Protein AF-A0A972VEH8-F1 (afdb_monomer)

Radius of gyration: 26.39 Å; Cα contacts (8 Å, |Δi|>4): 1774; chains: 1; bounding box: 75×58×69 Å

Mean predicted aligned error: 6.13 Å

Secondary structure (DSSP, 8-state):
---HHHHHHS--HHHHHHHHHHHHHT--EE--S-SS--GGG-GGGGHHHHHHHHHHHHTTTPEEEE---HHHHT-TTHHHHHHHH-TT--EEEE--SBTTB-S--SHHHHHHHHHHHGGGT-EEEEE---BB-TTT---S-TTTHHHHHHGGGTT-S-TTEEEE-BSSSSSS-TT-PPPHHHHH-SSSEEEEEEE---SSS---HHHHHHHHT-B--BTBTT-BHHHH-SEEEEE----SSTTSSSSGGGHHHHHHHHHHHH-TT--HHHHHHHHHHHHH-S-HHHHHHHHHHHHHHHHHHHHTTTTS-BTTB-B-TTSTTSB-TTSSEEE-SSEEEESSHHHHHHHHHTS-HHHHHHHHSTTTTGGGHHHH--EETTPBPTTSSBHHHHHHHHHHHHHHHHHHHHHHHHHTTTTS-HHHHHHHHHHHHHHHHHHHHHHHHHHHHHHHHH---HHHHHHTTSHHHHHTTTEEEGGGGT---BSSS--HHHHHHHHHHHHHTT-EEEEE-SEEEEES-EE--TTEEEEEPTTEEEEEPTT-S-SSS-EEEEEES-EEEEEE-SSEEE-TTS--SS---TT---EEEEEES-EEEEEEEEEEE--BTEEEEEES-EEEEEEEEEEE-SSEEEEEES-EEEEEES-EEE-EEEETTEEEEE--SEEE---TTTSSS----EEEEEES-EEE-SS-SEEE-SS-SSPPEEEEEES-EEE--SS-SEEE---

Solvent-accessible surface area (backbone atoms only — not comparable to full-atom values): 35516 Å² total; per-residue (Å²): 110,88,47,72,63,50,56,71,72,67,68,49,60,68,48,52,53,52,51,50,56,41,36,75,26,52,42,48,66,48,61,89,53,58,60,79,59,52,84,90,70,49,56,85,86,37,53,69,48,51,35,53,52,40,50,60,31,48,79,59,67,24,31,40,34,39,30,59,47,62,67,53,50,58,36,90,54,46,52,56,58,49,42,72,64,34,72,71,45,42,33,39,39,36,54,24,15,22,78,73,33,60,51,57,74,49,43,85,50,46,36,54,35,28,59,56,30,49,89,68,73,17,35,30,38,34,43,37,63,36,29,75,19,65,92,70,31,68,65,68,34,42,58,54,35,39,35,73,63,46,44,86,44,52,53,63,52,47,95,44,35,31,43,26,32,43,64,10,36,74,80,52,30,68,36,45,55,71,31,40,40,73,22,49,50,81,67,45,51,32,30,32,33,38,72,42,56,64,93,61,72,40,39,54,58,67,56,50,54,52,51,35,66,37,57,34,27,57,81,42,45,66,33,23,40,66,80,64,49,78,46,78,43,69,45,78,68,68,50,89,47,101,56,37,38,87,31,68,71,31,50,52,25,63,40,42,52,18,41,36,72,68,38,69,78,64,50,70,66,55,48,48,50,54,48,41,38,75,72,75,38,81,53,68,65,61,50,55,45,51,50,49,37,43,57,47,23,36,45,28,33,43,37,59,31,50,68,26,12,54,37,31,33,52,51,26,81,90,35,98,40,44,19,51,91,41,43,68,52,36,53,47,64,65,26,38,12,30,75,38,74,67,53,28,49,55,61,44,67,46,37,30,71,66,50,27,54,37,50,70,30,68,75,73,19,43,72,36,27,35,51,52,36,65,43,43,45,76,43,69,46,91,71,58,36,26,48,49,35,46,58,53,50,33,25,56,50,18,37,54,47,35,46,49,39,37,54,55,56,59,70,43,68,86,76,48,61,66,66,62,46,55,54,51,50,50,53,37,50,52,47,33,54,51,40,48,52,49,36,53,55,50,51,50,46,48,25,73,66,29,70,51,54,61,69,64,41,54,64,45,67,38,69,66,46,26,45,79,67,36,22,30,51,19,57,77,48,68,30,75,36,74,55,74,58,74,25,23,69,13,45,37,51,24,43,50,54,32,35,75,72,74,19,36,33,31,24,38,63,56,33,33,28,21,16,29,42,36,64,60,55,43,37,31,29,42,24,28,31,65,64,11,32,47,26,38,36,69,67,48,12,42,72,95,58,12,9,40,30,30,38,66,71,32,42,45,34,34,41,39,36,62,11,34,39,34,16,75,50,29,41,62,61,95,75,74,57,90,29,36,19,33,23,30,32,36,40,34,44,28,32,46,32,40,39,33,34,30,36,33,38,29,13,18,36,24,27,35,38,38,35,45,26,32,49,31,40,39,34,42,32,41,34,46,21,52,22,29,28,35,38,47,19,26,26,32,50,33,40,40,30,52,24,39,27,36,2,48,22,61,54,98,78,40,84,71,42,43,17,30,12,32,32,39,43,17,46,45,86,82,37,104,58,64,41,47,27,30,46,34,39,39,30,46,20,20,27,24,4,42,30,24,23,34,31,41,31,66,68,48,74,27,54,82,41,66,73,45,80,39,71,61,37,77,42,66,60,63,71,33,62,70,38,79,39,87,114

Nearest PDB structures (foldseek):
  1mqr-assembly1_A  TM=9.146E-01  e=1.574E-28  Geobacillus stearothermophilus
  1k9d-assembly1_A  TM=9.136E-01  e=4.721E-28  Geobacillus stearothermophilus
  1k9e-assembly1_A  TM=9.109E-01  e=3.544E-28  Geobacillus stearothermophilus
  1mqp-assembly1_A  TM=9.015E-01  e=7.183E-27  Geobacillus stearothermophilus
  4mxn-assembly4_D  TM=7.256E-01  e=4.504E-09  Parabacteroides merdae ATCC 43184

Structure (mmCIF, N/CA/C/O backbone):
data_AF-A0A972VEH8-F1
#
_entry.id   AF-A0A972VEH8-F1
#
loop_
_atom_site.group_PDB
_atom_site.id
_atom_site.type_symbol
_atom_site.label_atom_id
_atom_site.label_alt_id
_atom_site.label_comp_id
_atom_site.label_asym_id
_atom_site.label_entity_id
_atom_site.label_seq_id
_atom_site.pdbx_PDB_ins_code
_atom_site.Cartn_x
_atom_site.Cartn_y
_atom_site.Cartn_z
_atom_site.occupancy
_atom_site.B_iso_or_equiv
_atom_site.auth_seq_id
_atom_site.auth_comp_id
_atom_site.auth_asym_id
_atom_site.auth_atom_id
_atom_site.pdbx_PDB_model_num
ATOM 1 N N . ILE A 1 1 ? 20.735 -16.979 -14.902 1.00 83.75 1 ILE A N 1
ATOM 2 C CA . ILE A 1 1 ? 19.636 -16.840 -15.884 1.00 83.75 1 ILE A CA 1
ATOM 3 C C . ILE A 1 1 ? 20.148 -16.103 -17.109 1.00 83.75 1 ILE A C 1
ATOM 5 O O . ILE A 1 1 ? 20.043 -16.672 -18.175 1.00 83.75 1 ILE A O 1
ATOM 9 N N . TYR A 1 2 ? 20.696 -14.886 -16.993 1.00 84.75 2 TYR A N 1
ATOM 10 C CA . TYR A 1 2 ? 21.217 -14.140 -18.153 1.00 84.75 2 TYR A CA 1
ATOM 11 C C . TYR A 1 2 ? 22.749 -14.106 -18.209 1.00 84.75 2 TYR A C 1
ATOM 13 O O . TYR A 1 2 ? 23.339 -13.031 -18.286 1.00 84.75 2 TYR A O 1
ATOM 21 N N . SER A 1 3 ? 23.422 -15.253 -18.097 1.00 84.75 3 SER A N 1
ATOM 22 C CA . SER A 1 3 ? 24.883 -15.244 -18.232 1.00 84.75 3 SER A CA 1
ATOM 23 C C . SER A 1 3 ? 25.309 -15.171 -19.702 1.00 84.75 3 SER A C 1
ATOM 25 O O . SER A 1 3 ? 24.671 -15.751 -20.583 1.00 84.75 3 SER A O 1
ATOM 27 N N . TRP A 1 4 ? 26.428 -14.492 -19.965 1.00 87.94 4 TRP A N 1
ATOM 28 C CA . TRP A 1 4 ? 27.034 -14.457 -21.300 1.00 87.94 4 TRP A CA 1
ATOM 29 C C . TRP A 1 4 ? 27.394 -15.857 -21.807 1.00 87.94 4 TRP A C 1
ATOM 31 O O . TRP A 1 4 ? 27.270 -16.141 -22.993 1.00 87.94 4 TRP A O 1
ATOM 41 N N . GLU A 1 5 ? 27.809 -16.748 -20.905 1.00 86.44 5 GLU A N 1
ATOM 42 C CA . GLU A 1 5 ? 28.116 -18.141 -21.227 1.00 86.44 5 GLU A CA 1
ATOM 43 C C . GLU A 1 5 ? 26.873 -18.900 -21.711 1.00 86.44 5 GLU A C 1
ATOM 45 O O . GLU A 1 5 ? 26.914 -19.475 -22.795 1.00 86.44 5 GLU A O 1
ATOM 50 N N . GLU A 1 6 ? 25.750 -18.835 -20.985 1.00 83.81 6 GLU A N 1
ATOM 51 C CA . GLU A 1 6 ? 24.482 -19.466 -21.398 1.00 83.81 6 GLU A CA 1
ATOM 52 C C . GLU A 1 6 ? 23.999 -18.956 -22.769 1.00 83.81 6 GLU A C 1
ATOM 54 O O . GLU A 1 6 ? 23.473 -19.724 -23.574 1.00 83.81 6 GLU A O 1
ATOM 59 N N . LEU A 1 7 ? 24.202 -17.671 -23.076 1.00 90.00 7 LEU A N 1
ATOM 60 C CA . LEU A 1 7 ? 23.827 -17.114 -24.380 1.00 90.00 7 LEU A CA 1
ATOM 61 C C . LEU A 1 7 ? 24.704 -17.660 -25.519 1.00 90.00 7 LEU A C 1
ATOM 63 O O . LEU A 1 7 ? 24.182 -17.920 -26.606 1.00 90.00 7 LEU A O 1
ATOM 67 N N . ARG A 1 8 ? 25.995 -17.917 -25.266 1.00 91.25 8 ARG A N 1
ATOM 68 C CA . ARG A 1 8 ? 26.935 -18.493 -26.248 1.00 91.25 8 ARG A CA 1
ATOM 69 C C . ARG A 1 8 ? 26.734 -19.984 -26.500 1.00 91.25 8 ARG A C 1
ATOM 71 O O . ARG A 1 8 ? 26.991 -20.438 -27.612 1.00 91.25 8 ARG A O 1
ATOM 78 N N . THR A 1 9 ? 26.326 -20.758 -25.492 1.00 84.81 9 THR A N 1
ATOM 79 C CA . THR A 1 9 ? 26.203 -22.226 -25.617 1.00 84.81 9 THR A CA 1
ATOM 80 C C . THR A 1 9 ? 25.030 -22.656 -26.498 1.00 84.81 9 THR A C 1
ATOM 82 O O . THR A 1 9 ? 25.030 -23.777 -27.004 1.00 84.81 9 THR A O 1
ATOM 85 N N . GLY A 1 10 ? 24.040 -21.779 -26.695 1.00 79.19 10 GLY A N 1
ATOM 86 C CA . GLY A 1 10 ? 22.854 -22.039 -27.514 1.00 79.19 10 GLY A CA 1
ATOM 87 C C . GLY A 1 10 ? 21.716 -22.765 -26.785 1.00 79.19 10 GLY A C 1
ATOM 88 O O . GLY A 1 10 ? 20.626 -22.884 -27.345 1.00 79.19 10 GLY A O 1
ATOM 89 N N . ASP A 1 11 ? 21.916 -23.214 -25.539 1.00 87.31 11 ASP A N 1
ATOM 90 C CA . ASP A 1 11 ? 20.830 -23.745 -24.705 1.00 87.31 11 ASP A CA 1
ATOM 91 C C . ASP A 1 11 ? 20.114 -22.606 -23.972 1.00 87.31 11 ASP A C 1
ATOM 93 O O . ASP A 1 11 ? 20.405 -22.257 -22.828 1.00 87.31 11 ASP A O 1
ATOM 97 N N . HIS A 1 12 ? 19.147 -22.002 -24.661 1.00 91.81 12 HIS A N 1
ATOM 98 C CA . HIS A 1 12 ? 18.381 -20.873 -24.129 1.00 91.81 12 HIS A CA 1
ATOM 99 C C . HIS A 1 12 ? 17.066 -21.291 -23.471 1.00 91.81 12 HIS A C 1
ATOM 101 O O . HIS A 1 12 ? 16.208 -20.434 -23.239 1.00 91.81 12 HIS A O 1
ATOM 107 N N . LYS A 1 13 ? 16.853 -22.585 -23.183 1.00 91.50 13 LYS A N 1
ATOM 108 C CA . LYS A 1 13 ? 15.559 -23.067 -22.676 1.00 91.50 13 LYS A CA 1
ATOM 109 C C . LYS A 1 13 ? 15.159 -22.358 -21.384 1.00 91.50 13 LYS A C 1
ATOM 111 O O . LYS A 1 13 ? 14.026 -21.897 -21.274 1.00 91.50 13 LYS A O 1
ATOM 116 N N . LEU A 1 14 ? 16.087 -22.228 -20.434 1.00 90.00 14 LEU A N 1
ATOM 117 C CA . LEU A 1 14 ? 15.816 -21.570 -19.155 1.00 90.00 14 LEU A CA 1
ATOM 118 C C . LEU A 1 14 ? 15.438 -20.093 -19.349 1.00 90.00 14 LEU A C 1
ATOM 120 O O . LEU A 1 14 ? 14.455 -19.630 -18.779 1.00 90.00 14 LEU A O 1
ATOM 124 N N . ILE A 1 15 ? 16.162 -19.367 -20.204 1.00 92.44 15 ILE A N 1
ATOM 125 C CA . ILE A 1 15 ? 15.860 -17.963 -20.526 1.00 92.44 15 ILE A CA 1
ATOM 126 C C . ILE A 1 15 ? 14.476 -17.855 -21.173 1.00 92.44 15 ILE A C 1
ATOM 128 O O . ILE A 1 15 ? 13.661 -17.034 -20.761 1.00 92.44 15 ILE A O 1
ATOM 132 N N . ARG A 1 16 ? 14.171 -18.717 -22.149 1.00 94.88 16 ARG A N 1
ATOM 133 C CA . ARG A 1 16 ? 12.870 -18.742 -22.831 1.00 94.88 16 ARG A CA 1
ATOM 134 C C . ARG A 1 16 ? 11.723 -19.073 -21.882 1.00 94.88 16 ARG A C 1
ATOM 136 O O . ARG A 1 16 ? 10.659 -18.477 -22.005 1.00 94.88 16 ARG A O 1
ATOM 143 N N . ASP A 1 17 ? 11.921 -19.997 -20.948 1.00 93.69 17 ASP A N 1
ATOM 144 C CA . ASP A 1 17 ? 10.920 -20.351 -19.937 1.00 93.69 17 ASP A CA 1
ATOM 145 C C . ASP A 1 17 ? 10.662 -19.189 -18.971 1.00 93.69 17 ASP A C 1
ATOM 147 O O . ASP A 1 17 ? 9.507 -18.895 -18.662 1.00 93.69 17 ASP A O 1
ATOM 151 N N . TRP A 1 18 ? 11.720 -18.488 -18.561 1.00 92.62 18 TRP A N 1
ATOM 152 C CA . TRP A 1 18 ? 11.623 -17.293 -17.727 1.00 92.62 18 TRP A CA 1
ATOM 153 C C . TRP A 1 18 ? 10.865 -16.155 -18.419 1.00 92.62 18 TRP A C 1
ATOM 155 O O . TRP A 1 18 ? 9.910 -15.603 -17.873 1.00 92.62 18 TRP A O 1
ATOM 165 N N . VAL A 1 19 ? 11.257 -15.835 -19.653 1.00 95.38 19 VAL A N 1
ATOM 166 C CA . VAL A 1 19 ? 10.620 -14.790 -20.464 1.00 95.38 19 VAL A CA 1
ATOM 167 C C . VAL A 1 19 ? 9.159 -15.142 -20.735 1.00 95.38 19 VAL A C 1
ATOM 169 O O . VAL A 1 19 ? 8.292 -14.283 -20.603 1.00 95.38 19 VAL A O 1
ATOM 172 N N . ARG A 1 20 ? 8.855 -16.415 -21.017 1.00 96.44 20 ARG A N 1
ATOM 173 C CA . ARG A 1 20 ? 7.475 -16.883 -21.193 1.00 96.44 20 ARG A CA 1
ATOM 174 C C . ARG A 1 20 ? 6.633 -16.687 -19.933 1.00 96.44 20 ARG A C 1
ATOM 176 O O . ARG A 1 20 ? 5.483 -16.270 -20.046 1.00 96.44 20 ARG A O 1
ATOM 183 N N . LEU A 1 21 ? 7.190 -16.961 -18.751 1.00 94.31 21 LEU A N 1
ATOM 184 C CA . LEU A 1 21 ? 6.509 -16.732 -17.474 1.00 94.31 21 LEU A CA 1
ATOM 185 C C . LEU A 1 21 ? 6.175 -15.247 -17.291 1.00 94.31 21 LEU A C 1
ATOM 187 O O . LEU A 1 21 ? 5.025 -14.913 -17.004 1.00 94.31 21 LEU A O 1
ATOM 191 N N . LEU A 1 22 ? 7.140 -14.354 -17.516 1.00 95.38 22 LEU A N 1
ATOM 192 C CA . LEU A 1 22 ? 6.917 -12.911 -17.406 1.00 95.38 22 LEU A CA 1
ATOM 193 C C . LEU A 1 22 ? 5.899 -12.409 -18.444 1.00 95.38 22 LEU A C 1
ATOM 195 O O . LEU A 1 22 ? 4.905 -11.778 -18.081 1.00 95.38 22 LEU A O 1
ATOM 199 N N . ALA A 1 23 ? 6.069 -12.752 -19.719 1.00 97.50 23 ALA A N 1
ATOM 200 C CA . ALA A 1 23 ? 5.135 -12.351 -20.769 1.00 97.50 23 ALA A CA 1
ATOM 201 C C . ALA A 1 23 ? 3.701 -12.832 -20.478 1.00 97.50 23 ALA A C 1
ATOM 203 O O . ALA A 1 23 ? 2.748 -12.077 -20.664 1.00 97.50 23 ALA A O 1
ATOM 204 N N . SER A 1 24 ? 3.534 -14.042 -19.924 1.00 96.75 24 SER A N 1
ATOM 205 C CA . SER A 1 24 ? 2.211 -14.575 -19.560 1.00 96.75 24 SER A CA 1
ATOM 206 C C . SER A 1 24 ? 1.484 -13.753 -18.489 1.00 96.75 24 SER A C 1
ATOM 208 O O . SER A 1 24 ? 0.255 -13.704 -18.479 1.00 96.75 24 SER A O 1
ATOM 210 N N . ALA A 1 25 ? 2.227 -13.077 -17.608 1.00 95.38 25 ALA A N 1
ATOM 211 C CA . ALA A 1 25 ? 1.658 -12.207 -16.583 1.00 95.38 25 ALA A CA 1
ATOM 212 C C . ALA A 1 25 ? 1.421 -10.768 -17.076 1.00 95.38 25 ALA A C 1
ATOM 214 O O . ALA A 1 25 ? 0.739 -10.010 -16.387 1.00 95.38 25 ALA A O 1
ATOM 215 N N . GLY A 1 26 ? 1.909 -10.403 -18.268 1.00 94.69 26 GLY A N 1
ATOM 216 C CA . GLY A 1 26 ? 1.738 -9.071 -18.864 1.00 94.69 26 GLY A CA 1
ATOM 217 C C . GLY A 1 26 ? 2.977 -8.174 -18.806 1.00 94.69 26 GLY A C 1
ATOM 218 O O . GLY A 1 26 ? 2.879 -6.989 -19.117 1.00 94.69 26 GLY A O 1
ATOM 219 N N . TRP A 1 27 ? 4.141 -8.707 -18.424 1.00 97.00 27 TRP A N 1
ATOM 220 C CA . TRP A 1 27 ? 5.399 -7.968 -18.519 1.00 97.00 27 TRP A CA 1
ATOM 221 C C . TRP A 1 27 ? 5.791 -7.771 -19.987 1.00 97.00 27 TRP A C 1
ATOM 223 O O . TRP A 1 27 ? 5.724 -8.710 -20.777 1.00 97.00 27 TRP A O 1
ATOM 233 N N . ASN A 1 28 ? 6.261 -6.575 -20.341 1.00 97.12 28 ASN A N 1
ATOM 234 C CA . ASN A 1 28 ? 6.607 -6.214 -21.720 1.00 97.12 28 ASN A CA 1
ATOM 235 C C . ASN A 1 28 ? 8.043 -5.692 -21.888 1.00 97.12 28 ASN A C 1
ATOM 237 O O . ASN A 1 28 ? 8.427 -5.311 -22.988 1.00 97.12 28 ASN A O 1
ATOM 241 N N . ALA A 1 29 ? 8.847 -5.653 -20.826 1.00 97.25 29 ALA A N 1
ATOM 242 C CA . ALA A 1 29 ? 10.217 -5.163 -20.886 1.00 97.25 29 ALA A CA 1
ATOM 243 C C . ALA A 1 29 ? 11.102 -5.830 -19.830 1.00 97.25 29 ALA A C 1
ATOM 245 O O . ALA A 1 29 ? 10.627 -6.185 -18.749 1.00 97.25 29 ALA A O 1
ATOM 246 N N . ILE A 1 30 ? 12.394 -5.978 -20.134 1.00 96.06 30 ILE A N 1
ATOM 247 C CA . ILE A 1 30 ? 13.411 -6.473 -19.196 1.00 96.06 30 ILE A CA 1
ATOM 248 C C . ILE A 1 30 ? 14.662 -5.609 -19.302 1.00 96.06 30 ILE A C 1
ATOM 250 O O . ILE A 1 30 ? 15.136 -5.324 -20.399 1.00 96.06 30 ILE A O 1
ATOM 254 N N . CYS A 1 31 ? 15.239 -5.265 -18.151 1.00 95.19 31 CYS A N 1
ATOM 255 C CA . CYS A 1 31 ? 16.625 -4.829 -18.065 1.00 95.19 31 CYS A CA 1
ATOM 256 C C . CYS A 1 31 ? 17.429 -5.867 -17.264 1.00 95.19 31 CYS A C 1
ATOM 258 O O . CYS A 1 31 ? 17.225 -5.970 -16.055 1.00 95.19 31 CYS A O 1
ATOM 260 N N . PRO A 1 32 ? 18.280 -6.682 -17.914 1.00 91.88 32 PRO A N 1
ATOM 261 C CA . PRO A 1 32 ? 18.962 -7.799 -17.259 1.00 91.88 32 PRO A CA 1
ATOM 262 C C . PRO A 1 32 ? 20.238 -7.379 -16.512 1.00 91.88 32 PRO A C 1
ATOM 264 O O . PRO A 1 32 ? 20.752 -8.149 -15.707 1.00 91.88 32 PRO A O 1
ATOM 267 N N . SER A 1 33 ? 20.766 -6.188 -16.799 1.00 89.19 33 SER A N 1
ATOM 268 C CA . SER A 1 33 ? 22.024 -5.675 -16.253 1.00 89.19 33 SER A CA 1
ATOM 269 C C . SER A 1 33 ? 21.865 -5.035 -14.876 1.00 89.19 33 SER A C 1
ATOM 271 O O . SER A 1 33 ? 20.865 -4.367 -14.608 1.00 89.19 33 SER A O 1
ATOM 273 N N . GLU A 1 34 ? 22.905 -5.146 -14.051 1.00 88.31 34 GLU A N 1
ATOM 274 C CA . GLU A 1 34 ? 22.997 -4.465 -12.760 1.00 88.31 34 GLU A CA 1
ATOM 275 C C . GLU A 1 34 ? 23.033 -2.932 -12.931 1.00 88.31 34 GLU A C 1
ATOM 277 O O . GLU A 1 34 ? 23.744 -2.380 -13.771 1.00 88.31 34 GLU A O 1
ATOM 282 N N . VAL A 1 35 ? 22.256 -2.224 -12.105 1.00 89.81 35 VAL A N 1
ATOM 283 C CA . VAL A 1 35 ? 22.169 -0.750 -12.104 1.00 89.81 35 VAL A CA 1
ATOM 284 C C . VAL A 1 35 ? 23.418 -0.092 -11.524 1.00 89.81 35 VAL A C 1
ATOM 286 O O . VAL A 1 35 ? 23.721 1.061 -11.835 1.00 89.81 35 VAL A O 1
ATOM 289 N N . ASN A 1 36 ? 24.131 -0.796 -10.646 1.00 88.75 36 ASN A N 1
ATOM 290 C CA . ASN A 1 36 ? 25.479 -0.435 -10.233 1.00 88.75 36 ASN A CA 1
ATOM 291 C C . ASN A 1 36 ? 26.474 -0.871 -11.302 1.00 88.75 36 ASN A C 1
ATOM 293 O O . ASN A 1 36 ? 27.100 -1.918 -11.174 1.00 88.75 36 ASN A O 1
ATOM 297 N N . TRP A 1 37 ? 26.610 -0.056 -12.345 1.00 85.31 37 TRP A N 1
ATOM 298 C CA . TRP A 1 37 ? 27.468 -0.398 -13.469 1.00 85.31 37 TRP A CA 1
ATOM 299 C C . TRP A 1 37 ? 28.902 -0.733 -13.025 1.00 85.31 37 TRP A C 1
ATOM 301 O O . TRP A 1 37 ? 29.526 0.016 -12.264 1.00 85.31 37 TRP A O 1
ATOM 311 N N . ASP A 1 38 ? 29.422 -1.838 -13.556 1.00 81.81 38 ASP A N 1
ATOM 312 C CA . ASP A 1 38 ? 30.804 -2.293 -13.434 1.00 81.81 38 ASP A CA 1
ATOM 313 C C . ASP A 1 38 ? 31.397 -2.449 -14.843 1.00 81.81 38 ASP A C 1
ATOM 315 O O . ASP A 1 38 ? 30.704 -2.821 -15.789 1.00 81.81 38 ASP A O 1
ATOM 319 N N . TYR A 1 39 ? 32.691 -2.167 -15.003 1.00 78.31 39 TYR A N 1
ATOM 320 C CA . TYR A 1 39 ? 33.355 -2.250 -16.309 1.00 78.31 39 TYR A CA 1
ATOM 321 C C . TYR A 1 39 ? 33.363 -3.666 -16.896 1.00 78.31 39 TYR A C 1
ATOM 323 O O . TYR A 1 39 ? 33.498 -3.813 -18.108 1.00 78.31 39 TYR A O 1
ATOM 331 N N . ARG A 1 40 ? 33.204 -4.696 -16.056 1.00 73.69 40 ARG A N 1
ATOM 332 C CA . ARG A 1 40 ? 33.077 -6.099 -16.476 1.00 73.69 40 ARG A CA 1
ATOM 333 C C . ARG A 1 40 ? 31.735 -6.408 -17.143 1.00 73.69 40 ARG A C 1
ATOM 335 O O . ARG A 1 40 ? 31.650 -7.395 -17.861 1.00 73.69 40 ARG A O 1
ATOM 342 N N . ASP A 1 41 ? 30.732 -5.549 -16.960 1.00 71.94 41 ASP A N 1
ATOM 343 C CA . ASP A 1 41 ? 29.392 -5.687 -17.544 1.00 71.94 41 ASP A CA 1
ATOM 344 C C . ASP A 1 41 ? 29.215 -4.808 -18.796 1.00 71.94 41 ASP A C 1
ATOM 346 O O . ASP A 1 41 ? 28.111 -4.364 -19.135 1.00 71.94 41 ASP A O 1
ATOM 350 N N . ASN A 1 42 ? 30.313 -4.512 -19.499 1.00 86.38 42 ASN A N 1
ATOM 351 C CA . ASN A 1 42 ? 30.280 -3.722 -20.722 1.00 86.38 42 ASN A CA 1
ATOM 352 C C . ASN A 1 42 ? 29.636 -4.505 -21.879 1.00 86.38 42 ASN A C 1
ATOM 354 O O . ASN A 1 42 ? 30.289 -5.258 -22.594 1.00 86.38 42 ASN A O 1
ATOM 358 N N . PHE A 1 43 ? 28.343 -4.275 -22.104 1.00 86.38 43 PHE A N 1
ATOM 359 C CA . PHE A 1 43 ? 27.569 -4.951 -23.152 1.00 86.38 43 PHE A CA 1
ATOM 360 C C . PHE A 1 43 ? 28.094 -4.721 -24.579 1.00 86.38 43 PHE A C 1
ATOM 362 O O . PHE A 1 43 ? 27.770 -5.501 -25.471 1.00 86.38 43 PHE A O 1
ATOM 369 N N . LEU A 1 44 ? 28.899 -3.675 -24.818 1.00 89.31 44 LEU A N 1
ATOM 370 C CA . LEU A 1 44 ? 29.515 -3.440 -26.128 1.00 89.31 44 LEU A CA 1
ATOM 371 C C . LEU A 1 44 ? 30.489 -4.556 -26.526 1.00 89.31 44 LEU A C 1
ATOM 373 O O . LEU A 1 44 ? 30.673 -4.797 -27.716 1.00 89.31 44 LEU A O 1
ATOM 377 N N . ASP A 1 45 ? 31.057 -5.265 -25.548 1.00 91.00 45 ASP A N 1
ATOM 378 C CA . ASP A 1 45 ? 31.936 -6.414 -25.780 1.00 91.00 45 ASP A CA 1
ATOM 379 C C . ASP A 1 45 ? 31.140 -7.718 -26.018 1.00 91.00 45 ASP A C 1
ATOM 381 O O . ASP A 1 45 ? 31.721 -8.771 -26.285 1.00 91.00 45 ASP A O 1
ATOM 385 N N . HIS A 1 46 ? 29.804 -7.649 -25.929 1.00 92.62 46 HIS A N 1
ATOM 386 C CA . HIS A 1 46 ? 28.875 -8.785 -25.955 1.00 92.62 46 HIS A CA 1
ATOM 387 C C . HIS A 1 46 ? 27.656 -8.536 -26.865 1.00 92.62 46 HIS A C 1
ATOM 389 O O . HIS A 1 46 ? 26.541 -8.976 -26.579 1.00 92.62 46 HIS A O 1
ATOM 395 N N . LEU A 1 47 ? 27.832 -7.777 -27.955 1.00 94.06 47 LEU A N 1
ATOM 396 C CA . LEU A 1 47 ? 26.720 -7.385 -28.832 1.00 94.06 47 LEU A CA 1
ATOM 397 C C . LEU A 1 47 ? 26.015 -8.571 -29.509 1.00 94.06 47 LEU A C 1
ATOM 399 O O . LEU A 1 47 ? 24.822 -8.471 -29.791 1.00 94.06 47 LEU A O 1
ATOM 403 N N . ASP A 1 48 ? 26.715 -9.681 -29.750 1.00 95.00 48 ASP A N 1
ATOM 404 C CA . ASP A 1 48 ? 26.112 -10.888 -30.326 1.00 95.00 48 ASP A CA 1
ATOM 405 C C . ASP A 1 48 ? 25.171 -11.564 -29.317 1.00 95.00 48 ASP A C 1
ATOM 407 O O . ASP A 1 48 ? 24.039 -11.918 -29.643 1.00 95.00 48 ASP A O 1
ATOM 411 N N . GLU A 1 49 ? 25.587 -11.674 -28.055 1.00 95.19 49 GLU A N 1
ATOM 412 C CA . GLU A 1 49 ? 24.764 -12.207 -26.969 1.00 95.19 49 GLU A CA 1
ATOM 413 C C . GLU A 1 49 ? 23.575 -11.290 -26.654 1.00 95.19 49 GLU A C 1
ATOM 415 O O . GLU A 1 49 ? 22.469 -11.770 -26.389 1.00 95.19 49 GLU A O 1
ATOM 420 N N . VAL A 1 50 ? 23.778 -9.972 -26.725 1.00 95.56 50 VAL A N 1
ATOM 421 C CA . VAL A 1 50 ? 22.710 -8.970 -26.594 1.00 95.56 50 VAL A CA 1
ATOM 422 C C . VAL A 1 50 ? 21.673 -9.119 -27.713 1.00 95.56 50 VAL A C 1
ATOM 424 O O . VAL A 1 50 ? 20.474 -9.083 -27.428 1.00 95.56 50 VAL A O 1
ATOM 427 N N . GLU A 1 51 ? 22.098 -9.332 -28.964 1.00 96.81 51 GLU A N 1
ATOM 428 C CA . GLU A 1 51 ? 21.192 -9.589 -30.094 1.00 96.81 51 GLU A CA 1
ATOM 429 C C . GLU A 1 51 ? 20.388 -10.880 -29.891 1.00 96.81 51 GLU A C 1
ATOM 431 O O . GLU A 1 51 ? 19.171 -10.881 -30.098 1.00 96.81 51 GLU A O 1
ATOM 436 N N . ILE A 1 52 ? 21.034 -11.956 -29.425 1.00 96.88 52 ILE A N 1
ATOM 437 C CA . ILE A 1 52 ? 20.367 -13.226 -29.097 1.00 96.88 52 ILE A CA 1
ATOM 438 C C . ILE A 1 52 ? 19.293 -13.009 -28.028 1.00 96.88 52 ILE A C 1
ATOM 440 O O . ILE A 1 52 ? 18.149 -13.436 -28.207 1.00 96.88 52 ILE A O 1
ATOM 444 N N . LEU A 1 53 ? 19.635 -12.330 -26.928 1.00 96.81 53 LEU A N 1
ATOM 445 C CA . LEU A 1 53 ? 18.686 -12.064 -25.849 1.00 96.81 53 LEU A CA 1
ATOM 446 C C . LEU A 1 53 ? 17.513 -11.209 -26.339 1.00 96.81 53 LEU A C 1
ATOM 448 O O . LEU A 1 53 ? 16.363 -11.543 -26.061 1.00 96.81 53 LEU A O 1
ATOM 452 N N . ALA A 1 54 ? 17.780 -10.153 -27.109 1.00 97.75 54 ALA A N 1
ATOM 453 C CA . ALA A 1 54 ? 16.728 -9.336 -27.707 1.00 97.75 54 ALA A CA 1
ATOM 454 C C . ALA A 1 54 ? 15.830 -10.152 -28.651 1.00 97.75 54 ALA A C 1
ATOM 456 O O . ALA A 1 54 ? 14.614 -9.985 -28.630 1.00 97.75 54 ALA A O 1
ATOM 457 N N . GLY A 1 55 ? 16.404 -11.075 -29.430 1.00 97.75 55 GLY A N 1
ATOM 458 C CA . GLY A 1 55 ? 15.659 -12.035 -30.246 1.00 97.75 55 GLY A CA 1
ATOM 459 C C . GLY A 1 55 ? 14.701 -12.891 -29.424 1.00 97.75 55 GLY A C 1
ATOM 460 O O . GLY A 1 55 ? 13.519 -12.971 -29.751 1.00 97.75 55 GLY A O 1
ATOM 461 N N . ILE A 1 56 ? 15.183 -13.458 -28.314 1.00 97.31 56 ILE A N 1
ATOM 462 C CA . ILE A 1 56 ? 14.344 -14.237 -27.395 1.00 97.31 56 ILE A CA 1
ATOM 463 C C . ILE A 1 56 ? 13.210 -13.380 -26.827 1.00 97.31 56 ILE A C 1
ATOM 465 O O . ILE A 1 56 ? 12.077 -13.845 -26.783 1.00 97.31 56 ILE A O 1
ATOM 469 N N . LEU A 1 57 ? 13.490 -12.151 -26.389 1.00 98.06 57 LEU A N 1
ATOM 470 C CA . LEU A 1 57 ? 12.468 -11.256 -25.835 1.00 98.06 57 LEU A CA 1
ATOM 471 C C . LEU A 1 57 ? 11.408 -10.884 -26.880 1.00 98.06 57 LEU A C 1
ATOM 473 O O . LEU A 1 57 ? 10.211 -10.923 -26.586 1.00 98.06 57 LEU A O 1
ATOM 477 N N . ARG A 1 58 ? 11.835 -10.617 -28.118 1.00 98.00 58 ARG A N 1
ATOM 478 C CA . ARG A 1 58 ? 10.957 -10.275 -29.242 1.00 98.00 58 ARG A CA 1
ATOM 479 C C . ARG A 1 58 ? 9.979 -11.392 -29.591 1.00 98.00 58 ARG A C 1
ATOM 481 O O . ARG A 1 58 ? 8.822 -11.093 -29.875 1.00 98.00 58 ARG A O 1
ATOM 488 N N . ASP A 1 59 ? 10.399 -12.656 -29.489 1.00 97.62 59 ASP A N 1
ATOM 489 C CA . ASP A 1 59 ? 9.516 -13.819 -29.690 1.00 97.62 59 ASP A CA 1
ATOM 490 C C . ASP A 1 59 ? 8.297 -13.809 -28.741 1.00 97.62 59 ASP A C 1
ATOM 492 O O . ASP A 1 59 ? 7.276 -14.430 -29.037 1.00 97.62 59 ASP A O 1
ATOM 496 N N . TYR A 1 60 ? 8.388 -13.092 -27.614 1.00 97.94 60 TYR A N 1
ATOM 497 C CA . TYR A 1 60 ? 7.324 -12.941 -26.616 1.00 97.94 60 TYR A CA 1
ATOM 498 C C . TYR A 1 60 ? 6.778 -11.506 -26.510 1.00 97.94 60 TYR A C 1
ATOM 500 O O . TYR A 1 60 ? 6.040 -11.203 -25.574 1.00 97.94 60 TYR A O 1
ATOM 508 N N . GLY A 1 61 ? 7.122 -10.616 -27.449 1.00 97.00 61 GLY A N 1
ATOM 509 C CA . GLY A 1 61 ? 6.666 -9.221 -27.445 1.00 97.00 61 GLY A CA 1
ATOM 510 C C . GLY A 1 61 ? 7.263 -8.364 -26.324 1.00 97.00 61 GLY A C 1
ATOM 511 O O . GLY A 1 61 ? 6.649 -7.375 -25.927 1.00 97.00 61 GLY A O 1
ATOM 512 N N . MET A 1 62 ? 8.430 -8.745 -25.796 1.00 97.88 62 MET A N 1
ATOM 513 C CA . MET A 1 62 ? 9.133 -7.998 -24.755 1.00 97.88 62 MET A CA 1
ATOM 514 C C . MET A 1 62 ? 10.294 -7.179 -25.330 1.00 97.88 62 MET A C 1
ATOM 516 O O . MET A 1 62 ? 11.031 -7.641 -26.199 1.00 97.88 62 MET A O 1
ATOM 520 N N . THR A 1 63 ? 10.498 -5.981 -24.789 1.00 97.75 63 THR A N 1
ATOM 521 C CA . THR A 1 63 ? 11.566 -5.056 -25.183 1.00 97.75 63 THR A CA 1
ATOM 522 C C . THR A 1 63 ? 12.787 -5.175 -24.267 1.00 97.75 63 THR A C 1
ATOM 524 O O . THR A 1 63 ? 12.663 -5.255 -23.041 1.00 97.75 63 THR A O 1
ATOM 527 N N . LEU A 1 64 ? 13.990 -5.136 -24.848 1.00 98.00 64 LEU A N 1
ATOM 528 C CA . LEU A 1 64 ? 15.244 -5.108 -24.091 1.00 98.00 64 LEU A CA 1
ATOM 529 C C . LEU A 1 64 ? 15.621 -3.676 -23.684 1.00 98.00 64 LEU A C 1
ATOM 531 O O . LEU A 1 64 ? 15.689 -2.790 -24.531 1.00 98.00 64 LEU A O 1
ATOM 535 N N . TYR A 1 65 ? 15.947 -3.480 -22.409 1.00 97.31 65 TYR A N 1
ATOM 536 C CA . TYR A 1 65 ? 16.600 -2.287 -21.862 1.00 97.31 65 TYR A CA 1
ATOM 537 C C . TYR A 1 65 ? 17.974 -2.653 -21.296 1.00 97.31 65 TYR A C 1
ATOM 539 O O . TYR A 1 65 ? 18.220 -3.808 -20.950 1.00 97.31 65 TYR A O 1
ATOM 547 N N . TRP A 1 66 ? 18.863 -1.672 -21.134 1.00 95.31 66 TRP A N 1
ATOM 548 C CA . TRP A 1 66 ? 20.180 -1.895 -20.520 1.00 95.31 66 TRP A CA 1
ATOM 549 C C . TRP A 1 66 ? 20.593 -0.762 -19.579 1.00 95.31 66 TRP A C 1
ATOM 551 O O . TRP A 1 66 ? 20.217 0.389 -19.793 1.00 95.31 66 TRP A O 1
ATOM 561 N N . SER A 1 67 ? 21.404 -1.063 -18.567 1.00 94.56 67 SER A N 1
ATOM 562 C CA . SER A 1 67 ? 21.990 -0.088 -17.640 1.00 94.56 67 SER A CA 1
ATOM 563 C C . SER A 1 67 ? 23.468 0.161 -17.943 1.00 94.56 67 SER A C 1
ATOM 565 O O . SER A 1 67 ? 24.327 -0.574 -17.461 1.00 94.56 67 SER A O 1
ATOM 567 N N . PRO A 1 68 ? 23.805 1.183 -18.750 1.00 93.38 68 PRO A N 1
ATOM 568 C CA . PRO A 1 68 ? 25.187 1.594 -18.975 1.00 93.38 68 PRO A CA 1
ATOM 569 C C . PRO A 1 68 ? 25.688 2.573 -17.900 1.00 93.38 68 PRO A C 1
ATOM 571 O O . PRO A 1 68 ? 24.909 3.229 -17.205 1.00 93.38 68 PRO A O 1
ATOM 574 N N . SER A 1 69 ? 27.007 2.787 -17.844 1.00 92.69 69 SER A N 1
ATOM 575 C CA . SER A 1 69 ? 27.550 3.995 -17.211 1.00 92.69 69 SER A CA 1
ATOM 576 C C . SER A 1 69 ? 27.139 5.250 -17.986 1.00 92.69 69 SER A C 1
ATOM 578 O O . SER A 1 69 ? 26.928 5.213 -19.201 1.00 92.69 69 SER A O 1
ATOM 580 N N . TYR A 1 70 ? 27.102 6.405 -17.313 1.00 92.81 70 TYR A N 1
ATOM 581 C CA . TYR A 1 70 ? 26.787 7.675 -17.979 1.00 92.81 70 TYR A CA 1
ATOM 582 C C . TYR A 1 70 ? 27.792 8.033 -19.095 1.00 92.81 70 TYR A C 1
ATOM 584 O O . TYR A 1 70 ? 27.429 8.720 -20.046 1.00 92.81 70 TYR A O 1
ATOM 592 N N . LEU A 1 71 ? 29.046 7.566 -19.002 1.00 93.38 71 LEU A N 1
ATOM 593 C CA . LEU A 1 71 ? 30.068 7.776 -20.033 1.00 93.38 71 LEU A CA 1
ATOM 594 C C . LEU A 1 71 ? 29.741 6.995 -21.305 1.00 93.38 71 LEU A C 1
ATOM 596 O O . LEU A 1 71 ? 29.776 7.568 -22.391 1.00 93.38 71 LEU A O 1
ATOM 600 N N . LEU A 1 72 ? 29.379 5.716 -21.164 1.00 93.69 72 LEU A N 1
ATOM 601 C CA . LEU A 1 72 ? 28.946 4.897 -22.294 1.00 93.69 72 LEU A CA 1
ATOM 602 C C . LEU A 1 72 ? 27.655 5.447 -22.902 1.00 93.69 72 LEU A C 1
ATOM 604 O O . LEU A 1 72 ? 27.569 5.574 -24.120 1.00 93.69 72 LEU A O 1
ATOM 608 N N . ALA A 1 73 ? 26.694 5.854 -22.070 1.00 95.50 73 ALA A N 1
ATOM 609 C CA . ALA A 1 73 ? 25.419 6.414 -22.522 1.00 95.50 73 ALA A CA 1
ATOM 610 C C . ALA A 1 73 ? 25.574 7.706 -23.355 1.00 95.50 73 ALA A C 1
ATOM 612 O O . ALA A 1 73 ? 24.782 7.960 -24.264 1.00 95.50 73 ALA A O 1
ATOM 613 N N . LEU A 1 74 ? 26.603 8.510 -23.055 1.00 96.75 74 LEU A N 1
ATOM 614 C CA . LEU A 1 74 ? 26.977 9.722 -23.796 1.00 96.75 74 LEU A CA 1
ATOM 615 C C . LEU A 1 74 ? 27.920 9.455 -24.980 1.00 96.75 74 LEU A C 1
ATOM 617 O O . LEU A 1 74 ? 28.237 10.389 -25.720 1.00 96.75 74 LEU A O 1
ATOM 621 N N . GLY A 1 75 ? 28.404 8.222 -25.139 1.00 94.56 75 GLY A N 1
ATOM 622 C CA . GLY A 1 75 ? 29.317 7.853 -26.213 1.00 94.56 75 GLY A CA 1
ATOM 623 C C . GLY A 1 75 ? 28.668 8.072 -27.586 1.00 94.56 75 GLY A C 1
ATOM 624 O O . GLY A 1 75 ? 27.523 7.659 -27.782 1.00 94.56 75 GLY A O 1
ATOM 625 N N . PRO A 1 76 ? 29.372 8.701 -28.546 1.00 86.19 76 PRO A N 1
ATOM 626 C CA . PRO A 1 76 ? 28.783 9.110 -29.825 1.00 86.19 76 PRO A CA 1
ATOM 627 C C . PRO A 1 76 ? 28.282 7.930 -30.669 1.00 86.19 76 PRO A C 1
ATOM 629 O O . PRO A 1 76 ? 27.315 8.080 -31.411 1.00 86.19 76 PRO A O 1
ATOM 632 N N . ASP A 1 77 ? 28.901 6.756 -30.522 1.00 90.31 77 ASP A N 1
ATOM 633 C CA . ASP A 1 77 ? 28.572 5.557 -31.297 1.00 90.31 77 ASP A CA 1
ATOM 634 C C . ASP A 1 77 ? 27.893 4.454 -30.472 1.00 90.31 77 ASP A C 1
ATOM 636 O O . ASP A 1 77 ? 27.444 3.467 -31.049 1.00 90.31 77 ASP A O 1
ATOM 640 N N . THR A 1 78 ? 27.760 4.606 -29.148 1.00 94.94 78 THR A N 1
ATOM 641 C CA . THR A 1 78 ? 27.224 3.547 -28.271 1.00 94.94 78 THR A CA 1
ATOM 642 C C . THR A 1 78 ? 25.796 3.167 -28.654 1.00 94.94 78 THR A C 1
ATOM 644 O O . THR A 1 78 ? 25.518 2.005 -28.945 1.00 94.94 78 THR A O 1
ATOM 647 N N . ALA A 1 79 ? 24.890 4.153 -28.699 1.00 96.06 79 ALA A N 1
ATOM 648 C CA . ALA A 1 79 ? 23.497 3.914 -29.075 1.00 96.06 79 ALA A CA 1
ATOM 649 C C . ALA A 1 79 ?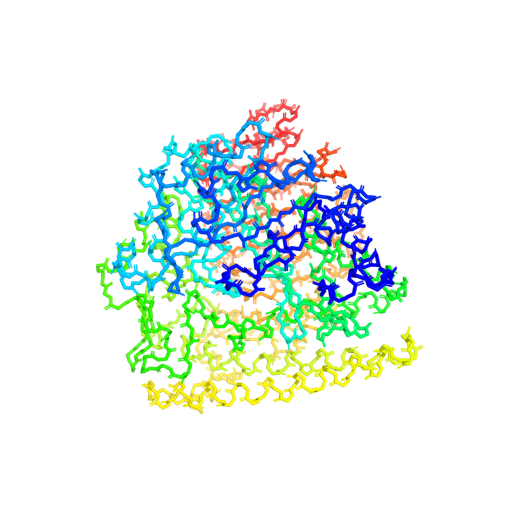 23.418 3.381 -30.512 1.00 96.06 79 ALA A C 1
ATOM 651 O O . ALA A 1 79 ? 22.758 2.383 -30.771 1.00 96.06 79 ALA A O 1
ATOM 652 N N . LYS A 1 80 ? 24.164 3.995 -31.436 1.00 96.00 80 LYS A N 1
ATOM 653 C CA . LYS A 1 80 ? 24.210 3.590 -32.844 1.00 96.00 80 LYS A CA 1
ATOM 654 C C . LYS A 1 80 ? 24.607 2.122 -33.020 1.00 96.00 80 LYS A C 1
ATOM 656 O O . LYS A 1 80 ? 23.951 1.415 -33.778 1.00 96.00 80 LYS A O 1
ATOM 661 N N . ALA A 1 81 ? 25.658 1.667 -32.337 1.00 95.31 81 ALA A N 1
ATOM 662 C CA . ALA A 1 81 ? 26.118 0.282 -32.402 1.00 95.31 81 ALA A CA 1
ATOM 663 C C . ALA A 1 81 ? 25.054 -0.691 -31.878 1.00 95.31 81 ALA A C 1
ATOM 665 O O . ALA A 1 81 ? 24.806 -1.723 -32.498 1.00 95.31 81 ALA A O 1
ATOM 666 N N . LEU A 1 82 ? 24.384 -0.331 -30.781 1.00 95.38 82 LEU A N 1
ATOM 667 C CA . LEU A 1 82 ? 23.337 -1.154 -30.190 1.00 95.38 82 LEU A CA 1
ATOM 668 C C . LEU A 1 82 ? 22.095 -1.239 -31.088 1.00 95.38 82 LEU A C 1
ATOM 670 O O . LEU A 1 82 ? 21.668 -2.342 -31.411 1.00 95.38 82 LEU A O 1
ATOM 674 N N . TYR A 1 83 ? 21.574 -0.107 -31.571 1.00 97.56 83 TYR A N 1
ATOM 675 C CA . TYR A 1 83 ? 20.412 -0.078 -32.471 1.00 97.56 83 TYR A CA 1
ATOM 676 C C . TYR A 1 83 ? 20.690 -0.699 -33.846 1.00 97.56 83 TYR A C 1
ATOM 678 O O . TYR A 1 83 ? 19.764 -1.170 -34.500 1.00 97.56 83 TYR A O 1
ATOM 686 N N . ALA A 1 84 ? 21.952 -0.751 -34.289 1.00 96.88 84 ALA A N 1
ATOM 687 C CA . ALA A 1 84 ? 22.321 -1.471 -35.508 1.00 96.88 84 ALA A CA 1
ATOM 688 C C . ALA A 1 84 ? 22.148 -2.996 -35.377 1.00 96.88 84 ALA A C 1
ATOM 690 O O . ALA A 1 84 ? 21.893 -3.661 -36.378 1.00 96.88 84 ALA A O 1
ATOM 691 N N . ARG A 1 85 ? 22.289 -3.549 -34.163 1.00 97.00 85 ARG A N 1
ATOM 692 C CA . ARG A 1 85 ? 22.100 -4.984 -33.873 1.00 97.00 85 ARG A CA 1
ATOM 693 C C . ARG A 1 85 ? 20.696 -5.279 -33.336 1.00 97.00 85 ARG A C 1
ATOM 695 O O . ARG A 1 85 ? 20.125 -6.316 -33.642 1.00 97.00 85 ARG A O 1
ATOM 702 N N . VAL A 1 86 ? 20.122 -4.354 -32.568 1.00 97.69 86 VAL A N 1
ATOM 703 C CA . VAL A 1 86 ? 18.809 -4.475 -31.922 1.00 97.69 86 VAL A CA 1
ATOM 704 C C . VAL A 1 86 ? 17.955 -3.242 -32.261 1.00 97.69 86 VAL A C 1
ATOM 706 O O . VAL A 1 86 ? 17.896 -2.298 -31.473 1.00 97.69 86 VAL A O 1
ATOM 709 N N . PRO A 1 87 ? 17.298 -3.208 -33.438 1.00 97.44 87 PRO A N 1
ATOM 710 C CA . PRO A 1 87 ? 16.550 -2.030 -33.897 1.00 97.44 87 PRO A CA 1
ATOM 711 C C . PRO A 1 87 ? 15.370 -1.624 -33.004 1.00 97.44 87 PRO A C 1
ATOM 713 O O . PRO A 1 87 ? 14.953 -0.471 -33.030 1.00 97.44 87 PRO A O 1
ATOM 716 N N . ASP A 1 88 ? 14.837 -2.561 -32.223 1.00 97.50 88 ASP A N 1
ATOM 717 C CA . ASP A 1 88 ? 13.731 -2.396 -31.276 1.00 97.50 88 ASP A CA 1
ATOM 718 C C . ASP A 1 88 ? 14.204 -2.288 -29.815 1.00 97.50 88 ASP A C 1
ATOM 720 O O . ASP A 1 88 ? 13.438 -2.553 -28.889 1.00 97.50 88 ASP A O 1
ATOM 724 N N . PHE A 1 89 ? 15.468 -1.917 -29.588 1.00 98.25 89 PHE A N 1
ATOM 725 C CA . PHE A 1 89 ? 15.994 -1.672 -28.248 1.00 98.25 89 PHE A CA 1
ATOM 726 C C . PHE A 1 89 ? 15.197 -0.561 -27.541 1.00 98.25 89 PHE A C 1
ATOM 728 O O . PHE A 1 89 ? 14.920 0.489 -28.112 1.00 98.25 89 PHE A O 1
ATOM 735 N N . GLY A 1 90 ? 14.826 -0.783 -26.281 1.00 97.69 90 GLY A N 1
ATOM 736 C CA . GLY A 1 90 ? 13.957 0.129 -25.534 1.00 97.69 90 GLY A CA 1
ATOM 737 C C . GLY A 1 90 ? 14.662 1.382 -25.027 1.00 97.69 90 GLY A C 1
ATOM 738 O O . GLY A 1 90 ? 14.033 2.432 -24.878 1.00 97.69 90 GLY A O 1
ATOM 739 N N . GLY A 1 91 ? 15.967 1.289 -24.762 1.00 97.62 91 GLY A N 1
ATOM 740 C CA . GLY A 1 91 ? 16.780 2.388 -24.253 1.00 97.62 91 GLY A CA 1
ATOM 741 C C . GLY A 1 91 ? 17.482 2.070 -22.933 1.00 97.62 91 GLY A C 1
ATOM 742 O O . GLY A 1 91 ? 17.733 0.914 -22.586 1.00 97.62 91 GLY A O 1
ATOM 743 N N . TYR A 1 92 ? 17.847 3.116 -22.197 1.00 97.69 92 TYR A N 1
ATOM 744 C CA . TYR A 1 92 ? 18.716 2.986 -21.029 1.00 97.69 92 TYR A CA 1
ATOM 745 C C . TYR A 1 92 ? 17.956 3.081 -19.707 1.00 97.69 92 TYR A C 1
ATOM 747 O O . TYR A 1 92 ? 17.078 3.928 -19.562 1.00 97.69 92 TYR A O 1
ATOM 755 N N . MET A 1 93 ? 18.356 2.274 -18.718 1.00 96.56 93 MET A N 1
ATOM 756 C CA . MET A 1 93 ? 18.022 2.468 -17.303 1.00 96.56 93 MET A CA 1
ATOM 757 C C . MET A 1 93 ? 19.239 3.039 -16.565 1.00 96.56 93 MET A C 1
ATOM 759 O O . MET A 1 93 ? 20.245 2.358 -16.377 1.00 96.56 93 MET A O 1
ATOM 763 N N . MET A 1 94 ? 19.136 4.281 -16.104 1.00 96.50 94 MET A N 1
ATOM 764 C CA . MET A 1 94 ? 20.237 5.041 -15.527 1.00 96.50 94 MET A CA 1
ATOM 765 C C . MET A 1 94 ? 20.124 5.141 -14.004 1.00 96.50 94 MET A C 1
ATOM 767 O O . MET A 1 94 ? 19.125 5.625 -13.467 1.00 96.50 94 MET A O 1
ATOM 771 N N . LYS A 1 95 ? 21.203 4.774 -13.306 1.00 95.25 95 LYS A N 1
ATOM 772 C CA . LYS A 1 95 ? 21.446 5.141 -11.906 1.00 95.25 95 LYS A CA 1
ATOM 773 C C . LYS A 1 95 ? 22.504 6.242 -11.866 1.00 95.25 95 LYS A C 1
ATOM 775 O O . LYS A 1 95 ? 23.664 5.997 -12.179 1.00 95.25 95 LYS A O 1
ATOM 780 N N . LEU A 1 96 ? 22.100 7.455 -11.495 1.00 94.62 96 LEU A N 1
ATOM 781 C CA . LEU A 1 96 ? 22.955 8.646 -11.503 1.00 94.62 96 LEU A CA 1
ATOM 782 C C . LEU A 1 96 ? 23.022 9.263 -10.103 1.00 94.62 96 LEU A C 1
ATOM 784 O O . LEU A 1 96 ? 22.047 9.218 -9.352 1.00 94.62 96 LEU A O 1
ATOM 788 N N . GLY A 1 97 ? 24.176 9.833 -9.751 1.00 91.25 97 GLY A N 1
ATOM 789 C CA . GLY A 1 97 ? 24.371 10.560 -8.494 1.00 91.25 97 GLY A CA 1
ATOM 790 C C . GLY A 1 97 ? 24.046 9.746 -7.237 1.00 91.25 97 GLY A C 1
ATOM 791 O O . GLY A 1 97 ? 23.512 10.295 -6.279 1.00 91.25 97 GLY A O 1
ATOM 792 N N . SER A 1 98 ? 24.316 8.437 -7.239 1.00 91.06 98 SER A N 1
ATOM 793 C CA . SER A 1 98 ? 23.820 7.517 -6.208 1.00 91.06 98 SER A CA 1
ATOM 794 C C . SER A 1 98 ? 24.838 6.441 -5.843 1.00 91.06 98 SER A C 1
ATOM 796 O O . SER A 1 98 ? 25.379 5.804 -6.735 1.00 91.06 98 SER A O 1
ATOM 798 N N . GLU A 1 99 ? 25.109 6.213 -4.554 1.00 86.19 99 GLU A N 1
ATOM 799 C CA . GLU A 1 99 ? 25.973 5.123 -4.049 1.00 86.19 99 GLU A CA 1
ATOM 800 C C . GLU A 1 99 ? 27.306 4.974 -4.802 1.00 86.19 99 GLU A C 1
ATOM 802 O O . GLU A 1 99 ? 27.655 3.898 -5.280 1.00 86.19 99 GLU A O 1
ATOM 807 N N . LYS A 1 100 ? 28.063 6.072 -4.918 1.00 82.25 100 LYS A N 1
ATOM 808 C CA . LYS A 1 100 ? 29.334 6.154 -5.670 1.00 82.25 100 LYS A CA 1
ATOM 809 C C . LYS A 1 100 ? 29.198 6.063 -7.199 1.00 82.25 100 LYS A C 1
ATOM 811 O O . LYS A 1 100 ? 30.192 6.288 -7.886 1.00 82.25 100 LYS A O 1
ATOM 816 N N . GLN A 1 101 ? 28.004 5.827 -7.744 1.00 86.75 101 GLN A N 1
ATOM 817 C CA . GLN A 1 101 ? 27.744 6.003 -9.173 1.00 86.75 101 GLN A CA 1
ATOM 818 C C . GLN A 1 101 ? 27.797 7.492 -9.524 1.00 86.75 101 GLN A C 1
ATOM 820 O O . GLN A 1 101 ? 27.209 8.347 -8.849 1.00 86.75 101 GLN A O 1
ATOM 825 N N . ASN A 1 102 ? 28.562 7.798 -10.569 1.00 86.81 102 ASN A N 1
ATOM 826 C CA . ASN A 1 102 ? 28.786 9.151 -11.062 1.00 86.81 102 ASN A CA 1
ATOM 827 C C . ASN A 1 102 ? 27.733 9.549 -12.105 1.00 86.81 102 ASN A C 1
ATOM 829 O O . ASN A 1 102 ? 27.011 8.711 -12.637 1.00 86.81 102 ASN A O 1
ATOM 833 N N . GLY A 1 103 ? 27.681 10.844 -12.408 1.00 91.19 103 GLY A N 1
ATOM 834 C CA . GLY A 1 103 ? 26.711 11.430 -13.326 1.00 91.19 103 GLY A CA 1
ATOM 835 C C . GLY A 1 103 ? 25.657 12.245 -12.584 1.00 91.19 103 GLY A C 1
ATOM 836 O O . GLY A 1 103 ? 25.229 11.885 -11.491 1.00 91.19 103 GLY A O 1
ATOM 837 N N . ASP A 1 104 ? 25.290 13.378 -13.172 1.00 94.31 104 ASP A N 1
ATOM 838 C CA . ASP A 1 104 ? 24.312 14.309 -12.621 1.00 94.31 104 ASP A CA 1
ATOM 839 C C . ASP A 1 104 ? 22.895 13.845 -13.002 1.00 94.31 104 ASP A C 1
ATOM 841 O O . ASP A 1 104 ? 22.625 13.707 -14.197 1.00 94.31 104 ASP A O 1
ATOM 845 N N . PRO A 1 105 ? 21.989 13.596 -12.040 1.00 94.94 105 PRO A N 1
ATOM 846 C CA . PRO A 1 105 ? 20.622 13.168 -12.341 1.00 94.94 105 PRO A CA 1
ATOM 847 C C . PRO A 1 105 ? 19.734 14.289 -12.914 1.00 94.94 105 PRO A C 1
ATOM 849 O O . PRO A 1 105 ? 18.593 14.031 -13.286 1.00 94.94 105 PRO A O 1
ATOM 852 N N . ARG A 1 106 ? 20.218 15.535 -12.982 1.00 95.62 106 ARG A N 1
ATOM 853 C CA . ARG A 1 106 ? 19.437 16.691 -13.448 1.00 95.62 106 ARG A CA 1
ATOM 854 C C . ARG A 1 106 ? 19.378 16.809 -14.977 1.00 95.62 106 ARG A C 1
ATOM 856 O O . ARG A 1 106 ? 20.229 16.245 -15.683 1.00 95.62 106 ARG A O 1
ATOM 863 N N . PRO A 1 107 ? 18.432 17.611 -15.508 1.00 97.81 107 PRO A N 1
ATOM 864 C CA . PRO A 1 107 ? 18.198 17.731 -16.945 1.00 97.81 107 PRO A CA 1
ATOM 865 C C . PRO A 1 107 ? 19.439 17.973 -17.821 1.00 97.81 107 PRO A C 1
ATOM 867 O O . PRO A 1 107 ? 19.525 17.333 -18.866 1.00 97.81 107 PRO A O 1
ATOM 870 N N . PRO A 1 108 ? 20.445 18.800 -17.456 1.00 97.00 108 PRO A N 1
ATOM 871 C CA . PRO A 1 108 ? 21.570 19.078 -18.355 1.00 97.00 108 PRO A CA 1
ATOM 872 C C . PRO A 1 108 ? 22.352 17.842 -18.822 1.00 97.00 108 PRO A C 1
ATOM 874 O O . PRO A 1 108 ? 22.835 17.815 -19.954 1.00 97.00 108 PRO A O 1
ATOM 877 N N . MET A 1 109 ? 22.492 16.820 -17.973 1.00 97.00 109 MET A N 1
ATOM 878 C CA . MET A 1 109 ? 23.149 15.565 -18.354 1.00 97.00 109 MET A CA 1
ATOM 879 C C . MET A 1 109 ? 22.141 14.544 -18.870 1.00 97.00 109 MET A C 1
ATOM 881 O O . MET A 1 109 ? 22.372 13.946 -19.921 1.00 97.00 109 MET A O 1
ATOM 885 N N . VAL A 1 110 ? 21.021 14.374 -18.166 1.00 98.12 110 VAL A N 1
ATOM 886 C CA . VAL A 1 110 ? 19.985 13.403 -18.536 1.00 98.12 110 VAL A CA 1
ATOM 887 C C . VAL A 1 110 ? 19.449 13.666 -19.941 1.00 98.12 110 VAL A C 1
ATOM 889 O O . VAL A 1 110 ? 19.350 12.736 -20.735 1.00 98.12 110 VAL A O 1
ATOM 892 N N . ASN A 1 111 ? 19.196 14.927 -20.295 1.00 98.62 111 ASN A N 1
ATOM 893 C CA . ASN A 1 111 ? 18.703 15.285 -21.622 1.00 98.62 111 ASN A CA 1
ATOM 894 C C . ASN A 1 111 ? 19.732 14.986 -22.712 1.00 98.62 111 ASN A C 1
ATOM 896 O O . ASN A 1 111 ? 19.348 14.557 -23.790 1.00 98.62 111 ASN A O 1
ATOM 900 N N . ARG A 1 112 ? 21.034 15.135 -22.434 1.00 98.31 112 ARG A N 1
ATOM 901 C CA . ARG A 1 112 ? 22.082 14.761 -23.396 1.00 98.31 112 ARG A CA 1
ATOM 902 C C . ARG A 1 112 ? 22.125 13.257 -23.636 1.00 98.31 112 ARG A C 1
ATOM 904 O O . ARG A 1 112 ? 22.342 12.851 -24.768 1.00 98.31 112 ARG A O 1
ATOM 911 N N . ILE A 1 113 ? 21.924 12.452 -22.592 1.00 98.44 113 ILE A N 1
ATOM 912 C CA . ILE A 1 113 ? 21.792 10.995 -22.727 1.00 98.44 113 ILE A CA 1
ATOM 913 C C . ILE A 1 113 ? 20.532 10.663 -23.533 1.00 98.44 113 ILE A C 1
ATOM 915 O O . ILE A 1 113 ? 20.587 9.882 -24.473 1.00 98.44 113 ILE A O 1
ATOM 919 N N . ALA A 1 114 ? 19.403 11.290 -23.211 1.00 98.38 114 ALA A N 1
ATOM 920 C CA . ALA A 1 114 ? 18.151 11.077 -23.927 1.00 98.38 114 ALA A CA 1
ATOM 921 C C . ALA A 1 114 ? 18.249 11.472 -25.415 1.00 98.38 114 ALA A C 1
ATOM 923 O O . ALA A 1 114 ? 17.703 10.781 -26.276 1.00 98.38 114 ALA A O 1
ATOM 924 N N . ASP A 1 115 ? 19.005 12.529 -25.728 1.00 98.31 115 ASP A N 1
ATOM 925 C CA . ASP A 1 115 ? 19.267 12.986 -27.094 1.00 98.31 115 ASP A CA 1
ATOM 926 C C . ASP A 1 115 ? 20.095 11.958 -27.905 1.00 98.31 115 ASP A C 1
ATOM 928 O O . ASP A 1 115 ? 19.947 11.916 -29.127 1.00 98.31 115 ASP A O 1
ATOM 932 N N . THR A 1 116 ? 20.903 11.080 -27.276 1.00 98.12 116 THR A N 1
ATOM 933 C CA . THR A 1 116 ? 21.609 9.990 -27.999 1.00 98.12 116 THR A CA 1
ATOM 934 C C . THR A 1 116 ? 20.675 8.854 -28.423 1.00 98.12 116 THR A C 1
ATOM 936 O O . THR A 1 116 ? 20.934 8.181 -29.421 1.00 98.12 116 THR A O 1
ATOM 939 N N . LEU A 1 117 ? 19.569 8.660 -27.696 1.00 98.31 117 LEU A N 1
ATOM 940 C CA . LEU A 1 117 ? 18.551 7.640 -27.967 1.00 98.31 117 LEU A CA 1
ATOM 941 C C . LEU A 1 117 ? 17.451 8.132 -28.917 1.00 98.31 117 LEU A C 1
ATOM 943 O O . LEU A 1 117 ? 16.864 7.335 -29.651 1.00 98.31 117 LEU A O 1
ATOM 947 N N . LYS A 1 118 ? 17.179 9.443 -28.919 1.00 96.94 118 LYS A N 1
ATOM 948 C CA . LYS A 1 118 ? 16.059 10.065 -29.640 1.00 96.94 118 LYS A CA 1
ATOM 949 C C . LYS A 1 118 ? 15.975 9.714 -31.136 1.00 96.94 118 LYS A C 1
ATOM 951 O O . LYS A 1 118 ? 14.861 9.444 -31.583 1.00 96.94 118 LYS A O 1
ATOM 956 N N . PRO A 1 119 ? 17.078 9.647 -31.916 1.00 97.31 119 PRO A N 1
ATOM 957 C CA . PRO A 1 119 ? 17.013 9.273 -33.335 1.00 97.31 119 PRO A CA 1
ATOM 958 C C . PRO A 1 119 ? 16.445 7.874 -33.600 1.00 97.31 119 PRO A C 1
ATOM 960 O O . PRO A 1 119 ? 16.007 7.603 -34.714 1.00 97.31 119 PRO A O 1
ATOM 963 N N . TYR A 1 120 ? 16.456 7.003 -32.590 1.00 97.38 120 TYR A N 1
ATOM 964 C CA . TYR A 1 120 ? 16.029 5.608 -32.684 1.00 97.38 120 TYR A CA 1
ATOM 965 C C . TYR A 1 120 ? 14.703 5.336 -31.955 1.00 97.38 120 TYR A C 1
ATOM 967 O O . TYR A 1 120 ? 14.229 4.208 -31.954 1.00 97.38 120 TYR A O 1
ATOM 975 N N . GLY A 1 121 ? 14.099 6.354 -31.326 1.00 96.88 121 GLY A N 1
ATOM 976 C CA . GLY A 1 121 ? 12.866 6.205 -30.542 1.00 96.88 121 GLY A CA 1
ATOM 977 C C . GLY A 1 121 ? 13.059 5.643 -29.127 1.00 96.88 121 GLY A C 1
ATOM 978 O O . GLY A 1 121 ? 12.077 5.295 -28.479 1.00 96.88 121 GLY A O 1
ATOM 979 N N . GLY A 1 122 ? 14.299 5.564 -28.634 1.00 97.81 122 GLY A N 1
ATOM 980 C CA . GLY A 1 122 ? 14.603 5.019 -27.310 1.00 97.81 122 GLY A CA 1
ATOM 981 C C . GLY A 1 122 ? 14.240 5.929 -26.138 1.00 97.81 122 GLY A C 1
ATOM 982 O O . GLY A 1 122 ? 14.299 7.160 -26.237 1.00 97.81 122 GLY A O 1
ATOM 983 N N . MET A 1 123 ? 13.967 5.304 -24.993 1.00 98.25 123 MET A N 1
ATOM 984 C CA . MET A 1 123 ? 13.633 5.963 -23.728 1.00 98.25 123 MET A CA 1
ATOM 985 C C . MET A 1 123 ? 14.819 5.975 -22.752 1.00 98.25 123 MET A C 1
ATOM 987 O O . MET A 1 123 ? 15.576 5.009 -22.648 1.00 98.25 123 MET A O 1
ATOM 991 N N . CYS A 1 124 ? 14.961 7.054 -21.987 1.00 98.12 124 CYS A N 1
ATOM 992 C CA . CYS A 1 124 ? 15.916 7.166 -20.885 1.00 98.12 124 CYS A CA 1
ATOM 993 C C . CYS A 1 124 ? 15.166 7.089 -19.548 1.00 98.12 124 CYS A C 1
ATOM 995 O O . CYS A 1 124 ? 14.509 8.045 -19.134 1.00 98.12 124 CYS A O 1
ATOM 997 N N . LEU A 1 125 ? 15.243 5.941 -18.881 1.00 98.06 125 LEU A N 1
ATOM 998 C CA . LEU A 1 125 ? 14.616 5.696 -17.586 1.00 98.06 125 LEU A CA 1
ATOM 999 C C . LEU A 1 125 ? 15.626 6.081 -16.509 1.00 98.06 125 LEU A C 1
ATOM 1001 O O . LEU A 1 125 ? 16.639 5.408 -16.339 1.00 98.06 125 LEU A O 1
ATOM 1005 N N . VAL A 1 126 ? 15.383 7.167 -15.785 1.00 97.19 126 VAL A N 1
ATOM 1006 C CA . VAL A 1 126 ? 16.298 7.660 -14.751 1.00 97.19 126 VAL A CA 1
ATOM 1007 C C . VAL A 1 126 ? 15.725 7.340 -13.388 1.00 97.19 126 VAL A C 1
ATOM 1009 O O . VAL A 1 126 ? 14.666 7.836 -13.008 1.00 97.19 126 VAL A O 1
ATOM 1012 N N . ARG A 1 127 ? 16.445 6.526 -12.621 1.00 95.31 127 ARG A N 1
ATOM 1013 C CA . ARG A 1 127 ? 16.036 6.183 -11.261 1.00 95.31 127 ARG A CA 1
ATOM 1014 C C . ARG A 1 127 ? 16.066 7.432 -10.383 1.00 95.31 127 ARG A C 1
ATOM 1016 O O . ARG A 1 127 ? 17.092 8.101 -10.299 1.00 95.31 127 ARG A O 1
ATOM 1023 N N . GLY A 1 128 ? 14.980 7.692 -9.659 1.00 91.50 128 GLY A N 1
ATOM 1024 C CA . GLY A 1 128 ? 14.888 8.778 -8.673 1.00 91.50 128 GLY A CA 1
ATOM 1025 C C . GLY A 1 128 ? 15.634 8.477 -7.367 1.00 91.50 128 GLY A C 1
ATOM 1026 O O . GLY A 1 128 ? 15.585 9.251 -6.415 1.00 91.50 128 GLY A O 1
ATOM 1027 N N . PHE A 1 129 ? 16.310 7.330 -7.298 1.00 90.69 129 PHE A N 1
ATOM 1028 C CA . PHE A 1 129 ? 17.056 6.881 -6.137 1.00 90.69 129 PHE A CA 1
ATOM 1029 C C . PHE A 1 129 ? 18.455 7.515 -6.080 1.00 90.69 129 PHE A C 1
ATOM 1031 O O . PHE A 1 129 ? 19.442 6.905 -6.499 1.00 90.69 129 PHE A O 1
ATOM 1038 N N . CYS A 1 130 ? 18.542 8.733 -5.543 1.00 89.25 130 CYS A N 1
ATOM 1039 C CA . CYS A 1 130 ? 19.765 9.540 -5.505 1.00 89.25 130 CYS A CA 1
ATOM 1040 C C . CYS A 1 130 ? 20.201 9.816 -4.057 1.00 89.25 130 CYS A C 1
ATOM 1042 O O . CYS A 1 130 ? 19.424 10.371 -3.288 1.00 89.25 130 CYS A O 1
ATOM 1044 N N . TYR A 1 131 ? 21.424 9.423 -3.679 1.00 86.81 131 TYR A N 1
ATOM 1045 C CA . TYR A 1 131 ? 22.045 9.730 -2.378 1.00 86.81 131 TYR A CA 1
ATOM 1046 C C . TYR A 1 131 ? 23.511 9.271 -2.314 1.00 86.81 131 TYR A C 1
ATOM 1048 O O . TYR A 1 131 ? 23.961 8.417 -3.077 1.00 86.81 131 TYR A O 1
ATOM 1056 N N . GLY A 1 132 ? 24.270 9.780 -1.340 1.00 80.19 132 GLY A N 1
ATOM 1057 C CA . GLY A 1 132 ? 25.622 9.285 -1.056 1.00 80.19 132 GLY A CA 1
ATOM 1058 C C . GLY A 1 132 ? 26.686 9.685 -2.086 1.00 80.19 132 GLY A C 1
ATOM 1059 O O . GLY A 1 132 ? 27.820 9.216 -1.990 1.00 80.19 132 GLY A O 1
ATOM 1060 N N . ASN A 1 133 ? 26.357 10.560 -3.042 1.00 83.00 133 ASN A N 1
ATOM 1061 C CA . ASN A 1 133 ? 27.324 11.218 -3.917 1.00 83.00 133 ASN A CA 1
ATOM 1062 C C . ASN A 1 133 ? 27.321 12.728 -3.633 1.00 83.00 133 ASN A C 1
ATOM 1064 O O . ASN A 1 133 ? 26.553 13.476 -4.230 1.00 83.00 133 ASN A O 1
ATOM 1068 N N . SER A 1 134 ? 28.189 13.194 -2.732 1.00 81.75 134 SER A N 1
ATOM 1069 C CA . SER A 1 134 ? 28.196 14.586 -2.243 1.00 81.75 134 SER A CA 1
ATOM 1070 C C . SER A 1 134 ? 28.387 15.651 -3.329 1.00 81.75 134 SER A C 1
ATOM 1072 O O . SER A 1 134 ? 28.038 16.808 -3.109 1.00 81.75 134 SER A O 1
ATOM 1074 N N . ARG A 1 135 ? 28.896 15.276 -4.511 1.00 85.38 135 ARG A N 1
ATOM 1075 C CA . ARG A 1 135 ? 29.007 16.180 -5.663 1.00 85.38 135 ARG A CA 1
ATOM 1076 C C . ARG A 1 135 ? 27.643 16.576 -6.230 1.00 85.38 135 ARG A C 1
ATOM 1078 O O . ARG A 1 135 ? 27.494 17.700 -6.701 1.00 85.38 135 ARG A O 1
ATOM 1085 N N . TYR A 1 136 ? 26.686 15.651 -6.227 1.00 83.50 136 TYR A N 1
ATOM 1086 C CA . TYR A 1 136 ? 25.373 15.828 -6.858 1.00 83.50 136 TYR A CA 1
ATOM 1087 C C . TYR A 1 136 ? 24.227 15.844 -5.840 1.00 83.50 136 TYR A C 1
ATOM 1089 O O . TYR A 1 136 ? 23.203 16.470 -6.083 1.00 83.50 136 TYR A O 1
ATOM 1097 N N . THR A 1 137 ? 24.411 15.190 -4.693 1.00 82.69 137 THR A N 1
ATOM 1098 C CA . THR A 1 137 ? 23.402 14.987 -3.649 1.00 82.69 137 THR A CA 1
ATOM 1099 C C . THR A 1 137 ? 23.996 15.325 -2.270 1.00 82.69 137 THR A C 1
ATOM 1101 O O . THR A 1 137 ? 24.364 14.416 -1.520 1.00 82.69 137 THR A O 1
ATOM 1104 N N . PRO A 1 138 ? 24.188 16.615 -1.934 1.00 83.56 138 PRO A N 1
ATOM 1105 C CA . PRO A 1 138 ? 24.834 17.014 -0.680 1.00 83.56 138 PRO A CA 1
ATOM 1106 C C . PRO A 1 138 ? 23.921 16.894 0.551 1.00 83.56 138 PRO A C 1
ATOM 1108 O O . PRO A 1 138 ? 24.421 16.900 1.672 1.00 83.56 138 PRO A O 1
ATOM 1111 N N . GLU A 1 139 ? 22.603 16.807 0.358 1.00 88.69 139 GLU A N 1
ATOM 1112 C CA . GLU A 1 139 ? 21.631 16.637 1.442 1.00 88.69 139 GLU A CA 1
ATOM 1113 C C . GLU A 1 139 ? 21.877 15.299 2.179 1.00 88.69 139 GLU A C 1
ATOM 1115 O O . GLU A 1 139 ? 21.910 14.248 1.531 1.00 88.69 139 GLU A O 1
ATOM 1120 N N . PRO A 1 140 ? 22.087 15.310 3.512 1.00 85.56 140 PRO A N 1
ATOM 1121 C CA . PRO A 1 140 ? 22.387 14.100 4.282 1.00 85.56 140 PRO A CA 1
ATOM 1122 C C . PRO A 1 140 ? 21.194 13.149 4.435 1.00 85.56 140 PRO A C 1
ATOM 1124 O O . PRO A 1 140 ? 21.396 11.942 4.601 1.00 85.56 140 PRO A O 1
ATOM 1127 N N . TYR A 1 141 ? 19.959 13.659 4.387 1.00 88.94 141 TYR A N 1
ATOM 1128 C CA . TYR A 1 141 ? 18.766 12.846 4.600 1.00 88.94 141 TYR A CA 1
ATOM 1129 C C . TYR A 1 141 ? 18.216 12.311 3.285 1.00 88.94 141 TYR A C 1
ATOM 1131 O O . TYR A 1 141 ? 17.481 12.997 2.577 1.00 88.94 141 TYR A O 1
ATOM 1139 N N . ARG A 1 142 ? 18.496 11.036 3.007 1.00 86.12 142 ARG A N 1
ATOM 1140 C CA . ARG A 1 142 ? 18.094 10.307 1.795 1.00 86.12 142 ARG A CA 1
ATOM 1141 C C . ARG A 1 142 ? 16.620 10.492 1.419 1.00 86.12 142 ARG A C 1
ATOM 1143 O O . ARG A 1 142 ? 16.320 10.596 0.239 1.00 86.12 142 ARG A O 1
ATOM 1150 N N . HIS A 1 143 ? 15.727 10.555 2.406 1.00 86.75 143 HIS A N 1
ATOM 1151 C CA . HIS A 1 143 ? 14.282 10.702 2.195 1.00 86.75 143 HIS A CA 1
ATOM 1152 C C . HIS A 1 143 ? 13.912 12.027 1.516 1.00 86.75 143 HIS A C 1
ATOM 1154 O O . HIS A 1 143 ? 12.906 12.107 0.818 1.00 86.75 143 HIS A O 1
ATOM 1160 N N . LEU A 1 144 ? 14.723 13.070 1.721 1.00 90.38 144 LEU A N 1
ATOM 1161 C CA . LEU A 1 144 ? 14.453 14.404 1.198 1.00 90.38 144 LEU A CA 1
ATOM 1162 C C . LEU A 1 144 ? 15.005 14.598 -0.219 1.00 90.38 144 LEU A C 1
ATOM 1164 O O . LEU A 1 144 ? 14.457 15.378 -0.995 1.00 90.38 144 LEU A O 1
ATOM 1168 N N . ILE A 1 145 ? 16.063 13.858 -0.562 1.00 91.44 145 ILE A N 1
ATOM 1169 C CA . ILE A 1 145 ? 16.885 14.094 -1.753 1.00 91.44 145 ILE A CA 1
ATOM 1170 C C . ILE A 1 145 ? 16.093 14.014 -3.065 1.00 91.44 145 ILE A C 1
ATOM 1172 O O . ILE A 1 145 ? 16.246 14.930 -3.873 1.00 91.44 145 ILE A O 1
ATOM 1176 N N . PRO A 1 146 ? 15.257 12.985 -3.329 1.00 92.25 146 PRO A N 1
ATOM 1177 C CA . PRO A 1 146 ? 14.571 12.890 -4.616 1.00 92.25 146 PRO A CA 1
ATOM 1178 C C . PRO A 1 146 ? 13.685 14.109 -4.886 1.00 92.25 146 PRO A C 1
ATOM 1180 O O . PRO A 1 146 ? 13.772 14.720 -5.947 1.00 92.25 146 PRO A O 1
ATOM 1183 N N . TYR A 1 147 ? 12.880 14.521 -3.907 1.00 93.88 147 TYR A N 1
ATOM 1184 C CA . TYR A 1 147 ? 12.054 15.717 -4.049 1.00 93.88 147 TYR A CA 1
ATOM 1185 C C . TYR A 1 147 ? 12.919 16.965 -4.282 1.00 93.88 147 TYR A C 1
ATOM 1187 O O . TYR A 1 147 ? 12.674 17.702 -5.234 1.00 93.88 147 TYR A O 1
ATOM 1195 N N . ASP A 1 148 ? 13.959 17.166 -3.467 1.00 92.19 148 ASP A N 1
ATOM 1196 C CA . ASP A 1 148 ? 14.811 18.361 -3.526 1.00 92.19 148 ASP A CA 1
ATOM 1197 C C . ASP A 1 148 ? 15.566 18.493 -4.864 1.00 92.19 148 ASP A C 1
ATOM 1199 O O . ASP A 1 148 ? 15.860 19.606 -5.298 1.00 92.19 148 ASP A O 1
ATOM 1203 N N . ILE A 1 149 ? 15.869 17.376 -5.536 1.00 92.44 149 ILE A N 1
ATOM 1204 C CA . ILE A 1 149 ? 16.525 17.374 -6.853 1.00 92.44 149 ILE A CA 1
ATOM 1205 C C . ILE A 1 149 ? 15.526 17.591 -7.985 1.00 92.44 149 ILE A C 1
ATOM 1207 O O . ILE A 1 149 ? 15.811 18.344 -8.915 1.00 92.44 149 ILE A O 1
ATOM 1211 N N . PHE A 1 150 ? 14.402 16.875 -7.960 1.00 95.00 150 PHE A N 1
ATOM 1212 C CA . PHE A 1 150 ? 13.567 16.725 -9.148 1.00 95.00 150 PHE A CA 1
ATOM 1213 C C . PHE A 1 150 ? 12.361 17.663 -9.168 1.00 95.00 150 PHE A C 1
ATOM 1215 O O . PHE A 1 150 ? 11.953 18.071 -10.252 1.00 95.00 150 PHE A O 1
ATOM 1222 N N . ALA A 1 151 ? 11.801 18.050 -8.015 1.00 94.38 151 ALA A N 1
ATOM 1223 C CA . ALA A 1 151 ? 10.564 18.837 -7.970 1.00 94.38 151 ALA A CA 1
ATOM 1224 C C . ALA A 1 151 ? 10.705 20.201 -8.668 1.00 94.38 151 ALA A C 1
ATOM 1226 O O . ALA A 1 151 ? 9.797 20.635 -9.374 1.00 94.38 151 ALA A O 1
ATOM 1227 N N . SER A 1 152 ? 11.858 20.866 -8.524 1.00 94.88 152 SER A N 1
ATOM 1228 C CA . SER A 1 152 ? 12.145 22.139 -9.200 1.00 94.88 152 SER A CA 1
ATOM 1229 C C . SER A 1 152 ? 12.443 21.998 -10.695 1.00 94.88 152 SER A C 1
ATOM 1231 O O . SER A 1 152 ? 12.478 23.002 -11.401 1.00 94.88 152 SER A O 1
ATOM 1233 N N . GLU A 1 153 ? 12.679 20.777 -11.171 1.00 96.69 153 GLU A N 1
ATOM 1234 C CA . GLU A 1 153 ? 13.045 20.470 -12.557 1.00 96.69 153 GLU A CA 1
ATOM 1235 C C . GLU A 1 153 ? 11.859 19.948 -13.381 1.00 96.69 153 GLU A C 1
ATOM 1237 O O . GLU A 1 153 ? 12.033 19.507 -14.521 1.00 96.69 153 GLU A O 1
ATOM 1242 N N . ASP A 1 154 ? 10.646 19.988 -12.825 1.00 96.38 154 ASP A N 1
ATOM 1243 C CA . ASP A 1 154 ? 9.460 19.482 -13.503 1.00 96.38 154 ASP A CA 1
ATOM 1244 C C . ASP A 1 154 ? 9.202 20.203 -14.837 1.00 96.38 154 ASP A C 1
ATOM 1246 O O . ASP A 1 154 ? 8.998 21.419 -14.896 1.00 96.38 154 ASP A O 1
ATOM 1250 N N . GLY A 1 155 ? 9.183 19.430 -15.925 1.00 96.50 155 GLY A N 1
ATOM 1251 C CA . GLY A 1 155 ? 9.013 19.929 -17.290 1.00 96.50 155 GLY A CA 1
ATOM 1252 C C . GLY A 1 155 ? 10.311 20.335 -17.997 1.00 96.50 155 GLY A C 1
ATOM 1253 O O . GLY A 1 155 ? 10.251 20.719 -19.163 1.00 96.50 155 GLY A O 1
ATOM 1254 N N . ASN A 1 156 ? 11.475 20.222 -17.344 1.00 98.19 156 ASN A N 1
ATOM 1255 C CA . ASN A 1 156 ? 12.779 20.495 -17.967 1.00 98.19 156 ASN A CA 1
ATOM 1256 C C . ASN A 1 156 ? 13.438 19.245 -18.580 1.00 98.19 156 ASN A C 1
ATOM 1258 O O . ASN A 1 156 ? 14.451 19.355 -19.279 1.00 98.19 156 ASN A O 1
ATOM 1262 N N . PHE A 1 157 ? 12.894 18.054 -18.330 1.00 98.31 157 PHE A N 1
ATOM 1263 C CA . PHE A 1 157 ? 13.348 16.805 -18.943 1.00 98.31 157 PHE A CA 1
ATOM 1264 C C . PHE A 1 157 ? 12.809 16.644 -20.375 1.00 98.31 157 PHE A C 1
ATOM 1266 O O . PHE A 1 157 ? 11.765 17.196 -20.722 1.00 98.31 157 PHE A O 1
ATOM 1273 N N . ARG A 1 158 ? 13.523 15.894 -21.229 1.00 98.31 158 ARG A N 1
ATOM 1274 C CA . ARG A 1 158 ? 13.023 15.543 -22.572 1.00 98.31 158 ARG A CA 1
ATOM 1275 C C . ARG A 1 158 ? 11.758 14.682 -22.497 1.00 98.31 158 ARG A C 1
ATOM 1277 O O . ARG A 1 158 ? 11.531 13.961 -21.534 1.00 98.31 158 ARG A O 1
ATOM 1284 N N . ASP A 1 159 ? 10.999 14.702 -23.586 1.00 97.50 159 ASP A N 1
ATOM 1285 C CA . ASP A 1 159 ? 9.804 13.883 -23.812 1.00 97.50 159 ASP A CA 1
ATOM 1286 C C . ASP A 1 159 ? 10.069 12.367 -23.799 1.00 97.50 159 ASP A C 1
ATOM 1288 O O . ASP A 1 159 ? 9.153 11.598 -23.534 1.00 97.50 159 ASP A O 1
ATOM 1292 N N . ASN A 1 160 ? 11.309 11.932 -24.038 1.00 98.19 160 ASN A N 1
ATOM 1293 C CA . ASN A 1 160 ? 11.734 10.533 -23.935 1.00 98.19 160 ASN A CA 1
ATOM 1294 C C . ASN A 1 160 ? 12.488 10.204 -22.630 1.00 98.19 160 ASN A C 1
ATOM 1296 O O . ASN A 1 160 ? 13.230 9.221 -22.577 1.00 98.19 160 ASN A O 1
ATOM 1300 N N . VAL A 1 161 ? 12.323 11.010 -21.576 1.00 98.56 161 VAL A N 1
ATOM 1301 C CA . VAL A 1 161 ? 12.857 10.733 -20.232 1.00 98.56 161 VAL A CA 1
ATOM 1302 C C . VAL A 1 161 ? 11.720 10.356 -19.296 1.00 98.56 161 VAL A C 1
ATOM 1304 O O . VAL A 1 161 ? 10.747 11.095 -19.191 1.00 98.56 161 VAL A O 1
ATOM 1307 N N . VAL A 1 162 ? 11.883 9.251 -18.568 1.00 97.94 162 VAL A N 1
ATOM 1308 C CA . VAL A 1 162 ? 10.977 8.847 -17.484 1.00 97.94 162 VAL A CA 1
ATOM 1309 C C . VAL A 1 162 ? 11.743 8.868 -16.170 1.00 97.94 162 VAL A C 1
ATOM 1311 O O . VAL A 1 162 ? 12.755 8.179 -16.037 1.00 97.94 162 VAL A O 1
ATOM 1314 N N . LEU A 1 163 ? 11.268 9.639 -15.193 1.00 97.31 163 LEU A N 1
ATOM 1315 C CA . LEU A 1 163 ? 11.792 9.585 -13.830 1.00 97.31 163 LEU A CA 1
ATOM 1316 C C . LEU A 1 163 ? 11.125 8.439 -13.073 1.00 97.31 163 LEU A C 1
ATOM 1318 O O . LEU A 1 163 ? 9.903 8.333 -13.052 1.00 97.31 163 LEU A O 1
ATOM 1322 N N . VAL A 1 164 ? 11.929 7.583 -12.448 1.00 96.00 164 VAL A N 1
ATOM 1323 C CA . VAL A 1 164 ? 11.467 6.365 -11.773 1.00 96.00 164 VAL A CA 1
ATOM 1324 C C . VAL A 1 164 ? 11.944 6.365 -10.315 1.00 96.00 164 VAL A C 1
ATOM 1326 O O . VAL A 1 164 ? 12.946 5.720 -9.986 1.00 96.00 164 VAL A O 1
ATOM 1329 N N . PRO A 1 165 ? 11.325 7.148 -9.412 1.00 93.38 165 PRO A N 1
ATOM 1330 C CA . PRO A 1 165 ? 11.561 7.010 -7.976 1.00 93.38 165 PRO A CA 1
ATOM 1331 C C . PRO A 1 165 ? 11.112 5.635 -7.461 1.00 93.38 165 PRO A C 1
ATOM 1333 O O . PRO A 1 165 ? 10.324 4.934 -8.092 1.00 93.38 165 PRO A O 1
ATOM 1336 N N . LYS A 1 166 ? 11.605 5.249 -6.283 1.00 92.31 166 LYS A N 1
ATOM 1337 C CA . LYS A 1 166 ? 11.109 4.061 -5.574 1.00 92.31 166 LYS A CA 1
ATOM 1338 C C . LYS A 1 166 ? 9.680 4.297 -5.101 1.00 92.31 166 LYS A C 1
ATOM 1340 O O . LYS A 1 166 ? 9.351 5.420 -4.757 1.00 92.31 166 LYS A O 1
ATOM 1345 N N . GLY A 1 167 ? 8.869 3.247 -4.979 1.00 90.19 167 GLY A N 1
ATOM 1346 C CA . GLY A 1 167 ? 7.503 3.341 -4.436 1.00 90.19 167 GLY A CA 1
ATOM 1347 C C . GLY A 1 167 ? 7.411 3.633 -2.929 1.00 90.19 167 GLY A C 1
ATOM 1348 O O . GLY A 1 167 ? 6.334 3.534 -2.350 1.00 90.19 167 GLY A O 1
ATOM 1349 N N . SER A 1 168 ? 8.525 3.960 -2.271 1.00 87.94 168 SER A N 1
ATOM 1350 C CA . SER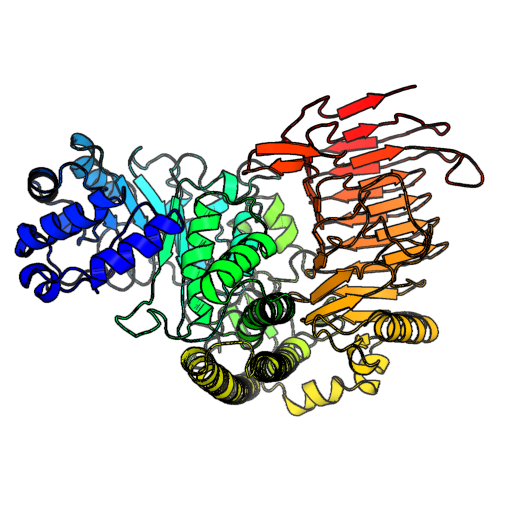 A 1 168 ? 8.577 4.461 -0.895 1.00 87.94 168 SER A CA 1
ATOM 1351 C C . SER A 1 168 ? 9.643 5.552 -0.776 1.00 87.94 168 SER A C 1
ATOM 1353 O O . SER A 1 168 ? 10.603 5.575 -1.549 1.00 87.94 168 SER A O 1
ATOM 1355 N N . ALA A 1 169 ? 9.491 6.447 0.204 1.00 79.81 169 ALA A N 1
ATOM 1356 C CA . ALA A 1 169 ? 10.440 7.540 0.438 1.00 79.81 169 ALA A CA 1
ATOM 1357 C C . ALA A 1 169 ? 11.869 7.068 0.809 1.00 79.81 169 ALA A C 1
ATOM 1359 O O . ALA A 1 169 ? 12.829 7.817 0.620 1.00 79.81 169 ALA A O 1
ATOM 1360 N N . GLY A 1 170 ? 12.022 5.841 1.323 1.00 81.25 170 GLY A N 1
ATOM 1361 C CA . GLY A 1 170 ? 13.306 5.211 1.638 1.00 81.25 170 GLY A CA 1
ATOM 1362 C C . GLY A 1 170 ? 13.809 4.272 0.531 1.00 81.25 170 GLY A C 1
ATOM 1363 O O . GLY A 1 170 ? 14.297 4.719 -0.514 1.00 81.25 170 GLY A O 1
ATOM 1364 N N . ASP A 1 171 ? 13.804 2.957 0.779 1.00 86.00 171 ASP A N 1
ATOM 1365 C CA . ASP A 1 171 ? 14.367 1.907 -0.096 1.00 86.00 171 ASP A CA 1
ATOM 1366 C C . ASP A 1 171 ? 13.433 0.733 -0.329 1.00 86.00 171 ASP A C 1
ATOM 1368 O O . ASP A 1 171 ? 13.787 -0.400 -0.043 1.00 86.00 171 ASP A O 1
ATOM 1372 N N . TRP A 1 172 ? 12.242 0.975 -0.861 1.00 86.00 172 TRP A N 1
ATOM 1373 C CA . TRP A 1 172 ? 11.197 -0.048 -0.965 1.00 86.00 172 TRP A CA 1
ATOM 1374 C C . TRP A 1 172 ? 10.697 -0.559 0.405 1.00 86.00 172 TRP A C 1
ATOM 1376 O O . TRP A 1 172 ? 10.191 -1.677 0.497 1.00 86.00 172 TRP A O 1
ATOM 1386 N N . ASP A 1 173 ? 10.768 0.274 1.447 1.00 83.19 173 ASP A N 1
ATOM 1387 C CA . ASP A 1 173 ? 10.291 0.006 2.813 1.00 83.19 173 ASP A C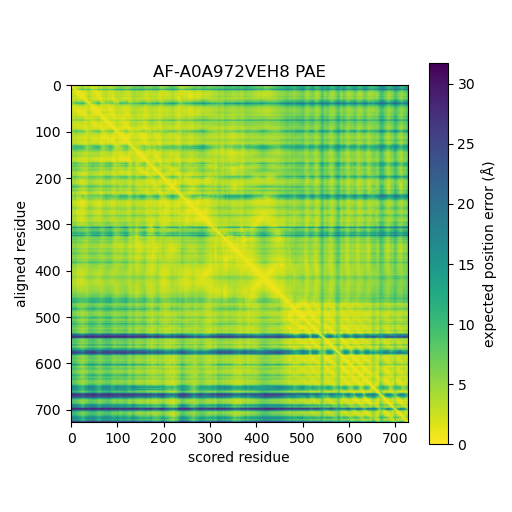A 1
ATOM 1388 C C . ASP A 1 173 ? 8.856 -0.499 2.808 1.00 83.19 173 ASP A C 1
ATOM 1390 O O . ASP A 1 173 ? 7.984 0.109 2.181 1.00 83.19 173 ASP A O 1
ATOM 1394 N N . LEU A 1 174 ? 8.590 -1.610 3.491 1.00 82.19 174 LEU A N 1
ATOM 1395 C CA . LEU A 1 174 ? 7.270 -2.240 3.457 1.00 82.19 174 LEU A CA 1
ATOM 1396 C C . LEU A 1 174 ? 6.167 -1.324 4.019 1.00 82.19 174 LEU A C 1
ATOM 1398 O O . LEU A 1 174 ? 5.063 -1.294 3.492 1.00 82.19 174 LEU A O 1
ATOM 1402 N N . SER A 1 175 ? 6.492 -0.530 5.039 1.00 83.44 175 SER A N 1
ATOM 1403 C CA . SER A 1 175 ? 5.554 0.364 5.719 1.00 83.44 175 SER A CA 1
ATOM 1404 C C . SER A 1 175 ? 6.104 1.783 5.770 1.00 83.44 175 SER A C 1
ATOM 1406 O O . SER A 1 175 ? 6.629 2.202 6.802 1.00 83.44 175 SER A O 1
ATOM 1408 N N . ALA A 1 176 ? 5.976 2.517 4.665 1.00 86.81 176 ALA A N 1
ATOM 1409 C CA . ALA A 1 176 ? 6.364 3.919 4.544 1.00 86.81 176 ALA A CA 1
ATOM 1410 C C . ALA A 1 176 ? 5.345 4.723 3.731 1.00 86.81 176 ALA A C 1
ATOM 1412 O O . ALA A 1 176 ? 4.670 4.146 2.876 1.00 86.81 176 ALA A O 1
ATOM 1413 N N . PRO A 1 177 ? 5.243 6.046 3.970 1.00 89.44 177 PRO A N 1
ATOM 1414 C CA . PRO A 1 177 ? 4.425 6.905 3.130 1.00 89.44 177 PRO A CA 1
ATOM 1415 C C . PRO A 1 177 ? 4.948 6.897 1.689 1.00 89.44 177 PRO A C 1
ATOM 1417 O O . PRO A 1 177 ? 6.125 6.608 1.426 1.00 89.44 177 PRO A O 1
ATOM 1420 N N . ILE A 1 178 ? 4.070 7.259 0.752 1.00 90.69 178 ILE A N 1
ATOM 1421 C CA . ILE A 1 178 ? 4.484 7.493 -0.632 1.00 90.69 178 ILE A CA 1
ATOM 1422 C C . ILE A 1 178 ? 5.582 8.566 -0.693 1.00 90.69 178 ILE A C 1
ATOM 1424 O O . ILE A 1 178 ? 5.579 9.487 0.124 1.00 90.69 178 ILE A O 1
ATOM 1428 N N . PRO A 1 179 ? 6.516 8.488 -1.650 1.00 90.94 179 PRO A N 1
ATOM 1429 C CA . PRO A 1 179 ? 7.490 9.548 -1.876 1.00 90.94 179 PRO A CA 1
ATOM 1430 C C . PRO A 1 179 ? 6.813 10.898 -2.153 1.00 90.94 179 PRO A C 1
ATOM 1432 O O . PRO A 1 179 ? 5.909 10.983 -2.981 1.00 90.94 179 PRO A O 1
ATOM 1435 N N . GLY A 1 180 ? 7.303 11.987 -1.551 1.00 90.94 180 GLY A N 1
ATOM 1436 C CA . GLY A 1 180 ? 6.775 13.333 -1.831 1.00 90.94 180 GLY A CA 1
ATOM 1437 C C . GLY A 1 180 ? 6.890 13.742 -3.309 1.00 90.94 180 GLY A C 1
ATOM 1438 O O . GLY A 1 180 ? 6.055 14.483 -3.823 1.00 90.94 180 GLY A O 1
ATOM 1439 N N . ILE A 1 181 ? 7.890 13.208 -4.023 1.00 91.69 181 ILE A N 1
ATOM 1440 C CA . ILE A 1 181 ? 8.098 13.445 -5.460 1.00 91.69 181 ILE A CA 1
ATOM 1441 C C . ILE A 1 181 ? 6.922 12.963 -6.330 1.00 91.69 181 ILE A C 1
ATOM 1443 O O . ILE A 1 181 ? 6.642 13.597 -7.348 1.00 91.69 181 ILE A O 1
ATOM 1447 N N . ASP A 1 182 ? 6.183 11.927 -5.913 1.00 89.81 182 ASP A N 1
ATOM 1448 C CA . ASP A 1 182 ? 5.032 11.393 -6.664 1.00 89.81 182 ASP A CA 1
ATOM 1449 C C . ASP A 1 182 ? 3.915 12.445 -6.800 1.00 89.81 182 ASP A C 1
ATOM 1451 O O . ASP A 1 182 ? 3.201 12.489 -7.804 1.00 89.81 182 ASP A O 1
ATOM 1455 N N . GLY A 1 183 ? 3.794 13.332 -5.804 1.00 90.25 183 GLY A N 1
ATOM 1456 C CA . GLY A 1 183 ? 2.862 14.460 -5.810 1.00 90.25 183 GLY A CA 1
ATOM 1457 C C . GLY A 1 183 ? 3.399 15.738 -6.461 1.00 90.25 183 GLY A C 1
ATOM 1458 O O . GLY A 1 183 ? 2.618 16.641 -6.765 1.00 90.25 183 GLY A O 1
ATOM 1459 N N . ALA A 1 184 ? 4.716 15.834 -6.661 1.00 91.94 184 ALA A N 1
ATOM 1460 C CA . ALA A 1 184 ? 5.392 17.062 -7.079 1.00 91.94 184 ALA A CA 1
ATOM 1461 C C . ALA A 1 184 ? 5.496 17.210 -8.602 1.00 91.94 184 ALA A C 1
ATOM 1463 O O . ALA A 1 184 ? 5.407 18.320 -9.123 1.00 91.94 184 ALA A O 1
ATOM 1464 N N . LEU A 1 185 ? 5.699 16.098 -9.314 1.00 91.19 185 LEU A N 1
ATOM 1465 C CA . LEU A 1 185 ? 5.963 16.107 -10.751 1.00 91.19 185 LEU A CA 1
ATOM 1466 C C . LEU A 1 185 ? 4.661 16.039 -11.552 1.00 91.19 185 LEU A C 1
ATOM 1468 O O . LEU A 1 185 ? 3.925 15.052 -11.505 1.00 91.19 185 LEU A O 1
ATOM 1472 N N . GLN A 1 186 ? 4.371 17.102 -12.304 1.00 90.38 186 GLN A N 1
ATOM 1473 C CA . GLN A 1 186 ? 3.156 17.238 -13.103 1.00 90.38 186 GLN A CA 1
ATOM 1474 C C . GLN A 1 186 ? 3.403 17.154 -14.611 1.00 90.38 186 GLN A C 1
ATOM 1476 O O . GLN A 1 186 ? 2.520 16.679 -15.329 1.00 90.38 186 GLN A O 1
ATOM 1481 N N . LYS A 1 187 ? 4.562 17.619 -15.084 1.00 93.69 187 LYS A N 1
ATOM 1482 C CA . LYS A 1 187 ? 4.886 17.820 -16.509 1.00 93.69 187 LYS A CA 1
ATOM 1483 C C . LYS A 1 187 ? 5.924 16.836 -17.046 1.00 93.69 187 LYS A C 1
ATOM 1485 O O . LYS A 1 187 ? 6.147 16.790 -18.251 1.00 93.69 187 LYS A O 1
ATOM 1490 N N . THR A 1 188 ? 6.558 16.073 -16.166 1.00 95.38 188 THR A N 1
ATOM 1491 C CA . THR A 1 188 ? 7.571 15.065 -16.503 1.00 95.38 188 THR A CA 1
ATOM 1492 C C . THR A 1 188 ? 6.946 13.671 -16.535 1.00 95.38 188 THR A C 1
ATOM 1494 O O . THR A 1 188 ? 6.070 13.374 -15.719 1.00 95.38 188 THR A O 1
ATOM 1497 N N . LEU A 1 189 ? 7.384 12.799 -17.455 1.00 95.94 189 LEU A N 1
ATOM 1498 C CA . LEU A 1 189 ? 6.947 11.402 -17.438 1.00 95.94 189 LEU A CA 1
ATOM 1499 C C . LEU A 1 189 ? 7.466 10.725 -16.168 1.00 95.94 189 LEU A C 1
ATOM 1501 O O . LEU A 1 189 ? 8.647 10.805 -15.829 1.00 95.94 189 LEU A O 1
ATOM 1505 N N . MET A 1 190 ? 6.559 10.038 -15.490 1.00 94.06 190 MET A N 1
ATOM 1506 C CA . MET A 1 190 ? 6.798 9.396 -14.203 1.00 94.06 190 MET A CA 1
ATOM 1507 C C . MET A 1 190 ? 6.570 7.904 -14.303 1.00 94.06 190 MET A C 1
ATOM 1509 O O . MET A 1 190 ? 5.560 7.486 -14.860 1.00 94.06 190 MET A O 1
ATOM 1513 N N . GLY A 1 191 ? 7.468 7.121 -13.729 1.00 95.00 191 GLY A N 1
ATOM 1514 C CA . GLY A 1 191 ? 7.237 5.730 -13.377 1.00 95.00 191 GLY A CA 1
ATOM 1515 C C . GLY A 1 191 ? 7.482 5.504 -11.892 1.00 95.00 191 GLY A C 1
ATOM 1516 O O . GLY A 1 191 ? 7.800 6.438 -11.161 1.00 95.00 191 GLY A O 1
ATOM 1517 N N . SER A 1 192 ? 7.379 4.258 -11.443 1.00 94.19 192 SER A N 1
ATOM 1518 C CA . SER A 1 192 ? 7.789 3.895 -10.086 1.00 94.19 192 SER A CA 1
ATOM 1519 C C . SER A 1 192 ? 8.495 2.553 -10.040 1.00 94.19 192 SER A C 1
ATOM 1521 O O . SER A 1 192 ? 8.173 1.633 -10.789 1.00 94.19 192 SER A O 1
ATOM 1523 N N . GLU A 1 193 ? 9.470 2.452 -9.148 1.00 94.69 193 GLU A N 1
ATOM 1524 C CA . GLU A 1 193 ? 10.262 1.260 -8.907 1.00 94.69 193 GLU A CA 1
ATOM 1525 C C . GLU A 1 193 ? 9.783 0.555 -7.635 1.00 94.69 193 GLU A C 1
ATOM 1527 O O . GLU A 1 193 ? 9.919 1.061 -6.515 1.00 94.69 193 GLU A O 1
ATOM 1532 N N . LEU A 1 194 ? 9.248 -0.647 -7.816 1.00 93.19 194 LEU A N 1
ATOM 1533 C CA . LEU A 1 194 ? 8.756 -1.527 -6.768 1.00 93.19 194 LEU A CA 1
ATOM 1534 C C . LEU A 1 194 ? 9.683 -2.740 -6.645 1.00 93.19 194 LEU A C 1
ATOM 1536 O O . LEU A 1 194 ? 10.177 -3.279 -7.634 1.00 93.19 194 LEU A O 1
ATOM 1540 N N . VAL A 1 195 ? 9.927 -3.191 -5.417 1.00 90.81 195 VAL A N 1
ATOM 1541 C CA . VAL A 1 195 ? 10.614 -4.468 -5.194 1.00 90.81 195 VAL A CA 1
ATOM 1542 C C . VAL A 1 195 ? 9.635 -5.605 -5.425 1.00 90.81 195 VAL A C 1
ATOM 1544 O O . VAL A 1 195 ? 8.536 -5.527 -4.893 1.00 90.81 195 VAL A O 1
ATOM 1547 N N . VAL A 1 196 ? 10.018 -6.626 -6.201 1.00 91.06 196 VAL A N 1
ATOM 1548 C CA . VAL A 1 196 ? 9.164 -7.796 -6.482 1.00 91.06 196 VAL A CA 1
ATOM 1549 C C . VAL A 1 196 ? 9.342 -8.871 -5.425 1.00 91.06 196 VAL A C 1
ATOM 1551 O O . VAL A 1 196 ? 8.386 -9.514 -5.014 1.00 91.06 196 VAL A O 1
ATOM 1554 N N . ASP A 1 197 ? 10.575 -9.095 -4.998 1.00 86.56 197 ASP A N 1
ATOM 1555 C CA . ASP A 1 197 ? 10.905 -10.253 -4.186 1.00 86.56 197 ASP A CA 1
ATOM 1556 C C . ASP A 1 197 ? 12.018 -9.920 -3.196 1.00 86.56 197 ASP A C 1
ATOM 1558 O O . ASP A 1 197 ? 12.906 -9.112 -3.476 1.00 86.56 197 ASP A O 1
ATOM 1562 N N . LYS A 1 198 ? 11.949 -10.560 -2.033 1.00 83.62 198 LYS A N 1
ATOM 1563 C CA . LYS A 1 198 ? 12.971 -10.584 -0.988 1.00 83.62 198 LYS A CA 1
ATOM 1564 C C . LYS A 1 198 ? 13.052 -12.013 -0.458 1.00 83.62 198 LYS A C 1
ATOM 1566 O O . LYS A 1 198 ? 12.107 -12.780 -0.569 1.00 83.62 198 LYS A O 1
ATOM 1571 N N . SER A 1 199 ? 14.170 -12.377 0.160 1.00 78.88 199 SER A N 1
ATOM 1572 C CA . SER A 1 199 ? 14.482 -13.760 0.559 1.00 78.88 199 SER A CA 1
ATOM 1573 C C . SER A 1 199 ? 13.664 -14.331 1.734 1.00 78.88 199 SER A C 1
ATOM 1575 O O . SER A 1 199 ? 14.175 -15.162 2.476 1.00 78.88 199 SER A O 1
ATOM 1577 N N . PHE A 1 200 ? 12.418 -13.901 1.923 1.00 87.56 200 PHE A N 1
ATOM 1578 C CA . PHE A 1 200 ? 11.479 -14.419 2.915 1.00 87.56 200 PHE A CA 1
ATOM 1579 C C . PHE A 1 200 ? 10.097 -14.635 2.267 1.00 87.56 200 PHE A C 1
ATOM 1581 O O . PHE A 1 200 ? 9.796 -13.988 1.261 1.00 87.56 200 PHE A O 1
ATOM 1588 N N . PRO A 1 201 ? 9.272 -15.571 2.775 1.00 89.75 201 PRO A N 1
ATOM 1589 C CA . PRO A 1 201 ? 7.989 -15.922 2.172 1.00 89.75 201 PRO A CA 1
ATOM 1590 C C . PRO A 1 201 ? 6.948 -14.822 2.426 1.00 89.75 201 PRO A C 1
ATOM 1592 O O . PRO A 1 201 ? 6.213 -14.894 3.404 1.00 89.75 201 PRO A O 1
ATOM 1595 N N . SER A 1 202 ? 6.888 -13.813 1.554 1.00 89.25 202 SER A N 1
ATOM 1596 C CA . SER A 1 202 ? 5.954 -12.684 1.658 1.00 89.25 202 SER A CA 1
ATOM 1597 C C . SER A 1 202 ? 5.284 -12.348 0.333 1.00 89.25 202 SER A C 1
ATOM 1599 O O . SER A 1 202 ? 5.949 -12.246 -0.704 1.00 89.25 202 SER A O 1
ATOM 1601 N N . SER A 1 203 ? 3.988 -12.062 0.391 1.00 91.31 203 SER A N 1
ATOM 1602 C CA . SER A 1 203 ? 3.265 -11.387 -0.680 1.00 91.31 203 SER A CA 1
ATOM 1603 C C . SER A 1 203 ? 3.406 -9.874 -0.550 1.00 91.31 203 SER A C 1
ATOM 1605 O O . SER A 1 203 ? 3.098 -9.313 0.494 1.00 91.31 203 SER A O 1
ATOM 1607 N N . TRP A 1 204 ? 3.815 -9.204 -1.625 1.00 90.56 204 TRP A N 1
ATOM 1608 C CA . TRP A 1 204 ? 3.897 -7.738 -1.688 1.00 90.56 204 TRP A CA 1
ATOM 1609 C C . TRP A 1 204 ? 2.624 -7.092 -2.257 1.00 90.56 204 TRP A C 1
ATOM 1611 O O . TRP A 1 204 ? 2.554 -5.872 -2.422 1.00 90.56 204 TRP A O 1
ATOM 1621 N N . MET A 1 205 ? 1.606 -7.898 -2.575 1.00 91.75 205 MET A N 1
ATOM 1622 C CA . MET A 1 205 ? 0.408 -7.417 -3.259 1.00 91.75 205 MET A CA 1
ATOM 1623 C C . MET A 1 205 ? -0.379 -6.376 -2.460 1.00 91.75 205 MET A C 1
ATOM 1625 O O . MET A 1 205 ? -0.864 -5.410 -3.049 1.00 91.75 205 MET A O 1
ATOM 1629 N N . GLU A 1 206 ? -0.539 -6.563 -1.143 1.00 88.19 206 GLU A N 1
ATOM 1630 C CA . GLU A 1 206 ? -1.286 -5.608 -0.310 1.00 88.19 206 GLU A CA 1
ATOM 1631 C C . GLU A 1 206 ? -0.618 -4.234 -0.374 1.00 88.19 206 GLU A C 1
ATOM 1633 O O . GLU A 1 206 ? -1.272 -3.234 -0.663 1.00 88.19 206 GLU A O 1
ATOM 1638 N N . LYS A 1 207 ? 0.712 -4.194 -0.242 1.00 88.56 207 LYS A N 1
ATOM 1639 C CA . LYS A 1 207 ? 1.476 -2.961 -0.415 1.00 88.56 207 LYS A CA 1
ATOM 1640 C C . LYS A 1 207 ? 1.295 -2.342 -1.801 1.00 88.56 207 LYS A C 1
ATOM 1642 O O . LYS A 1 207 ? 1.146 -1.127 -1.892 1.00 88.56 207 LYS A O 1
ATOM 1647 N N . TRP A 1 208 ? 1.351 -3.113 -2.885 1.00 92.31 208 TRP A N 1
ATOM 1648 C CA . TRP A 1 208 ? 1.257 -2.528 -4.230 1.00 92.31 208 TRP A CA 1
ATOM 1649 C C . TRP A 1 208 ? -0.147 -2.046 -4.571 1.00 92.31 208 TRP A C 1
ATOM 1651 O O . TRP A 1 208 ? -0.287 -0.980 -5.163 1.00 92.31 208 TRP A O 1
ATOM 1661 N N . THR A 1 209 ? -1.177 -2.792 -4.170 1.00 89.81 209 THR A N 1
ATOM 1662 C CA . THR A 1 209 ? -2.575 -2.354 -4.307 1.00 89.81 209 THR A CA 1
ATOM 1663 C C . THR A 1 209 ? -2.821 -1.088 -3.492 1.00 89.81 209 THR A C 1
ATOM 1665 O O . THR A 1 209 ? -3.317 -0.107 -4.042 1.00 89.81 209 THR A O 1
ATOM 1668 N N . TRP A 1 210 ? -2.346 -1.045 -2.239 1.00 88.81 210 TRP A N 1
ATOM 1669 C CA . TRP A 1 210 ? -2.332 0.174 -1.432 1.00 88.81 210 TRP A CA 1
ATOM 1670 C C . TRP A 1 210 ? -1.622 1.317 -2.162 1.00 88.81 210 TRP A C 1
ATOM 1672 O O . TRP A 1 210 ? -2.213 2.384 -2.297 1.00 88.81 210 TRP A O 1
ATOM 1682 N N . TRP A 1 211 ? -0.404 1.094 -2.676 1.00 92.12 211 TRP A N 1
ATOM 1683 C CA . TRP A 1 211 ? 0.408 2.113 -3.353 1.00 92.12 211 TRP A CA 1
ATOM 1684 C C . TRP A 1 211 ? -0.283 2.679 -4.598 1.00 92.12 211 TRP A C 1
ATOM 1686 O O . TRP A 1 211 ? -0.280 3.893 -4.795 1.00 92.12 211 TRP A O 1
ATOM 1696 N N . LEU A 1 212 ? -0.899 1.821 -5.417 1.00 91.75 212 LEU A N 1
ATOM 1697 C CA . LEU A 1 212 ? -1.653 2.206 -6.615 1.00 91.75 212 LEU A CA 1
ATOM 1698 C C . LEU A 1 212 ? -2.854 3.098 -6.283 1.00 91.75 212 LEU A C 1
ATOM 1700 O O . LEU A 1 212 ? -3.149 4.029 -7.039 1.00 91.75 212 LEU A O 1
ATOM 1704 N N . ASP A 1 213 ? -3.502 2.828 -5.151 1.00 88.69 213 ASP A N 1
ATOM 1705 C CA . ASP A 1 213 ? -4.663 3.564 -4.653 1.00 88.69 213 ASP A CA 1
ATOM 1706 C C . ASP A 1 213 ? -4.290 4.763 -3.758 1.00 88.69 213 ASP A C 1
ATOM 1708 O O . ASP A 1 213 ? -5.182 5.454 -3.262 1.00 88.69 213 ASP A O 1
ATOM 1712 N N . GLN A 1 214 ? -2.998 5.072 -3.577 1.00 89.25 214 GLN A N 1
ATOM 1713 C CA . GLN A 1 214 ? -2.592 6.276 -2.849 1.00 89.25 214 GLN A CA 1
ATOM 1714 C C . GLN A 1 214 ? -2.865 7.536 -3.660 1.00 89.25 214 GLN A C 1
ATOM 1716 O O . GLN A 1 214 ? -2.403 7.688 -4.793 1.00 89.25 214 GLN A O 1
ATOM 1721 N N . ASP A 1 215 ? -3.595 8.463 -3.042 1.00 91.00 215 ASP A N 1
ATOM 1722 C CA . ASP A 1 215 ? -3.866 9.780 -3.596 1.00 91.00 215 ASP A CA 1
ATOM 1723 C C . ASP A 1 215 ? -2.700 10.722 -3.317 1.00 91.00 215 ASP A C 1
ATOM 1725 O O . ASP A 1 215 ? -2.439 11.099 -2.177 1.00 91.00 215 ASP A O 1
ATOM 1729 N N . THR A 1 216 ? -2.009 11.132 -4.374 1.00 91.69 216 THR A N 1
ATOM 1730 C CA . THR A 1 216 ? -0.879 12.066 -4.285 1.00 91.69 216 THR A CA 1
ATOM 1731 C C . THR A 1 216 ? -1.327 13.519 -4.110 1.00 91.69 216 THR A C 1
ATOM 1733 O O . THR A 1 216 ? -0.508 14.391 -3.819 1.00 91.69 216 THR A O 1
ATOM 1736 N N . TYR A 1 217 ? -2.615 13.805 -4.345 1.00 91.19 217 TYR A N 1
ATOM 1737 C CA . TYR A 1 217 ? -3.185 15.150 -4.440 1.00 91.19 217 TYR A CA 1
ATOM 1738 C C . TYR A 1 217 ? -2.492 16.064 -5.470 1.00 91.19 217 TYR A C 1
ATOM 1740 O O . TYR A 1 217 ? -2.742 17.274 -5.462 1.00 91.19 217 TYR A O 1
ATOM 1748 N N . ARG A 1 218 ? -1.673 15.522 -6.395 1.00 87.94 218 ARG A N 1
ATOM 1749 C CA . ARG A 1 218 ? -0.920 16.331 -7.379 1.00 87.94 218 ARG A CA 1
ATOM 1750 C C . ARG A 1 218 ? -1.811 17.269 -8.185 1.00 87.94 218 ARG A C 1
ATOM 1752 O O . ARG A 1 218 ? -1.403 18.387 -8.465 1.00 87.94 218 ARG A O 1
ATOM 1759 N N . ASN A 1 219 ? -3.030 16.834 -8.511 1.00 86.56 219 ASN A N 1
ATOM 1760 C CA . ASN A 1 219 ? -4.039 17.601 -9.243 1.00 86.56 219 ASN A CA 1
ATOM 1761 C C . ASN A 1 219 ? -5.363 17.676 -8.451 1.00 86.56 219 ASN A C 1
ATOM 1763 O O . ASN A 1 219 ? -6.448 17.576 -9.027 1.00 86.56 219 ASN A O 1
ATOM 1767 N N . GLY A 1 220 ? -5.272 17.802 -7.122 1.00 88.19 220 GLY A N 1
ATOM 1768 C CA . GLY A 1 220 ? -6.415 17.706 -6.205 1.00 88.19 220 GLY A CA 1
ATOM 1769 C C . GLY A 1 220 ? -6.798 16.256 -5.865 1.00 88.19 220 GLY A C 1
ATOM 1770 O O . GLY A 1 220 ? -6.119 15.331 -6.328 1.00 88.19 220 GLY A O 1
ATOM 1771 N N . PRO A 1 221 ? -7.865 16.046 -5.068 1.00 89.81 221 PRO A N 1
ATOM 1772 C CA . PRO A 1 221 ? -8.295 14.714 -4.635 1.00 89.81 221 PRO A CA 1
ATOM 1773 C C . PRO A 1 221 ? -8.524 13.757 -5.811 1.00 89.81 221 PRO A C 1
ATOM 1775 O O . PRO A 1 221 ? -8.954 14.177 -6.885 1.00 89.81 221 PRO A O 1
ATOM 1778 N N . GLY A 1 222 ? -8.264 12.469 -5.622 1.00 85.81 222 GLY A N 1
ATOM 1779 C CA . GLY A 1 222 ? -8.363 11.418 -6.635 1.00 85.81 222 GLY A CA 1
ATOM 1780 C C . GLY A 1 222 ? -7.193 11.344 -7.609 1.00 85.81 222 GLY A C 1
ATOM 1781 O O . GLY A 1 222 ? -7.325 10.738 -8.674 1.00 85.81 222 GLY A O 1
ATOM 1782 N N . SER A 1 223 ? -6.059 11.970 -7.298 1.00 89.62 223 SER A N 1
ATOM 1783 C CA . SER A 1 223 ? -4.851 11.889 -8.122 1.00 89.62 223 SER A CA 1
ATOM 1784 C C . SER A 1 223 ? -4.035 10.649 -7.761 1.00 89.62 223 SER A C 1
ATOM 1786 O O . SER A 1 223 ? -2.904 10.740 -7.278 1.00 89.62 223 SER A O 1
ATOM 1788 N N . LEU A 1 224 ? -4.650 9.484 -7.977 1.00 89.81 224 LEU A N 1
ATOM 1789 C CA . LEU A 1 224 ? -4.065 8.204 -7.605 1.00 89.81 224 LEU A CA 1
ATOM 1790 C C . LEU A 1 224 ? -2.821 7.870 -8.427 1.00 89.81 224 LEU A C 1
ATOM 1792 O O . LEU A 1 224 ? -2.746 8.203 -9.617 1.00 89.81 224 LEU A O 1
ATOM 1796 N N . ASN A 1 225 ? -1.892 7.129 -7.824 1.00 91.75 225 ASN A N 1
ATOM 1797 C CA . ASN A 1 225 ? -0.707 6.618 -8.515 1.00 91.75 225 ASN A CA 1
ATOM 1798 C C . ASN A 1 225 ? -1.065 5.812 -9.768 1.00 91.75 225 ASN A C 1
ATOM 1800 O O . ASN A 1 225 ? -0.478 6.043 -10.825 1.00 91.75 225 ASN A O 1
ATOM 1804 N N . LYS A 1 226 ? -2.096 4.960 -9.709 1.00 88.19 226 LYS A N 1
ATOM 1805 C CA . LYS A 1 226 ? -2.526 4.153 -10.865 1.00 88.19 226 LYS A CA 1
ATOM 1806 C C . LYS A 1 226 ? -2.945 4.952 -12.106 1.00 88.19 226 LYS A C 1
ATOM 1808 O O . LYS A 1 226 ? -2.926 4.408 -13.202 1.00 88.19 226 LYS A O 1
ATOM 1813 N N . PHE A 1 227 ? -3.302 6.230 -11.954 1.00 86.06 227 PHE A N 1
ATOM 1814 C CA . PHE A 1 227 ? -3.646 7.124 -13.071 1.00 86.06 227 PHE A CA 1
ATOM 1815 C C . PHE A 1 227 ? -2.528 8.105 -13.436 1.00 86.06 227 PHE A C 1
ATOM 1817 O O . PHE A 1 227 ? -2.653 8.854 -14.402 1.00 86.06 227 PHE A O 1
ATOM 1824 N N . SER A 1 228 ? -1.464 8.143 -12.637 1.00 86.56 228 SER A N 1
ATOM 1825 C CA . SER A 1 228 ? -0.420 9.169 -12.701 1.00 86.56 228 SER A CA 1
ATOM 1826 C C . SER A 1 228 ? 0.907 8.643 -13.256 1.00 86.56 228 SER A C 1
ATOM 1828 O O . SER A 1 228 ? 1.792 9.436 -13.587 1.00 86.56 228 SER A O 1
ATOM 1830 N N . MET A 1 229 ? 1.045 7.320 -13.340 1.00 90.00 229 MET A N 1
ATOM 1831 C CA . MET A 1 229 ? 2.282 6.618 -13.666 1.00 90.00 229 MET A CA 1
ATOM 1832 C C . MET A 1 229 ? 2.241 6.080 -15.100 1.00 90.00 229 MET A C 1
ATOM 1834 O O . MET A 1 229 ? 1.238 5.531 -15.544 1.00 90.00 229 MET A O 1
ATOM 1838 N N . HIS A 1 230 ? 3.352 6.232 -15.813 1.00 92.44 230 HIS A N 1
ATOM 1839 C CA . HIS A 1 230 ? 3.558 5.819 -17.203 1.00 92.44 230 HIS A CA 1
ATOM 1840 C C . HIS A 1 230 ? 4.257 4.460 -17.298 1.00 92.44 230 HIS A C 1
ATOM 1842 O O . HIS A 1 230 ? 4.132 3.775 -18.309 1.00 92.44 230 HIS A O 1
ATOM 1848 N N . CYS A 1 231 ? 4.999 4.062 -16.261 1.00 93.38 231 CYS A N 1
ATOM 1849 C CA . CYS A 1 231 ? 5.541 2.714 -16.141 1.00 93.38 231 CYS A CA 1
ATOM 1850 C C . CYS A 1 231 ? 5.675 2.281 -14.677 1.00 93.38 231 CYS A C 1
ATOM 1852 O O . CYS A 1 231 ? 5.781 3.102 -13.764 1.00 93.38 231 CYS A O 1
ATOM 1854 N N . ILE A 1 232 ? 5.693 0.969 -14.465 1.00 94.88 232 ILE A N 1
ATOM 1855 C CA . ILE A 1 232 ? 6.029 0.343 -13.189 1.00 94.88 232 ILE A CA 1
ATOM 1856 C C . ILE A 1 232 ? 7.211 -0.584 -13.451 1.00 94.88 232 ILE A C 1
ATOM 1858 O O . ILE A 1 232 ? 7.182 -1.393 -14.376 1.00 94.88 232 ILE A O 1
ATOM 1862 N N . MET A 1 233 ? 8.257 -0.452 -12.645 1.00 94.81 233 MET A N 1
ATOM 1863 C CA . MET A 1 233 ? 9.444 -1.292 -12.698 1.00 94.81 233 MET A CA 1
ATOM 1864 C C . MET A 1 233 ? 9.448 -2.235 -11.504 1.00 94.81 233 MET A C 1
ATOM 1866 O O . MET A 1 233 ? 9.293 -1.796 -10.368 1.00 94.81 233 MET A O 1
ATOM 1870 N N . GLY A 1 234 ? 9.653 -3.525 -11.760 1.00 94.50 234 GLY A N 1
ATOM 1871 C CA . GLY A 1 234 ? 9.820 -4.532 -10.721 1.00 94.50 234 GLY A CA 1
ATOM 1872 C C . GLY A 1 234 ? 11.273 -4.957 -10.581 1.00 94.50 234 GLY A C 1
ATOM 1873 O O . GLY A 1 234 ? 11.858 -5.475 -11.531 1.00 94.50 234 GLY A O 1
ATOM 1874 N N . VAL A 1 235 ? 11.850 -4.793 -9.393 1.00 92.56 235 VAL A N 1
ATOM 1875 C CA . VAL A 1 235 ? 13.189 -5.310 -9.087 1.00 92.56 235 VAL A CA 1
ATOM 1876 C C . VAL A 1 235 ? 13.089 -6.793 -8.741 1.00 92.56 235 VAL A C 1
ATOM 1878 O O . VAL A 1 235 ? 12.605 -7.159 -7.667 1.00 92.56 235 VAL A O 1
ATOM 1881 N N . ALA A 1 236 ? 13.536 -7.636 -9.671 1.00 89.69 236 ALA A N 1
ATOM 1882 C CA . ALA A 1 236 ? 13.591 -9.086 -9.522 1.00 89.69 236 ALA A CA 1
ATOM 1883 C C . ALA A 1 236 ? 14.796 -9.522 -8.670 1.00 89.69 236 ALA A C 1
ATOM 1885 O O . ALA A 1 236 ? 15.892 -8.988 -8.820 1.00 89.69 236 ALA A O 1
ATOM 1886 N N . MET A 1 237 ? 14.608 -10.534 -7.819 1.00 84.94 237 MET A N 1
ATOM 1887 C CA . MET A 1 237 ? 15.671 -11.165 -7.015 1.00 84.94 237 MET A CA 1
ATOM 1888 C C . MET A 1 237 ? 15.716 -12.677 -7.254 1.00 84.94 237 MET A C 1
ATOM 1890 O O . MET A 1 237 ? 15.800 -13.483 -6.331 1.00 84.94 237 MET A O 1
ATOM 1894 N N . ILE A 1 238 ? 15.610 -13.055 -8.523 1.00 84.62 238 ILE A N 1
ATOM 1895 C CA . ILE A 1 238 ? 15.572 -14.449 -8.956 1.00 84.62 238 ILE A CA 1
ATOM 1896 C C . ILE A 1 238 ? 16.955 -15.086 -9.007 1.00 84.62 238 ILE A C 1
ATOM 1898 O O . ILE A 1 238 ? 17.978 -14.433 -9.218 1.00 84.62 238 ILE A O 1
ATOM 1902 N N . SER A 1 239 ? 16.957 -16.409 -8.924 1.00 80.94 239 SER A N 1
ATOM 1903 C CA . SER A 1 239 ? 18.116 -17.250 -9.204 1.00 80.94 239 SER A CA 1
ATOM 1904 C C . SER A 1 239 ? 17.683 -18.434 -10.079 1.00 80.94 239 SER A C 1
ATOM 1906 O O . SER A 1 239 ? 16.488 -18.721 -10.166 1.00 80.94 239 SER A O 1
ATOM 1908 N N . PRO A 1 240 ? 18.607 -19.146 -10.751 1.00 77.81 240 PRO A N 1
ATOM 1909 C CA . PRO A 1 240 ? 18.285 -20.385 -11.465 1.00 77.81 240 PRO A CA 1
ATOM 1910 C C . PRO A 1 240 ? 18.026 -21.548 -10.479 1.00 77.81 240 PRO A C 1
ATOM 1912 O O . PRO A 1 240 ? 18.653 -22.601 -10.553 1.00 77.81 240 PRO A O 1
ATOM 1915 N N . ALA A 1 241 ? 17.129 -21.340 -9.514 1.00 80.25 241 ALA A N 1
ATOM 1916 C CA . ALA A 1 241 ? 16.672 -22.333 -8.549 1.00 80.25 241 ALA A CA 1
ATOM 1917 C C . ALA A 1 241 ? 15.405 -23.043 -9.064 1.00 80.25 241 ALA A C 1
ATOM 1919 O O . ALA A 1 241 ? 14.675 -22.465 -9.871 1.00 80.25 241 ALA A O 1
ATOM 1920 N N . PRO A 1 242 ? 15.071 -24.255 -8.572 1.00 79.62 242 PRO A N 1
ATOM 1921 C CA . PRO A 1 242 ? 13.892 -25.003 -9.028 1.00 79.62 242 PRO A CA 1
ATOM 1922 C C . PRO A 1 242 ? 12.562 -24.237 -8.946 1.00 79.62 242 PRO A C 1
ATOM 1924 O O . PRO A 1 242 ? 11.664 -24.482 -9.747 1.00 79.62 242 PRO A O 1
ATOM 1927 N N . ALA A 1 243 ? 12.435 -23.313 -7.989 1.00 83.62 243 ALA A N 1
ATOM 1928 C CA . ALA A 1 243 ? 11.259 -22.465 -7.809 1.00 83.62 243 ALA A CA 1
ATOM 1929 C C . ALA A 1 243 ? 11.431 -21.036 -8.361 1.00 83.62 243 ALA A C 1
ATOM 1931 O O . ALA A 1 243 ? 10.515 -20.236 -8.199 1.00 83.62 243 ALA A O 1
ATOM 1932 N N . TRP A 1 244 ? 12.568 -20.717 -9.001 1.00 88.25 244 TRP A N 1
ATOM 1933 C CA . TRP A 1 244 ? 13.011 -19.382 -9.458 1.00 88.25 244 TRP A CA 1
ATOM 1934 C C . TRP A 1 244 ? 13.251 -18.353 -8.340 1.00 88.25 244 TRP A C 1
ATOM 1936 O O . TRP A 1 244 ? 14.256 -17.637 -8.355 1.00 88.25 244 TRP A O 1
ATOM 1946 N N . ALA A 1 245 ? 12.355 -18.312 -7.359 1.00 87.88 245 ALA A N 1
ATOM 1947 C CA . ALA A 1 245 ? 12.427 -17.514 -6.144 1.00 87.88 245 ALA A CA 1
ATOM 1948 C C . ALA A 1 245 ? 12.867 -18.356 -4.934 1.00 87.88 245 ALA A C 1
ATOM 1950 O O . ALA A 1 245 ? 12.798 -19.588 -4.945 1.00 87.88 245 ALA A O 1
ATOM 1951 N N . SER A 1 246 ? 13.275 -17.676 -3.858 1.00 82.81 246 SER A N 1
ATOM 1952 C CA . SER A 1 246 ? 13.664 -18.304 -2.583 1.00 82.81 246 SER A CA 1
ATOM 1953 C C . SER A 1 246 ? 12.519 -19.083 -1.923 1.00 82.81 246 SER A C 1
ATOM 1955 O O . SER A 1 246 ? 12.764 -20.040 -1.194 1.00 82.81 246 SER A O 1
ATOM 1957 N N . SER A 1 247 ? 11.271 -18.691 -2.194 1.00 88.56 247 SER A N 1
ATOM 1958 C CA . SER A 1 247 ? 10.059 -19.399 -1.784 1.00 88.56 247 SER A CA 1
ATOM 1959 C C . SER A 1 247 ? 9.129 -19.591 -2.981 1.00 88.56 247 SER A C 1
ATOM 1961 O O . SER A 1 247 ? 8.891 -18.621 -3.702 1.00 88.56 247 SER A O 1
ATOM 1963 N N . PRO A 1 248 ? 8.520 -20.780 -3.175 1.00 90.38 248 PRO A N 1
ATOM 1964 C CA . PRO A 1 248 ? 7.487 -20.971 -4.193 1.00 90.38 248 PRO A CA 1
ATOM 1965 C C . PRO A 1 248 ? 6.314 -19.990 -4.060 1.00 90.38 248 PRO A C 1
ATOM 1967 O O . PRO A 1 248 ? 5.712 -19.619 -5.065 1.00 90.38 248 PRO A O 1
ATOM 1970 N N . LEU A 1 249 ? 6.007 -19.541 -2.836 1.00 93.06 249 LEU A N 1
ATOM 1971 C CA . LEU A 1 249 ? 4.944 -18.564 -2.588 1.00 93.06 249 LEU A CA 1
ATOM 1972 C C . LEU A 1 249 ? 5.284 -17.178 -3.152 1.00 93.06 249 LEU A C 1
ATOM 1974 O O . LEU A 1 249 ? 4.380 -16.473 -3.587 1.00 93.06 249 LEU A O 1
ATOM 1978 N N . ASN A 1 250 ? 6.567 -16.814 -3.250 1.00 93.00 250 ASN A N 1
ATOM 1979 C CA . ASN A 1 250 ? 6.989 -15.512 -3.781 1.00 93.00 250 ASN A CA 1
ATOM 1980 C C . ASN A 1 250 ? 6.754 -15.391 -5.293 1.00 93.00 250 ASN A C 1
ATOM 1982 O O . ASN A 1 250 ? 6.754 -14.284 -5.826 1.00 93.00 250 ASN A O 1
ATOM 1986 N N . MET A 1 251 ? 6.480 -16.494 -5.999 1.00 93.94 251 MET A N 1
ATOM 1987 C CA . MET A 1 251 ? 6.112 -16.439 -7.417 1.00 93.94 251 MET A CA 1
ATOM 1988 C C . MET A 1 251 ? 4.784 -15.713 -7.664 1.00 93.94 251 MET A C 1
ATOM 1990 O O . MET A 1 251 ? 4.577 -15.198 -8.767 1.00 93.94 251 MET A O 1
ATOM 1994 N N . VAL A 1 252 ? 3.931 -15.577 -6.638 1.00 95.44 252 VAL A N 1
ATOM 1995 C CA . VAL A 1 252 ? 2.753 -14.701 -6.704 1.00 95.44 252 VAL A CA 1
ATOM 1996 C C . VAL A 1 252 ? 3.145 -13.246 -6.964 1.00 95.44 252 VAL A C 1
ATOM 1998 O O . VAL A 1 252 ? 2.386 -12.524 -7.597 1.00 95.44 252 VAL A O 1
ATOM 2001 N N . ASN A 1 253 ? 4.339 -12.817 -6.543 1.00 95.44 253 ASN A N 1
ATOM 2002 C CA . ASN A 1 253 ? 4.806 -11.446 -6.710 1.00 95.44 253 ASN A CA 1
ATOM 2003 C C . ASN A 1 253 ? 5.123 -11.117 -8.171 1.00 95.44 253 ASN A C 1
ATOM 2005 O O . ASN A 1 253 ? 4.695 -10.088 -8.691 1.00 95.44 253 ASN A O 1
ATOM 2009 N N . TYR A 1 254 ? 5.809 -12.030 -8.860 1.00 95.06 254 TYR A N 1
ATOM 2010 C CA . TYR A 1 254 ? 6.117 -11.891 -10.286 1.00 95.06 254 TYR A CA 1
ATOM 2011 C C . TYR A 1 254 ? 4.857 -11.954 -11.149 1.00 95.06 254 TYR A C 1
ATOM 2013 O O . TYR A 1 254 ? 4.715 -11.167 -12.086 1.00 95.06 254 TYR A O 1
ATOM 2021 N N . TYR A 1 255 ? 3.928 -12.855 -10.818 1.00 96.19 255 TYR A N 1
ATOM 2022 C CA . TYR A 1 255 ? 2.629 -12.913 -11.482 1.00 96.19 255 TYR A CA 1
ATOM 2023 C C . TYR A 1 255 ? 1.833 -11.630 -11.216 1.00 96.19 255 TYR A C 1
ATOM 2025 O O . TYR A 1 255 ? 1.465 -10.908 -12.140 1.00 96.19 255 TYR A O 1
ATOM 2033 N N . GLY A 1 256 ? 1.619 -11.315 -9.942 1.00 96.12 256 GLY A N 1
ATOM 2034 C CA . GLY A 1 256 ? 0.726 -10.264 -9.485 1.00 96.12 256 GLY A CA 1
ATOM 2035 C C . GLY A 1 256 ? 1.150 -8.860 -9.891 1.00 96.12 256 GLY A C 1
ATOM 2036 O O . GLY A 1 256 ? 0.282 -8.095 -10.307 1.00 96.12 256 GLY A O 1
ATOM 2037 N N . LEU A 1 257 ? 2.450 -8.522 -9.880 1.00 95.88 257 LEU A N 1
ATOM 2038 C CA . LEU A 1 257 ? 2.870 -7.190 -10.339 1.00 95.88 257 LEU A CA 1
ATOM 2039 C C . LEU A 1 257 ? 2.612 -7.015 -11.833 1.00 95.88 257 LEU A C 1
ATOM 2041 O O . LEU A 1 257 ? 2.149 -5.958 -12.244 1.00 95.88 257 LEU A O 1
ATOM 2045 N N . GLY A 1 258 ? 2.856 -8.061 -12.631 1.00 95.62 258 GLY A N 1
ATOM 2046 C CA . GLY A 1 258 ? 2.519 -8.066 -14.054 1.00 95.62 258 GLY A CA 1
ATOM 2047 C C . GLY A 1 258 ? 1.019 -7.855 -14.273 1.00 95.62 258 GLY A C 1
ATOM 2048 O O . GLY A 1 258 ? 0.624 -7.000 -15.065 1.00 95.62 258 GLY A O 1
ATOM 2049 N N . ARG A 1 259 ? 0.169 -8.555 -13.501 1.00 94.88 259 ARG A N 1
ATOM 2050 C CA . ARG A 1 259 ? -1.295 -8.383 -13.569 1.00 94.88 259 ARG A CA 1
ATOM 2051 C C . ARG A 1 259 ? -1.741 -6.977 -13.173 1.00 94.88 259 ARG A C 1
ATOM 2053 O O . ARG A 1 259 ? -2.622 -6.435 -13.837 1.00 94.88 259 ARG A O 1
ATOM 2060 N N . LEU A 1 260 ? -1.153 -6.397 -12.126 1.00 93.94 260 LEU A N 1
ATOM 2061 C CA . LEU A 1 260 ? -1.459 -5.036 -11.670 1.00 93.94 260 LEU A CA 1
ATOM 2062 C C . LEU A 1 260 ? -0.958 -3.973 -12.650 1.00 93.94 260 LEU A C 1
ATOM 2064 O O . LEU A 1 260 ? -1.658 -2.995 -12.889 1.00 93.94 260 LEU A O 1
ATOM 2068 N N . ALA A 1 261 ? 0.216 -4.169 -13.253 1.00 92.56 261 ALA A N 1
ATOM 2069 C CA . ALA A 1 261 ? 0.725 -3.287 -14.299 1.00 92.56 261 ALA A CA 1
ATOM 2070 C C . ALA A 1 261 ? -0.158 -3.336 -15.558 1.00 92.56 261 ALA A C 1
ATOM 2072 O O . ALA A 1 261 ? -0.376 -2.307 -16.191 1.00 92.56 261 ALA A O 1
ATOM 2073 N N . TRP A 1 262 ? -0.702 -4.512 -15.893 1.00 91.75 262 TRP A N 1
ATOM 2074 C CA . TRP A 1 262 ? -1.662 -4.677 -16.986 1.00 91.75 262 TRP A CA 1
ATOM 2075 C C . TRP A 1 262 ? -3.023 -4.038 -16.676 1.00 91.75 262 TRP A C 1
ATOM 2077 O O . TRP A 1 262 ? -3.618 -3.381 -17.528 1.00 91.75 262 TRP A O 1
ATOM 2087 N N . ASN A 1 263 ? -3.544 -4.257 -15.467 1.00 89.25 263 ASN A N 1
ATOM 2088 C CA . ASN A 1 263 ? -4.802 -3.684 -15.005 1.00 89.25 263 ASN A CA 1
ATOM 2089 C C . ASN A 1 263 ? -4.746 -3.409 -13.488 1.00 89.25 263 ASN A C 1
ATOM 2091 O O . ASN A 1 263 ? -4.936 -4.340 -12.694 1.00 89.25 263 ASN A O 1
ATOM 2095 N N . PRO A 1 264 ? -4.556 -2.141 -13.073 1.00 88.94 264 PRO A N 1
ATOM 2096 C CA . PRO A 1 264 ? -4.374 -1.782 -11.668 1.00 88.94 264 PRO A CA 1
ATOM 2097 C C . PRO A 1 264 ? -5.668 -1.838 -10.847 1.00 88.94 264 PRO A C 1
ATOM 2099 O O . PRO A 1 264 ? -5.616 -1.724 -9.626 1.00 88.94 264 PRO A O 1
ATOM 2102 N N . ASP A 1 265 ? -6.832 -2.018 -11.481 1.00 82.88 265 ASP A N 1
ATOM 2103 C CA . ASP A 1 265 ? -8.114 -2.119 -10.778 1.00 82.88 265 ASP A CA 1
ATOM 2104 C C . ASP A 1 265 ? -8.445 -3.546 -10.313 1.00 82.88 265 ASP A C 1
ATOM 2106 O O . ASP A 1 265 ? -9.431 -3.730 -9.586 1.00 82.88 265 ASP A O 1
ATOM 2110 N N . ARG A 1 266 ? -7.628 -4.543 -10.683 1.00 85.69 266 ARG A N 1
ATOM 2111 C CA . ARG A 1 266 ? -7.787 -5.938 -10.243 1.00 85.69 266 ARG A CA 1
ATOM 2112 C C . ARG A 1 266 ? -7.770 -6.046 -8.723 1.00 85.69 266 ARG A C 1
ATOM 2114 O O . ARG A 1 266 ? -6.973 -5.392 -8.051 1.00 85.69 266 ARG A O 1
ATOM 2121 N N . SER A 1 267 ? -8.660 -6.872 -8.175 1.00 82.94 267 SER A N 1
ATOM 2122 C CA . SER A 1 267 ? -8.657 -7.114 -6.737 1.00 82.94 267 SER A CA 1
ATOM 2123 C C . SER A 1 267 ? -7.532 -8.071 -6.352 1.00 82.94 267 SER A C 1
ATOM 2125 O O . SER A 1 267 ? -7.067 -8.892 -7.149 1.00 82.94 267 SER A O 1
ATOM 2127 N N . LEU A 1 268 ? -7.115 -7.973 -5.093 1.00 86.50 268 LEU A N 1
ATOM 2128 C CA . LEU A 1 268 ? -6.161 -8.902 -4.509 1.00 86.50 268 LEU A CA 1
ATOM 2129 C C . LEU A 1 268 ? -6.666 -10.351 -4.576 1.00 86.50 268 LEU A C 1
ATOM 2131 O O . LEU A 1 268 ? -5.913 -11.263 -4.919 1.00 86.50 268 LEU A O 1
ATOM 2135 N N . ASP A 1 269 ? -7.961 -10.544 -4.320 1.00 85.62 269 ASP A N 1
ATOM 2136 C CA . ASP A 1 269 ? -8.600 -11.854 -4.376 1.00 85.62 269 ASP A CA 1
ATOM 2137 C C . ASP A 1 269 ? -8.581 -12.444 -5.794 1.00 85.62 269 ASP A C 1
ATOM 2139 O O . ASP A 1 269 ? -8.282 -13.629 -5.939 1.00 85.62 269 ASP A O 1
ATOM 2143 N N . ASP A 1 270 ? -8.801 -11.635 -6.839 1.00 88.75 270 ASP A N 1
ATOM 2144 C CA . ASP A 1 270 ? -8.729 -12.094 -8.237 1.00 88.75 270 ASP A CA 1
ATOM 2145 C C . ASP A 1 270 ? -7.324 -12.593 -8.581 1.00 88.75 270 ASP A C 1
ATOM 2147 O O . ASP A 1 270 ? -7.158 -13.680 -9.134 1.00 88.75 270 ASP A O 1
ATOM 2151 N N . ILE A 1 271 ? -6.299 -11.810 -8.226 1.00 94.25 271 ILE A N 1
ATOM 2152 C CA . ILE A 1 271 ? -4.899 -12.142 -8.518 1.00 94.25 271 ILE A CA 1
ATOM 2153 C C . ILE A 1 271 ? -4.498 -13.428 -7.796 1.00 94.25 271 ILE A C 1
ATOM 2155 O O . ILE A 1 271 ? -3.927 -14.327 -8.419 1.00 94.25 271 ILE A O 1
ATOM 2159 N N . TYR A 1 272 ? -4.823 -13.544 -6.505 1.00 94.81 272 TYR A N 1
ATOM 2160 C CA . TYR A 1 272 ? -4.559 -14.765 -5.749 1.00 94.81 272 TYR A CA 1
ATOM 2161 C C . TYR A 1 272 ? -5.336 -15.957 -6.306 1.00 94.81 272 TYR A C 1
ATOM 2163 O O . TYR A 1 272 ? -4.751 -17.023 -6.478 1.00 94.81 272 TYR A O 1
ATOM 2171 N N . THR A 1 273 ? -6.617 -15.791 -6.649 1.00 94.62 273 THR A N 1
ATOM 2172 C CA . THR A 1 273 ? -7.438 -16.871 -7.219 1.00 94.62 273 THR A CA 1
ATOM 2173 C C . THR A 1 273 ? -6.844 -17.397 -8.515 1.00 94.62 273 THR A C 1
ATOM 2175 O O . THR A 1 273 ? -6.685 -18.609 -8.675 1.00 94.62 273 THR A O 1
ATOM 2178 N N . GLU A 1 274 ? -6.490 -16.503 -9.437 1.00 96.12 274 GLU A N 1
ATOM 2179 C CA . GLU A 1 274 ? -5.895 -16.881 -10.716 1.00 96.12 274 GLU A CA 1
ATOM 2180 C C . GLU A 1 274 ? -4.555 -17.593 -10.522 1.00 96.12 274 GLU A C 1
ATOM 2182 O O . GLU A 1 274 ? -4.327 -18.645 -11.126 1.00 96.12 274 GLU A O 1
ATOM 2187 N N . TRP A 1 275 ? -3.675 -17.039 -9.685 1.00 97.44 275 TRP A N 1
ATOM 2188 C CA . TRP A 1 275 ? -2.347 -17.603 -9.459 1.00 97.44 275 TRP A CA 1
ATOM 2189 C C . TRP A 1 275 ? -2.412 -18.966 -8.765 1.00 97.44 275 TRP A C 1
ATOM 2191 O O . TRP A 1 275 ? -1.767 -19.915 -9.216 1.00 97.44 275 TRP A O 1
ATOM 2201 N N . ILE A 1 276 ? -3.226 -19.099 -7.710 1.00 97.75 276 ILE A N 1
ATOM 2202 C CA . ILE A 1 276 ? -3.407 -20.366 -6.990 1.00 97.75 276 ILE A CA 1
ATOM 2203 C C . ILE A 1 276 ? -4.037 -21.407 -7.915 1.00 97.75 276 ILE A C 1
ATOM 2205 O O . ILE A 1 276 ? -3.560 -22.537 -7.948 1.00 97.75 276 ILE A O 1
ATOM 2209 N N . THR A 1 277 ? -5.032 -21.032 -8.724 1.00 97.50 277 THR A N 1
ATOM 2210 C CA . THR A 1 277 ? -5.662 -21.951 -9.687 1.00 97.50 277 THR A CA 1
ATOM 2211 C C . THR A 1 277 ? -4.642 -22.530 -10.662 1.00 97.50 277 THR A C 1
ATOM 2213 O O . THR A 1 277 ? -4.603 -23.741 -10.872 1.00 97.50 277 THR A O 1
ATOM 2216 N N . GLN A 1 278 ? -3.797 -21.673 -11.238 1.00 96.62 278 GLN A N 1
ATOM 2217 C CA . GLN A 1 278 ? -2.779 -22.077 -12.212 1.00 96.62 278 GLN A CA 1
ATOM 2218 C C . GLN A 1 278 ? -1.619 -22.845 -11.570 1.00 96.62 278 GLN A C 1
ATOM 2220 O O . GLN A 1 278 ? -1.002 -23.687 -12.221 1.00 96.62 278 GLN A O 1
ATOM 2225 N N . THR A 1 279 ? -1.324 -22.568 -10.299 1.00 95.81 279 THR A N 1
ATOM 2226 C CA . THR A 1 279 ? -0.185 -23.167 -9.600 1.00 95.81 279 THR A CA 1
ATOM 2227 C C . THR A 1 279 ? -0.586 -24.456 -8.886 1.00 95.81 279 THR A C 1
ATOM 2229 O O . THR A 1 279 ? 0.025 -25.494 -9.113 1.00 95.81 279 THR A O 1
ATOM 2232 N N . PHE A 1 280 ? -1.610 -24.434 -8.037 1.00 96.31 280 PHE A N 1
ATOM 2233 C CA . PHE A 1 280 ? -1.985 -25.529 -7.132 1.00 96.31 280 PHE A CA 1
ATOM 2234 C C . PHE A 1 280 ? -3.324 -26.204 -7.470 1.00 96.31 280 PHE A C 1
ATOM 2236 O O . PHE A 1 280 ? -3.617 -27.257 -6.908 1.00 96.31 280 PHE A O 1
ATOM 2243 N N . GLY A 1 281 ? -4.107 -25.657 -8.405 1.00 95.50 281 GLY A N 1
ATOM 2244 C CA . GLY A 1 281 ? -5.402 -26.203 -8.821 1.00 95.50 281 GLY A CA 1
ATOM 2245 C C . GLY A 1 281 ? -6.603 -25.520 -8.156 1.00 95.50 281 GLY A C 1
ATOM 2246 O O . GLY A 1 281 ? -6.480 -24.466 -7.539 1.00 95.50 281 GLY A O 1
ATOM 2247 N N . GLN A 1 282 ? -7.790 -26.114 -8.319 1.00 96.19 282 GLN A N 1
ATOM 2248 C CA . GLN A 1 282 ? -9.085 -25.507 -7.956 1.00 96.19 282 GLN A CA 1
ATOM 2249 C C . GLN A 1 282 ? -9.718 -26.077 -6.676 1.00 96.19 282 GLN A C 1
ATOM 2251 O O . GLN A 1 282 ? -10.902 -25.850 -6.432 1.00 96.19 282 GLN A O 1
ATOM 2256 N N . ASP A 1 283 ? -8.969 -26.833 -5.868 1.00 96.75 283 ASP A N 1
ATOM 2257 C CA . ASP A 1 283 ? -9.485 -27.330 -4.589 1.00 96.75 283 ASP A CA 1
ATOM 2258 C C . ASP A 1 283 ? -9.874 -26.132 -3.686 1.00 96.75 283 ASP A C 1
ATOM 2260 O O . ASP A 1 283 ? -9.026 -25.271 -3.423 1.00 96.75 283 ASP A O 1
ATOM 2264 N N . PRO A 1 284 ? -11.141 -26.027 -3.229 1.00 92.88 284 PRO A N 1
ATOM 2265 C CA . PRO A 1 284 ? -11.603 -24.858 -2.478 1.00 92.88 284 PRO A CA 1
ATOM 2266 C C . PRO A 1 284 ? -10.891 -24.655 -1.136 1.00 92.88 284 PRO A C 1
ATOM 2268 O O . PRO A 1 284 ? -10.729 -23.515 -0.699 1.00 92.88 284 PRO A O 1
ATOM 2271 N N . GLU A 1 285 ? -10.459 -25.738 -0.486 1.00 92.81 285 GLU A N 1
ATOM 2272 C CA . GLU A 1 285 ? -9.754 -25.687 0.797 1.00 92.81 285 GLU A CA 1
ATOM 2273 C C . GLU A 1 285 ? -8.314 -25.210 0.601 1.00 92.81 285 GLU A C 1
ATOM 2275 O O . GLU A 1 285 ? -7.859 -24.318 1.321 1.00 92.81 285 GLU A O 1
ATOM 2280 N N . VAL A 1 286 ? -7.630 -25.713 -0.434 1.00 95.94 286 VAL A N 1
ATOM 2281 C CA . VAL A 1 286 ? -6.316 -25.205 -0.862 1.00 95.94 286 VAL A CA 1
ATOM 2282 C C . VAL A 1 286 ? -6.408 -23.719 -1.210 1.00 95.94 286 VAL A C 1
ATOM 2284 O O . VAL A 1 286 ? -5.582 -22.932 -0.750 1.00 95.94 286 VAL A O 1
ATOM 2287 N N . MET A 1 287 ? -7.431 -23.320 -1.972 1.00 94.56 287 MET A N 1
ATOM 2288 C CA . MET A 1 287 ? -7.659 -21.931 -2.380 1.00 94.56 287 MET A CA 1
ATOM 2289 C C . MET A 1 287 ? -7.830 -20.993 -1.182 1.00 94.56 287 MET A C 1
ATOM 2291 O O . MET A 1 287 ? -7.131 -19.983 -1.085 1.00 94.56 287 MET A O 1
ATOM 2295 N N . ALA A 1 288 ? -8.745 -21.321 -0.266 1.00 90.06 288 ALA A N 1
ATOM 2296 C CA . ALA A 1 288 ? -9.006 -20.503 0.916 1.00 90.06 288 ALA A CA 1
ATOM 2297 C C . ALA A 1 288 ? -7.767 -20.408 1.820 1.00 90.06 288 ALA A C 1
ATOM 2299 O O . ALA A 1 288 ? -7.383 -19.314 2.230 1.00 90.06 288 ALA A O 1
ATOM 2300 N N . THR A 1 289 ? -7.099 -21.538 2.061 1.00 93.25 289 THR A N 1
ATOM 2301 C CA . THR A 1 289 ? -5.933 -21.616 2.948 1.00 93.25 289 THR A CA 1
ATOM 2302 C C . THR A 1 289 ? -4.743 -20.831 2.401 1.00 93.25 289 THR A C 1
ATOM 2304 O O . THR A 1 289 ? -4.129 -20.049 3.126 1.00 93.25 289 THR A O 1
ATOM 2307 N N . LEU A 1 290 ? -4.432 -20.977 1.108 1.00 95.19 290 LEU A N 1
ATOM 2308 C CA . LEU A 1 290 ? -3.328 -20.249 0.483 1.00 95.19 290 LEU A CA 1
ATOM 2309 C C . LEU A 1 290 ? -3.572 -18.744 0.432 1.00 95.19 290 LEU A C 1
ATOM 2311 O O . LEU A 1 290 ? -2.640 -17.984 0.687 1.00 95.19 290 LEU A O 1
ATOM 2315 N N . LYS A 1 291 ? -4.807 -18.301 0.158 1.00 92.25 291 LYS A N 1
ATOM 2316 C CA . LYS A 1 291 ? -5.159 -16.877 0.258 1.00 92.25 291 LYS A CA 1
ATOM 2317 C C . LYS A 1 291 ? -4.846 -16.348 1.655 1.00 92.25 291 LYS A C 1
ATOM 2319 O O . LYS A 1 291 ? -4.140 -15.349 1.764 1.00 92.25 291 LYS A O 1
ATOM 2324 N N . THR A 1 292 ? -5.290 -17.040 2.708 1.00 90.81 292 THR A N 1
ATOM 2325 C CA . THR A 1 292 ? -4.996 -16.649 4.095 1.00 90.81 292 THR A CA 1
ATOM 2326 C C . THR A 1 292 ? -3.492 -16.584 4.358 1.00 90.81 292 THR A C 1
ATOM 2328 O O . THR A 1 292 ? -3.022 -15.560 4.844 1.00 90.81 292 THR A O 1
ATOM 2331 N N . ILE A 1 293 ? -2.713 -17.604 3.973 1.00 94.50 293 ILE A N 1
ATOM 2332 C CA . ILE A 1 293 ? -1.246 -17.598 4.143 1.00 94.50 293 ILE A CA 1
ATOM 2333 C C . ILE A 1 293 ? -0.611 -16.374 3.467 1.00 94.50 293 ILE A C 1
ATOM 2335 O O . ILE A 1 293 ? 0.222 -15.700 4.073 1.00 94.50 293 ILE A O 1
ATOM 2339 N N . LEU A 1 294 ? -1.010 -16.061 2.229 1.00 93.75 294 LEU A N 1
ATOM 2340 C CA . LEU A 1 294 ? -0.476 -14.915 1.489 1.00 93.75 294 LEU A CA 1
ATOM 2341 C C . LEU A 1 294 ? -0.839 -13.578 2.153 1.00 93.75 294 LEU A C 1
ATOM 2343 O O . LEU A 1 294 ? 0.014 -12.695 2.207 1.00 93.75 294 LEU A O 1
ATOM 2347 N N . TYR A 1 295 ? -2.049 -13.439 2.701 1.00 89.69 295 TYR A N 1
ATOM 2348 C CA . TYR A 1 295 ? -2.438 -12.263 3.492 1.00 89.69 295 TYR A CA 1
ATOM 2349 C C . TYR A 1 295 ? -1.603 -12.114 4.769 1.00 89.69 295 TYR A C 1
ATOM 2351 O O . TYR A 1 295 ? -1.058 -11.044 5.024 1.00 89.69 295 TYR A O 1
ATOM 2359 N N . LEU A 1 296 ? -1.458 -13.186 5.556 1.00 90.94 296 LEU A N 1
ATOM 2360 C CA . LEU A 1 296 ? -0.701 -13.134 6.811 1.00 90.94 296 LEU A CA 1
ATOM 2361 C C . LEU A 1 296 ? 0.778 -12.795 6.582 1.00 90.94 296 LEU A C 1
ATOM 2363 O O . LEU A 1 296 ? 1.393 -12.116 7.401 1.00 90.94 296 LEU A O 1
ATOM 2367 N N . SER A 1 297 ? 1.338 -13.232 5.454 1.00 91.50 297 SER A N 1
ATOM 2368 C CA . SER A 1 297 ? 2.759 -13.070 5.153 1.00 91.50 297 SER A CA 1
ATOM 2369 C C . SER A 1 297 ? 3.240 -11.611 5.071 1.00 91.50 297 SER A C 1
ATOM 2371 O O . SER A 1 297 ? 4.352 -11.315 5.514 1.00 91.50 297 SER A O 1
ATOM 2373 N N . ASP A 1 298 ? 2.411 -10.691 4.560 1.00 87.25 298 ASP A N 1
ATOM 2374 C CA . ASP A 1 298 ? 2.718 -9.250 4.528 1.00 87.25 298 ASP A CA 1
ATOM 2375 C C . ASP A 1 298 ? 2.753 -8.664 5.946 1.00 87.25 298 ASP A C 1
ATOM 2377 O O . ASP A 1 298 ? 3.647 -7.895 6.304 1.00 87.25 298 ASP A O 1
ATOM 2381 N N . ASP A 1 299 ? 1.812 -9.087 6.791 1.00 88.69 299 ASP A N 1
ATOM 2382 C CA . ASP A 1 299 ? 1.679 -8.603 8.161 1.00 88.69 299 ASP A CA 1
ATOM 2383 C C . ASP A 1 299 ? 2.842 -9.039 9.053 1.00 88.69 299 ASP A C 1
ATOM 2385 O O . ASP A 1 299 ? 3.383 -8.219 9.801 1.00 88.69 299 ASP A O 1
ATOM 2389 N N . VAL A 1 300 ? 3.293 -10.292 8.908 1.00 92.44 300 VAL A N 1
ATOM 2390 C CA . VAL A 1 300 ? 4.508 -10.784 9.576 1.00 92.44 300 VAL A CA 1
ATOM 2391 C C . VAL A 1 300 ? 5.699 -9.908 9.201 1.00 92.44 300 VAL A C 1
ATOM 2393 O O . VAL A 1 300 ? 6.419 -9.421 10.079 1.00 92.44 300 VAL A O 1
ATOM 2396 N N . ALA A 1 301 ? 5.883 -9.659 7.902 1.00 89.94 301 ALA A N 1
ATOM 2397 C CA . ALA A 1 301 ? 6.979 -8.837 7.417 1.00 89.94 301 ALA A CA 1
ATOM 2398 C C . ALA A 1 301 ? 6.892 -7.402 7.963 1.00 89.94 301 ALA A C 1
ATOM 2400 O O . ALA A 1 301 ? 7.895 -6.843 8.410 1.00 89.94 301 ALA A O 1
ATOM 2401 N N . ARG A 1 302 ? 5.691 -6.821 8.017 1.00 89.00 302 ARG A N 1
ATOM 2402 C CA . ARG A 1 302 ? 5.465 -5.461 8.519 1.00 89.00 302 ARG A CA 1
ATOM 2403 C C . ARG A 1 302 ? 5.738 -5.335 10.010 1.00 89.00 302 ARG A C 1
ATOM 2405 O O . ARG A 1 302 ? 6.424 -4.403 10.416 1.00 89.00 302 ARG A O 1
ATOM 2412 N N . LYS A 1 303 ? 5.236 -6.260 10.825 1.00 91.06 303 LYS A N 1
ATOM 2413 C CA . LYS A 1 303 ? 5.322 -6.190 12.293 1.00 91.06 303 LYS A CA 1
ATOM 2414 C C . LYS A 1 303 ? 6.683 -6.603 12.861 1.00 91.06 303 LYS A C 1
ATOM 2416 O O . LYS A 1 303 ? 7.049 -6.149 13.941 1.00 91.06 303 LYS A O 1
ATOM 2421 N N . LEU A 1 304 ? 7.463 -7.397 12.123 1.00 90.50 304 LEU A N 1
ATOM 2422 C CA . LEU A 1 304 ? 8.878 -7.652 12.440 1.00 90.50 304 LEU A CA 1
ATOM 2423 C C . LEU A 1 304 ? 9.825 -6.615 11.841 1.00 90.50 304 LEU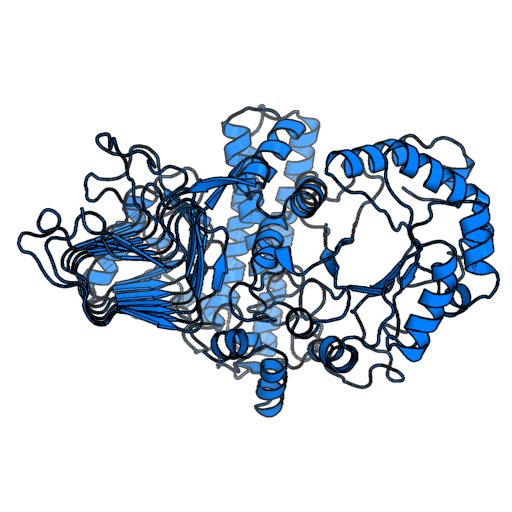 A C 1
ATOM 2425 O O . LEU A 1 304 ? 11.043 -6.738 11.988 1.00 90.50 304 LEU A O 1
ATOM 2429 N N . TYR A 1 305 ? 9.284 -5.614 11.143 1.00 87.50 305 TYR A N 1
ATOM 2430 C CA . TYR A 1 305 ? 10.065 -4.622 10.411 1.00 87.50 305 TYR A CA 1
ATOM 2431 C C . TYR A 1 305 ? 11.039 -5.310 9.447 1.00 87.50 305 TYR A C 1
ATOM 2433 O O . TYR A 1 305 ? 12.180 -4.875 9.260 1.00 87.50 305 TYR A O 1
ATOM 2441 N N . MET A 1 306 ? 10.596 -6.415 8.837 1.00 77.81 306 MET A N 1
ATOM 2442 C CA . MET A 1 306 ? 11.325 -7.079 7.771 1.00 77.81 306 MET A CA 1
ATOM 2443 C C . MET A 1 306 ? 11.389 -6.112 6.611 1.00 77.81 306 MET A C 1
ATOM 2445 O O . MET A 1 306 ? 10.381 -5.611 6.117 1.00 77.81 306 MET A O 1
ATOM 2449 N N . TYR A 1 307 ? 12.620 -5.804 6.226 1.00 76.38 307 TYR A N 1
ATOM 2450 C CA . TYR A 1 307 ? 12.879 -4.719 5.299 1.00 76.38 307 TYR A CA 1
ATOM 2451 C C . TYR A 1 307 ? 12.454 -3.333 5.831 1.00 76.38 307 TYR A C 1
ATOM 2453 O O . TYR A 1 307 ? 12.025 -2.448 5.094 1.00 76.38 307 TYR A O 1
ATOM 2461 N N . ARG A 1 308 ? 12.689 -3.173 7.141 1.00 73.00 308 ARG A N 1
ATOM 2462 C CA . ARG A 1 308 ? 13.082 -1.946 7.829 1.00 73.00 308 ARG A CA 1
ATOM 2463 C C . ARG A 1 308 ? 12.031 -0.832 7.840 1.00 73.00 308 ARG A C 1
ATOM 2465 O O . ARG A 1 308 ? 12.386 0.305 7.609 1.00 73.00 308 ARG A O 1
ATOM 2472 N N . GLY A 1 309 ? 10.764 -1.110 8.160 1.00 79.38 309 GLY A N 1
ATOM 2473 C CA . GLY A 1 309 ? 9.734 -0.063 8.286 1.00 79.38 309 GLY A CA 1
ATOM 2474 C C . GLY A 1 309 ? 8.865 -0.198 9.536 1.00 79.38 309 GLY A C 1
ATOM 2475 O O . GLY A 1 309 ? 8.163 -1.192 9.661 1.00 79.38 309 GLY A O 1
ATOM 2476 N N . TYR A 1 310 ? 8.852 0.815 10.410 1.00 88.75 310 TYR A N 1
ATOM 2477 C CA . TYR A 1 310 ? 7.887 0.964 11.514 1.00 88.75 310 TYR A CA 1
ATOM 2478 C C . TYR A 1 310 ? 7.203 2.323 11.422 1.00 88.75 310 TYR A C 1
ATOM 2480 O O . TYR A 1 310 ? 7.870 3.349 11.533 1.00 88.75 310 TYR A O 1
ATOM 2488 N N . ARG A 1 311 ? 5.882 2.349 11.202 1.00 88.62 311 ARG A N 1
ATOM 2489 C CA . ARG A 1 311 ? 5.086 3.589 11.059 1.00 88.62 311 ARG A CA 1
ATOM 2490 C C . ARG A 1 311 ? 5.783 4.668 10.214 1.00 88.62 311 ARG A C 1
ATOM 2492 O O . ARG A 1 311 ? 5.804 5.848 10.567 1.00 88.62 311 ARG A O 1
ATOM 2499 N N . GLY A 1 312 ? 6.388 4.217 9.113 1.00 85.69 312 GLY A N 1
ATOM 2500 C CA . GLY A 1 312 ? 7.083 5.028 8.122 1.00 85.69 312 GLY A CA 1
ATOM 2501 C C . GLY A 1 312 ? 8.477 5.532 8.478 1.00 85.69 312 GLY A C 1
ATOM 2502 O O . GLY A 1 312 ? 8.998 6.385 7.757 1.00 85.69 312 GLY A O 1
ATOM 2503 N N . ILE A 1 313 ? 9.100 5.014 9.537 1.00 88.12 313 ILE A N 1
ATOM 2504 C CA . ILE A 1 313 ? 10.531 5.210 9.778 1.00 88.12 313 ILE A CA 1
ATOM 2505 C C . ILE A 1 313 ? 11.318 3.944 9.493 1.00 88.12 313 ILE A C 1
ATOM 2507 O O . ILE A 1 313 ? 10.848 2.822 9.700 1.00 88.12 313 ILE A O 1
ATOM 2511 N N . TRP A 1 314 ? 12.551 4.157 9.056 1.00 86.75 314 TRP A N 1
ATOM 2512 C CA . TRP A 1 314 ? 13.457 3.082 8.739 1.00 86.75 314 TRP A CA 1
ATOM 2513 C C . TRP A 1 314 ? 14.231 2.626 9.972 1.00 86.75 314 TRP A C 1
ATOM 2515 O O . TRP A 1 314 ? 15.089 3.361 10.457 1.00 86.75 314 TRP A O 1
ATOM 2525 N N . ILE A 1 315 ? 13.983 1.402 10.445 1.00 87.56 315 ILE A N 1
ATOM 2526 C CA . ILE A 1 315 ? 14.691 0.830 11.603 1.00 87.56 315 ILE A CA 1
ATOM 2527 C C . ILE A 1 315 ? 15.932 0.053 11.150 1.00 87.56 315 ILE A C 1
ATOM 2529 O O . ILE A 1 315 ? 15.852 -0.829 10.292 1.00 87.56 315 ILE A O 1
ATOM 2533 N N . ASP A 1 316 ? 17.078 0.348 11.763 1.00 87.25 316 ASP A N 1
ATOM 2534 C CA . ASP A 1 316 ? 18.313 -0.417 11.594 1.00 87.25 316 ASP A CA 1
ATOM 2535 C C . ASP A 1 316 ? 18.976 -0.650 12.954 1.00 87.25 316 ASP A C 1
ATOM 2537 O O . ASP A 1 316 ? 19.557 0.248 13.556 1.00 87.25 316 ASP A O 1
ATOM 2541 N N . ARG A 1 317 ? 18.900 -1.895 13.430 1.00 85.44 317 ARG A N 1
ATOM 2542 C CA . ARG A 1 317 ? 19.469 -2.310 14.719 1.00 85.44 317 ARG A CA 1
ATOM 2543 C C . ARG A 1 317 ? 20.999 -2.269 14.777 1.00 85.44 317 ARG A C 1
ATOM 2545 O O . ARG A 1 317 ? 21.563 -2.439 15.852 1.00 85.44 317 ARG A O 1
ATOM 2552 N N . GLY A 1 318 ? 21.667 -2.160 13.626 1.00 82.50 318 GLY A N 1
ATOM 2553 C CA . GLY A 1 318 ? 23.121 -2.033 13.545 1.00 82.50 318 GLY A CA 1
ATOM 2554 C C . GLY A 1 318 ? 23.616 -0.588 13.631 1.00 82.50 318 GLY A C 1
ATOM 2555 O O . GLY A 1 318 ? 24.827 -0.380 13.656 1.00 82.50 318 GLY A O 1
ATOM 2556 N N . ASP A 1 319 ? 22.708 0.390 13.641 1.00 83.38 319 ASP A N 1
ATOM 2557 C CA . ASP A 1 319 ? 23.028 1.817 13.631 1.00 83.38 319 ASP A CA 1
ATOM 2558 C C . ASP A 1 319 ? 22.987 2.426 15.042 1.00 83.38 319 ASP A C 1
ATOM 2560 O O . ASP A 1 319 ? 22.244 1.968 15.911 1.00 83.38 319 ASP A O 1
ATOM 2564 N N . GLU A 1 320 ? 23.755 3.498 15.257 1.00 78.19 320 GLU A N 1
ATOM 2565 C CA . GLU A 1 320 ? 23.889 4.189 16.548 1.00 78.19 320 GLU A CA 1
ATOM 2566 C C . GLU A 1 320 ? 22.541 4.695 17.073 1.00 78.19 320 GLU A C 1
ATOM 2568 O O . GLU A 1 320 ? 22.295 4.678 18.275 1.00 78.19 320 GLU A O 1
ATOM 2573 N N . PHE A 1 321 ? 21.650 5.122 16.175 1.00 79.50 321 PHE A N 1
ATOM 2574 C CA . PHE A 1 321 ? 20.350 5.692 16.536 1.00 79.50 321 PHE A CA 1
ATOM 2575 C C . PHE A 1 321 ? 19.178 4.719 16.367 1.00 79.50 321 PHE A C 1
ATOM 2577 O O . PHE A 1 321 ? 18.024 5.157 16.415 1.00 79.50 321 PHE A O 1
ATOM 2584 N N . MET A 1 322 ? 19.447 3.422 16.147 1.00 86.12 322 MET A N 1
ATOM 2585 C CA . MET A 1 322 ? 18.448 2.386 15.816 1.00 86.12 322 MET A CA 1
ATOM 2586 C C . MET A 1 322 ? 17.620 2.667 14.548 1.00 86.12 322 MET A C 1
ATOM 2588 O O . MET A 1 322 ? 16.674 1.947 14.223 1.00 86.12 322 MET A O 1
ATOM 2592 N N . VAL A 1 323 ? 17.976 3.710 13.811 1.00 84.38 323 VAL A N 1
ATOM 2593 C CA . VAL A 1 323 ? 17.426 4.086 12.513 1.00 84.38 323 VAL A CA 1
ATOM 2594 C C . VAL A 1 323 ? 18.586 4.242 11.555 1.00 84.38 323 VAL A C 1
ATOM 2596 O O . VAL A 1 323 ? 19.689 4.569 11.989 1.00 84.38 323 VAL A O 1
ATOM 2599 N N . GLU A 1 324 ? 18.357 4.045 10.258 1.00 80.69 324 GLU A N 1
ATOM 2600 C CA . GLU A 1 324 ? 19.425 4.291 9.289 1.00 80.69 324 GLU A CA 1
ATOM 2601 C C . GLU A 1 324 ? 19.903 5.753 9.419 1.00 80.69 324 GLU A C 1
ATOM 2603 O O . GLU A 1 324 ? 19.113 6.702 9.328 1.00 80.69 324 GLU A O 1
ATOM 2608 N N . ASN A 1 325 ? 21.210 5.935 9.608 1.00 72.00 325 ASN A N 1
ATOM 2609 C CA . ASN A 1 325 ? 21.905 7.215 9.807 1.00 72.00 325 ASN A CA 1
ATOM 2610 C C . ASN A 1 325 ? 21.737 8.253 8.678 1.00 72.00 325 ASN A C 1
ATOM 2612 O O . ASN A 1 325 ? 22.221 9.380 8.781 1.00 72.00 325 ASN A O 1
ATOM 2616 N N . LYS A 1 326 ? 21.021 7.906 7.606 1.00 79.31 326 LYS A N 1
ATOM 2617 C CA . LYS A 1 326 ? 20.691 8.774 6.463 1.00 79.31 326 LYS A CA 1
ATOM 2618 C C . LYS A 1 326 ? 19.220 9.185 6.448 1.00 79.31 326 LYS A C 1
ATOM 2620 O O . LYS A 1 326 ? 18.678 9.532 5.395 1.00 79.31 326 LYS A O 1
ATOM 2625 N N . THR A 1 327 ? 18.550 9.132 7.595 1.00 86.81 327 THR A N 1
ATOM 2626 C CA . THR A 1 327 ? 17.131 9.476 7.737 1.00 86.81 327 THR A CA 1
ATOM 2627 C C . THR A 1 327 ? 16.930 10.648 8.700 1.00 86.81 327 THR A C 1
ATOM 2629 O O . THR A 1 327 ? 17.756 10.864 9.585 1.00 86.81 327 THR A O 1
ATOM 2632 N N . PRO A 1 328 ? 15.864 11.455 8.537 1.00 89.94 328 PRO A N 1
ATOM 2633 C CA . PRO A 1 328 ? 15.613 12.627 9.383 1.00 89.94 328 PRO A CA 1
ATOM 2634 C C . PRO A 1 328 ? 14.980 12.271 10.743 1.00 89.94 328 PRO A C 1
ATOM 2636 O O . PRO A 1 328 ? 14.414 13.141 11.416 1.00 89.94 328 PRO A O 1
ATOM 2639 N N . TYR A 1 329 ? 15.038 10.998 11.130 1.00 91.94 329 TYR A N 1
ATOM 2640 C CA . TYR A 1 329 ? 14.344 10.421 12.275 1.00 91.94 329 TYR A CA 1
ATOM 2641 C C . TYR A 1 329 ? 15.337 10.010 13.361 1.00 91.94 329 TYR A C 1
ATOM 2643 O O . TYR A 1 329 ? 16.531 9.881 13.107 1.00 91.94 329 TYR A O 1
ATOM 2651 N N . ALA A 1 330 ? 14.839 9.790 14.573 1.00 91.00 330 ALA A N 1
ATOM 2652 C CA . ALA A 1 330 ? 15.563 9.076 15.612 1.00 91.00 330 ALA A CA 1
ATOM 2653 C C . ALA A 1 330 ? 14.602 8.232 16.444 1.00 91.00 330 ALA A C 1
ATOM 2655 O O . ALA A 1 330 ? 13.443 8.601 16.669 1.00 91.00 330 ALA A O 1
ATOM 2656 N N . ILE A 1 331 ? 15.134 7.125 16.950 1.00 93.56 331 ILE A N 1
ATOM 2657 C CA . ILE A 1 331 ? 14.616 6.455 18.135 1.00 93.56 331 ILE A CA 1
ATOM 2658 C C . ILE A 1 331 ? 15.524 6.894 19.286 1.00 93.56 331 ILE A C 1
ATOM 2660 O O . ILE A 1 331 ? 16.747 6.808 19.184 1.00 93.56 331 ILE A O 1
ATOM 2664 N N . SER A 1 332 ? 14.943 7.407 20.366 1.00 93.00 332 SER A N 1
ATOM 2665 C CA . SER A 1 332 ? 15.679 7.845 21.555 1.00 93.00 332 SER A CA 1
ATOM 2666 C C . SER A 1 332 ? 15.055 7.268 22.828 1.00 93.00 332 SER A C 1
ATOM 2668 O O . SER A 1 332 ? 13.937 6.743 22.793 1.00 93.00 332 SER A O 1
ATOM 2670 N N . PRO A 1 333 ? 15.710 7.411 23.993 1.00 95.12 333 PRO A N 1
ATOM 2671 C CA . PRO A 1 333 ? 15.095 7.051 25.268 1.00 95.12 333 PRO A CA 1
ATOM 2672 C C . PRO A 1 333 ? 13.775 7.779 25.564 1.00 95.12 333 PRO A C 1
ATOM 2674 O O . PRO A 1 333 ? 12.962 7.289 26.345 1.00 95.12 333 PRO A O 1
ATOM 2677 N N . GLN A 1 334 ? 13.540 8.943 24.948 1.00 94.62 334 GLN A N 1
ATOM 2678 C CA . GLN A 1 334 ? 12.330 9.743 25.150 1.00 94.62 334 GLN A CA 1
ATOM 2679 C C . GLN A 1 334 ? 11.193 9.339 24.209 1.00 94.62 334 GLN A C 1
ATOM 2681 O O . GLN A 1 334 ? 10.031 9.398 24.613 1.00 94.62 334 GLN A O 1
ATOM 2686 N N . GLY A 1 335 ? 11.496 8.965 22.965 1.00 95.38 335 GLY A N 1
ATOM 2687 C CA . GLY A 1 335 ? 10.461 8.737 21.965 1.00 95.38 335 GLY A CA 1
ATOM 2688 C C . GLY A 1 335 ? 10.980 8.416 20.570 1.00 95.38 335 GLY A C 1
ATOM 2689 O O . GLY A 1 335 ? 12.149 8.089 20.378 1.00 95.38 335 GLY A O 1
ATOM 2690 N N . ILE A 1 336 ? 10.074 8.503 19.598 1.00 95.31 336 ILE A N 1
ATOM 2691 C CA . ILE A 1 336 ? 10.297 8.121 18.202 1.00 95.31 336 ILE A CA 1
ATOM 2692 C C . ILE A 1 336 ? 9.768 9.234 17.292 1.00 95.31 336 ILE A C 1
ATOM 2694 O O . ILE A 1 336 ? 8.647 9.712 17.491 1.00 95.31 336 ILE A O 1
ATOM 2698 N N . GLY A 1 337 ? 10.547 9.626 16.281 1.00 94.62 337 GLY A N 1
ATOM 2699 C CA . GLY A 1 337 ? 10.076 10.449 15.161 1.00 94.62 337 GLY A CA 1
ATOM 2700 C C . GLY A 1 337 ? 11.128 11.413 14.602 1.00 94.62 337 GLY A C 1
ATOM 2701 O O . GLY A 1 337 ? 12.321 11.188 14.805 1.00 94.62 337 GLY A O 1
ATOM 2702 N N . PRO A 1 338 ? 10.728 12.491 13.894 1.00 94.31 338 PRO A N 1
ATOM 2703 C CA . PRO A 1 338 ? 11.664 13.465 13.333 1.00 94.31 338 PRO A CA 1
ATOM 2704 C C . PRO A 1 338 ? 12.498 14.163 14.411 1.00 94.31 338 PRO A C 1
ATOM 2706 O O . PRO A 1 338 ? 11.960 14.588 15.435 1.00 94.31 338 PRO A O 1
ATOM 2709 N N . VAL A 1 339 ? 13.795 14.356 14.156 1.00 91.75 339 VAL A N 1
ATOM 2710 C CA . VAL A 1 339 ? 14.743 14.849 15.179 1.00 91.75 339 VAL A CA 1
ATOM 2711 C C . VAL A 1 339 ? 14.619 16.343 15.498 1.00 91.75 339 VAL A C 1
ATOM 2713 O O . VAL A 1 339 ? 15.200 16.820 16.470 1.00 91.75 339 VAL A O 1
ATOM 2716 N N . SER A 1 340 ? 13.875 17.113 14.697 1.00 93.75 340 SER A N 1
ATOM 2717 C CA . SER A 1 340 ? 13.602 18.524 14.985 1.00 93.75 340 SER A CA 1
ATOM 2718 C C . SER A 1 340 ? 12.280 19.016 14.382 1.00 93.75 340 SER A C 1
ATOM 2720 O O . SER A 1 340 ? 11.830 18.494 13.356 1.00 93.75 340 SER A O 1
ATOM 2722 N N . PRO A 1 341 ? 11.674 20.084 14.943 1.00 94.94 341 PRO A N 1
ATOM 2723 C CA . PRO A 1 341 ? 10.518 20.745 14.335 1.00 94.94 341 PRO A CA 1
ATOM 2724 C C . PRO A 1 341 ? 10.785 21.251 12.910 1.00 94.94 341 PRO A C 1
ATOM 2726 O O . PRO A 1 341 ? 9.891 21.214 12.066 1.00 94.94 341 PRO A O 1
ATOM 2729 N N . ALA A 1 342 ? 12.017 21.688 12.626 1.00 95.62 342 ALA A N 1
ATOM 2730 C CA . ALA A 1 342 ? 12.419 22.137 11.296 1.00 95.62 342 ALA A CA 1
ATOM 2731 C C . ALA A 1 342 ? 12.382 20.989 10.277 1.00 95.62 342 ALA A C 1
ATOM 2733 O O . ALA A 1 342 ? 11.839 21.160 9.187 1.00 95.62 342 ALA A O 1
ATOM 2734 N N . LEU A 1 343 ? 12.886 19.805 10.643 1.00 93.56 343 LEU A N 1
ATOM 2735 C CA . LEU A 1 343 ? 12.830 18.627 9.773 1.00 93.56 343 LEU A CA 1
ATOM 2736 C C . LEU A 1 343 ? 11.413 18.095 9.602 1.00 93.56 343 LEU A C 1
ATOM 2738 O O . LEU A 1 343 ? 11.030 17.782 8.480 1.00 93.56 343 LEU A O 1
ATOM 2742 N N . LYS A 1 344 ? 10.602 18.085 10.666 1.00 94.94 344 LYS A N 1
ATOM 2743 C CA . LYS A 1 344 ? 9.165 17.795 10.551 1.00 94.94 344 LYS A CA 1
ATOM 2744 C C . LYS A 1 344 ? 8.497 18.704 9.515 1.00 94.94 344 LYS A C 1
ATOM 2746 O O . LYS A 1 344 ? 7.760 18.221 8.659 1.00 94.94 344 LYS A O 1
ATOM 2751 N N . LYS A 1 345 ? 8.746 20.016 9.593 1.00 96.00 345 LYS A N 1
ATOM 2752 C CA . LYS A 1 345 ? 8.188 20.975 8.636 1.00 96.00 345 LYS A CA 1
ATOM 2753 C C . LYS A 1 345 ? 8.666 20.667 7.214 1.00 96.00 345 LYS A C 1
ATOM 2755 O O . LYS A 1 345 ? 7.831 20.575 6.324 1.00 96.00 345 LYS A O 1
ATOM 2760 N N . ARG A 1 346 ? 9.972 20.441 7.019 1.00 94.06 346 ARG A N 1
ATOM 2761 C CA . ARG A 1 346 ? 10.541 20.087 5.705 1.00 94.06 346 ARG A CA 1
ATOM 2762 C C . ARG A 1 346 ? 9.904 18.830 5.116 1.00 94.06 346 ARG A C 1
ATOM 2764 O O . ARG A 1 346 ? 9.541 18.853 3.951 1.00 94.06 346 ARG A O 1
ATOM 2771 N N . LEU A 1 347 ? 9.727 17.778 5.914 1.00 94.62 347 LEU A N 1
ATOM 2772 C CA . LEU A 1 347 ? 9.070 16.538 5.486 1.00 94.62 347 LEU A CA 1
ATOM 2773 C C . LEU A 1 347 ? 7.641 16.792 4.994 1.00 94.62 347 LEU A C 1
ATOM 2775 O O . LEU A 1 347 ? 7.273 16.343 3.917 1.00 94.62 347 LEU A O 1
ATOM 2779 N N . LEU A 1 348 ? 6.844 17.543 5.759 1.00 95.31 348 LEU A N 1
ATOM 2780 C CA . LEU A 1 348 ? 5.462 17.878 5.396 1.00 95.31 348 LEU A CA 1
ATOM 2781 C C . LEU A 1 348 ? 5.369 18.818 4.182 1.00 95.31 348 LEU A C 1
ATOM 2783 O O . LEU A 1 348 ? 4.414 18.735 3.407 1.00 95.31 348 LEU A O 1
ATOM 2787 N N . ASP A 1 349 ? 6.350 19.704 4.002 1.00 95.25 349 ASP A N 1
ATOM 2788 C CA . ASP A 1 349 ? 6.389 20.652 2.887 1.00 95.25 349 ASP A CA 1
ATOM 2789 C C . ASP A 1 349 ? 6.583 19.963 1.523 1.00 95.25 349 ASP A C 1
ATOM 2791 O O . ASP A 1 349 ? 6.205 20.550 0.510 1.00 95.25 349 ASP A O 1
ATOM 2795 N N . GLN A 1 350 ? 7.093 18.723 1.489 1.00 94.69 350 GLN A N 1
ATOM 2796 C CA . GLN A 1 350 ? 7.231 17.932 0.255 1.00 94.69 350 GLN A CA 1
ATOM 2797 C C . GLN A 1 350 ? 5.895 17.419 -0.298 1.00 94.69 350 GLN A C 1
ATOM 2799 O O . GLN A 1 350 ? 5.814 17.045 -1.464 1.00 94.69 350 GLN A O 1
ATOM 2804 N N . TYR A 1 351 ? 4.841 17.393 0.521 1.00 95.12 351 TYR A N 1
ATOM 2805 C CA . TYR A 1 351 ? 3.534 16.881 0.117 1.00 95.12 351 TYR A CA 1
ATOM 2806 C C . TYR A 1 351 ? 2.588 18.011 -0.290 1.00 95.12 351 TYR A C 1
ATOM 2808 O O . TYR A 1 351 ? 2.626 19.121 0.262 1.00 95.12 351 TYR A O 1
ATOM 2816 N N . ALA A 1 352 ? 1.695 17.701 -1.234 1.00 93.25 352 ALA A N 1
ATOM 2817 C CA . ALA A 1 352 ? 0.593 18.570 -1.629 1.00 93.25 352 ALA A CA 1
ATOM 2818 C C . ALA A 1 352 ? -0.332 18.882 -0.428 1.00 93.25 352 ALA A C 1
ATOM 2820 O O . ALA A 1 352 ? -0.407 18.079 0.506 1.00 93.25 352 ALA A O 1
ATOM 2821 N N . PRO A 1 353 ? -1.063 20.019 -0.431 1.00 91.00 353 PRO A N 1
ATOM 2822 C CA . PRO A 1 353 ? -1.836 20.474 0.729 1.00 91.00 353 PRO A CA 1
ATOM 2823 C C . PRO A 1 353 ? -2.772 19.425 1.350 1.00 91.00 353 PRO A C 1
ATOM 2825 O O . PRO A 1 353 ? -2.809 19.316 2.570 1.00 91.00 353 PRO A O 1
ATOM 2828 N N . GLY A 1 354 ? -3.460 18.611 0.539 1.00 88.69 354 GLY A N 1
ATOM 2829 C CA . GLY A 1 354 ? -4.364 17.568 1.043 1.00 88.69 354 GLY A CA 1
ATOM 2830 C C . GLY A 1 354 ? -3.650 16.485 1.858 1.00 88.69 354 GLY A C 1
ATOM 2831 O O . GLY A 1 354 ? -4.000 16.258 3.014 1.00 88.69 354 GLY A O 1
ATOM 2832 N N . LEU A 1 355 ? -2.582 15.882 1.321 1.00 91.31 355 LEU A N 1
ATOM 2833 C CA . LEU A 1 355 ? -1.759 14.931 2.083 1.00 91.31 355 LEU A CA 1
ATOM 2834 C C . LEU A 1 355 ? -1.047 15.585 3.265 1.00 91.31 355 LEU A C 1
ATOM 2836 O O . LEU A 1 355 ? -0.886 14.957 4.308 1.00 91.31 355 LEU A O 1
ATOM 2840 N N . ARG A 1 356 ? -0.643 16.852 3.136 1.00 93.50 356 ARG A N 1
ATOM 2841 C CA . ARG A 1 356 ? -0.043 17.603 4.242 1.00 93.50 356 ARG A CA 1
ATOM 2842 C C . ARG A 1 356 ? -1.010 17.749 5.417 1.00 93.50 356 ARG A C 1
ATOM 2844 O O . ARG A 1 356 ? -0.567 17.658 6.558 1.00 93.50 356 ARG A O 1
ATOM 2851 N N . GLU A 1 357 ? -2.303 17.954 5.163 1.00 91.88 357 GLU A N 1
ATOM 2852 C CA . GLU A 1 357 ? -3.334 17.965 6.211 1.00 91.88 357 GLU A CA 1
ATOM 2853 C C . GLU A 1 357 ? -3.518 16.583 6.849 1.00 91.88 357 GLU A C 1
ATOM 2855 O O . GLU A 1 357 ? -3.635 16.494 8.071 1.00 91.88 357 GLU A O 1
ATOM 2860 N N . VAL A 1 358 ? -3.508 15.511 6.049 1.00 90.75 358 VAL A N 1
ATOM 2861 C CA . VAL A 1 358 ? -3.635 14.129 6.545 1.00 90.75 358 VAL A CA 1
ATOM 2862 C C . VAL A 1 358 ? -2.432 13.747 7.410 1.00 90.75 358 VAL A C 1
ATOM 2864 O O . VAL A 1 358 ? -2.599 13.417 8.580 1.00 90.75 358 VAL A O 1
ATOM 2867 N N . TYR A 1 359 ? -1.213 13.847 6.878 1.00 93.38 359 TYR A N 1
ATOM 2868 C CA . TYR A 1 359 ? 0.021 13.503 7.594 1.00 93.38 359 TYR A CA 1
ATOM 2869 C C . TYR A 1 359 ? 0.365 14.495 8.713 1.00 93.38 359 TYR A C 1
ATOM 2871 O O . TYR A 1 359 ? 1.013 14.139 9.699 1.00 93.38 359 TYR A O 1
ATOM 2879 N N . GLY A 1 360 ? -0.077 15.747 8.593 1.00 94.56 360 GLY A N 1
ATOM 2880 C CA . GLY A 1 360 ? 0.081 16.779 9.615 1.00 94.56 360 GLY A CA 1
ATOM 2881 C C . GLY A 1 360 ? -0.818 16.585 10.839 1.00 94.56 360 GLY A C 1
ATOM 2882 O O . GLY A 1 360 ? -0.517 17.148 11.894 1.00 94.56 360 GLY A O 1
ATOM 2883 N N . ASP A 1 361 ? -1.870 15.774 10.737 1.00 93.06 361 ASP A N 1
ATOM 2884 C CA . ASP A 1 361 ? -2.747 15.400 11.845 1.00 93.06 361 ASP A CA 1
ATOM 2885 C C . ASP A 1 361 ? -2.312 14.030 12.412 1.00 93.06 361 ASP A C 1
ATOM 2887 O O . ASP A 1 361 ? -2.269 13.041 11.681 1.00 93.06 361 ASP A O 1
ATOM 2891 N N . PRO A 1 362 ? -1.972 13.935 13.711 1.00 91.62 362 PRO A N 1
ATOM 2892 C CA . PRO A 1 362 ? -1.451 12.702 14.299 1.00 91.62 362 PRO A CA 1
ATOM 2893 C C . PRO A 1 362 ? -2.473 11.562 14.392 1.00 91.62 362 PRO A C 1
ATOM 2895 O O . PRO A 1 362 ? -2.059 10.421 14.560 1.00 91.62 362 PRO A O 1
ATOM 2898 N N . LEU A 1 363 ? -3.775 11.851 14.318 1.00 87.31 363 LEU A N 1
ATOM 2899 C CA . LEU A 1 363 ? -4.828 10.837 14.322 1.00 87.31 363 LEU A CA 1
ATOM 2900 C C . LEU A 1 363 ? -5.159 10.380 12.895 1.00 87.31 363 LEU A C 1
ATOM 2902 O O . LEU A 1 363 ? -5.368 9.192 12.662 1.00 87.31 363 LEU A O 1
ATOM 2906 N N . ARG A 1 364 ? -5.199 11.300 11.922 1.00 86.50 364 ARG A N 1
ATOM 2907 C CA . ARG A 1 364 ? -5.440 10.939 10.509 1.00 86.50 364 ARG A CA 1
ATOM 2908 C C . ARG A 1 364 ? -4.252 10.203 9.902 1.00 86.50 364 ARG A C 1
ATOM 2910 O O . ARG A 1 364 ? -4.426 9.150 9.304 1.00 86.50 364 ARG A O 1
ATOM 2917 N N . GLY A 1 365 ? -3.050 10.736 10.097 1.00 88.25 365 GLY A N 1
ATOM 2918 C CA . GLY A 1 365 ? -1.799 10.157 9.618 1.00 88.25 365 GLY A CA 1
ATOM 2919 C C . GLY A 1 365 ? -1.179 9.142 10.579 1.00 88.25 365 GLY A C 1
ATOM 2920 O O . GLY A 1 365 ? 0.033 8.951 10.526 1.00 88.25 365 GLY A O 1
ATOM 2921 N N . GLU A 1 366 ? -1.956 8.528 11.482 1.00 90.06 366 GLU A N 1
ATOM 2922 C CA . GLU A 1 366 ? -1.404 7.691 12.559 1.00 90.06 366 GLU A CA 1
ATOM 2923 C C . GLU A 1 366 ? -0.620 6.471 12.030 1.00 90.06 366 GLU A C 1
ATOM 2925 O O . GLU A 1 366 ? 0.362 6.045 12.646 1.00 90.06 366 GLU A O 1
ATOM 2930 N N . GLU A 1 367 ? -0.988 5.940 10.856 1.00 87.75 367 GLU A N 1
ATOM 2931 C CA . GLU A 1 367 ? -0.245 4.868 10.167 1.00 87.75 367 GLU A CA 1
ATOM 2932 C C . GLU A 1 367 ? 1.232 5.241 9.952 1.00 87.75 367 GLU A C 1
ATOM 2934 O O . GLU A 1 367 ? 2.112 4.406 10.147 1.00 87.75 367 GLU A O 1
ATOM 2939 N N . PHE A 1 368 ? 1.517 6.514 9.657 1.00 91.69 368 PHE A N 1
ATOM 2940 C CA . PHE A 1 368 ? 2.869 7.052 9.463 1.00 91.69 368 PHE A CA 1
ATOM 2941 C C . PHE A 1 368 ? 3.252 8.062 10.550 1.00 91.69 368 PHE A C 1
ATOM 2943 O O . PHE A 1 368 ? 4.020 8.997 10.305 1.00 91.69 368 PHE A O 1
ATOM 2950 N N . LEU A 1 369 ? 2.698 7.902 11.760 1.00 93.50 369 LEU A N 1
ATOM 2951 C CA . LEU A 1 369 ? 2.859 8.855 12.860 1.00 93.50 369 LEU A CA 1
ATOM 2952 C C . LEU A 1 369 ? 4.330 9.214 13.087 1.00 93.50 369 LEU A C 1
ATOM 2954 O O . LEU A 1 369 ? 4.669 10.394 13.174 1.00 93.50 369 LEU A O 1
ATOM 2958 N N . SER A 1 370 ? 5.203 8.205 13.129 1.00 93.56 370 SER A N 1
ATOM 2959 C CA . SER A 1 370 ? 6.632 8.372 13.390 1.00 93.56 370 SER A CA 1
ATOM 2960 C C . SER A 1 370 ? 7.385 9.056 12.243 1.00 93.56 370 SER A C 1
ATOM 2962 O O . SER A 1 370 ? 8.418 9.670 12.495 1.00 93.56 370 SER A O 1
ATOM 2964 N N . SER A 1 371 ? 6.872 9.050 11.010 1.00 92.44 371 SER A N 1
ATOM 2965 C CA . SER A 1 371 ? 7.464 9.827 9.908 1.00 92.44 371 SER A CA 1
ATOM 2966 C C . SER A 1 371 ? 7.252 11.331 10.055 1.00 92.44 371 SER A C 1
ATOM 2968 O O . SER A 1 371 ? 8.055 12.110 9.551 1.00 92.44 371 SER A O 1
ATOM 2970 N N . PHE A 1 372 ? 6.175 11.769 10.712 1.00 94.75 372 PHE A N 1
ATOM 2971 C CA . PHE A 1 372 ? 5.759 13.181 10.697 1.00 94.75 372 PHE A CA 1
ATOM 2972 C C . PHE A 1 372 ? 5.650 13.812 12.083 1.00 94.75 372 PHE A C 1
ATOM 2974 O O . PHE A 1 372 ? 5.569 15.038 12.206 1.00 94.75 372 PHE A O 1
ATOM 2981 N N . HIS A 1 373 ? 5.677 13.013 13.147 1.00 95.62 373 HIS A N 1
ATOM 2982 C CA . HIS A 1 373 ? 5.503 13.482 14.516 1.00 95.62 373 HIS A CA 1
ATOM 2983 C C . HIS A 1 373 ? 6.472 12.785 15.453 1.00 95.62 373 HIS A C 1
ATOM 2985 O O . HIS A 1 373 ? 6.495 11.565 15.549 1.00 95.62 373 HIS A O 1
ATOM 2991 N N . PHE A 1 374 ? 7.221 13.583 16.212 1.00 96.06 374 PHE A N 1
ATOM 2992 C CA . PHE A 1 374 ? 7.898 13.064 17.388 1.00 96.06 374 PHE A CA 1
ATOM 2993 C C . PHE A 1 374 ? 6.863 12.806 18.484 1.00 96.06 374 PHE A C 1
ATOM 2995 O O . PHE A 1 374 ? 6.027 13.674 18.794 1.00 96.06 374 PHE A O 1
ATOM 3002 N N . ARG A 1 375 ? 6.912 11.607 19.059 1.00 96.00 375 ARG A N 1
ATOM 3003 C CA . ARG A 1 375 ? 6.016 11.156 20.122 1.00 96.00 375 ARG A CA 1
ATOM 3004 C C . ARG A 1 375 ? 6.783 10.364 21.162 1.00 96.00 375 ARG A C 1
ATOM 3006 O O . ARG A 1 375 ? 7.704 9.621 20.837 1.00 96.00 375 ARG A O 1
ATOM 3013 N N . THR A 1 376 ? 6.395 10.547 22.413 1.00 96.94 376 THR A N 1
ATOM 3014 C CA . THR A 1 376 ? 6.969 9.826 23.545 1.00 96.94 376 THR A CA 1
ATOM 3015 C C . THR A 1 376 ? 6.496 8.376 23.560 1.00 96.94 376 THR A C 1
ATOM 3017 O O . THR A 1 376 ? 5.415 8.067 23.060 1.00 96.94 376 THR A O 1
ATOM 3020 N N . HIS A 1 377 ? 7.275 7.481 24.165 1.00 95.94 377 HIS A N 1
ATOM 3021 C CA . HIS A 1 377 ? 6.964 6.041 24.229 1.00 95.94 377 HIS A CA 1
ATOM 3022 C C . HIS A 1 377 ? 5.607 5.708 24.876 1.00 95.94 377 HIS A C 1
ATOM 3024 O O . HIS A 1 377 ? 5.000 4.685 24.558 1.00 95.94 377 HIS A O 1
ATOM 3030 N N . ASP A 1 378 ? 5.111 6.578 25.756 1.00 94.00 378 ASP A N 1
ATOM 3031 C CA . ASP A 1 378 ? 3.817 6.482 26.443 1.00 94.00 378 ASP A CA 1
ATOM 3032 C C . ASP A 1 378 ? 2.646 7.101 25.660 1.00 94.00 378 ASP A C 1
ATOM 3034 O O . ASP A 1 378 ? 1.496 6.987 26.093 1.00 94.00 378 ASP A O 1
ATOM 3038 N N . THR A 1 379 ? 2.908 7.719 24.501 1.00 94.62 379 THR A N 1
ATOM 3039 C CA . THR A 1 379 ? 1.856 8.231 23.616 1.00 94.62 379 THR A CA 1
ATOM 3040 C C . THR A 1 379 ? 0.905 7.095 23.270 1.00 94.62 379 THR A C 1
ATOM 3042 O O . THR A 1 379 ? 1.320 6.072 22.726 1.00 94.62 379 THR A O 1
ATOM 3045 N N . ARG A 1 380 ? -0.377 7.290 23.582 1.00 90.19 380 ARG A N 1
ATOM 3046 C CA . ARG A 1 380 ? -1.445 6.340 23.284 1.00 90.19 380 ARG A CA 1
ATOM 3047 C C . ARG A 1 380 ? -1.906 6.501 21.838 1.00 90.19 380 ARG A C 1
ATOM 3049 O O . ARG A 1 380 ? -2.240 7.607 21.422 1.00 90.19 380 ARG A O 1
ATOM 3056 N N . LEU A 1 381 ? -1.926 5.388 21.121 1.00 89.44 381 LEU A N 1
ATOM 3057 C CA . LEU A 1 381 ? -2.428 5.255 19.761 1.00 89.44 381 LEU A CA 1
ATOM 3058 C C . LEU A 1 381 ? -3.941 5.019 19.760 1.00 89.44 381 LEU A C 1
ATOM 3060 O O . LEU A 1 381 ? -4.514 4.599 20.775 1.00 89.44 381 LEU A O 1
ATOM 3064 N N . SER A 1 382 ? -4.580 5.211 18.606 1.00 84.75 382 SER A N 1
ATOM 3065 C CA . SER A 1 382 ? -6.010 4.938 18.415 1.00 84.75 382 SER A CA 1
ATOM 3066 C C . SER A 1 382 ? -6.385 3.492 18.759 1.00 84.75 382 SER A C 1
ATOM 3068 O O . SER A 1 382 ? -7.448 3.258 19.329 1.00 84.75 382 SER A O 1
ATOM 3070 N N . ILE A 1 383 ? -5.468 2.542 18.543 1.00 82.94 383 ILE A N 1
ATOM 3071 C CA . ILE A 1 383 ? -5.604 1.117 18.892 1.00 82.94 383 ILE A CA 1
ATOM 3072 C C . ILE A 1 383 ? -5.599 0.828 20.408 1.00 82.94 383 ILE A C 1
ATOM 3074 O O . ILE A 1 383 ? -5.675 -0.326 20.825 1.00 82.94 383 ILE A O 1
ATOM 3078 N N . GLY A 1 384 ? -5.478 1.850 21.261 1.00 80.56 384 GLY A N 1
ATOM 3079 C CA . GLY A 1 384 ? -5.509 1.711 22.721 1.00 80.56 384 GLY A CA 1
ATOM 3080 C C . GLY A 1 384 ? -4.182 1.273 23.355 1.00 80.56 384 GLY A C 1
ATOM 3081 O O . GLY A 1 384 ? -4.059 1.287 24.579 1.00 80.56 384 GLY A O 1
ATOM 3082 N N . ARG A 1 385 ? -3.164 0.952 22.552 1.00 87.44 385 ARG A N 1
ATOM 3083 C CA . ARG A 1 385 ? -1.786 0.707 23.009 1.00 87.44 385 ARG A CA 1
ATOM 3084 C C . ARG A 1 385 ? -0.992 2.005 23.099 1.00 87.44 385 ARG A C 1
ATOM 3086 O O . ARG A 1 385 ? -1.294 2.974 22.406 1.00 87.44 385 ARG A O 1
ATOM 3093 N N . THR A 1 386 ? 0.038 2.033 23.936 1.00 91.88 386 THR A N 1
ATOM 3094 C CA . THR A 1 386 ? 1.098 3.041 23.803 1.00 91.88 386 THR A CA 1
ATOM 3095 C C . THR A 1 386 ? 2.027 2.698 22.637 1.00 91.88 386 THR A C 1
ATOM 3097 O O . THR A 1 386 ? 2.066 1.550 22.197 1.00 91.88 386 THR A O 1
ATOM 3100 N N . LEU A 1 387 ? 2.814 3.661 22.155 1.00 93.94 387 LEU A N 1
ATOM 3101 C CA . LEU A 1 387 ? 3.808 3.415 21.103 1.00 93.94 387 LEU A CA 1
ATOM 3102 C C . LEU A 1 387 ? 4.760 2.266 21.452 1.00 93.94 387 LEU A C 1
ATOM 3104 O O . LEU A 1 387 ? 5.005 1.406 20.616 1.00 93.94 387 LEU A O 1
ATOM 3108 N N . ILE A 1 388 ? 5.260 2.204 22.688 1.00 94.50 388 ILE A N 1
ATOM 3109 C CA . ILE A 1 388 ? 6.173 1.121 23.080 1.00 94.50 388 ILE A CA 1
ATOM 3110 C C . ILE A 1 388 ? 5.487 -0.248 23.151 1.00 94.50 388 ILE A C 1
ATOM 3112 O O . ILE A 1 388 ? 6.086 -1.276 22.841 1.00 94.50 388 ILE A O 1
ATOM 3116 N N . GLN A 1 389 ? 4.211 -0.263 23.534 1.00 92.94 389 GLN A N 1
ATOM 3117 C CA . GLN A 1 389 ? 3.399 -1.473 23.520 1.00 92.94 389 GLN A CA 1
ATOM 3118 C C . GLN A 1 389 ? 3.118 -1.950 22.094 1.00 92.94 389 GLN A C 1
ATOM 3120 O O . GLN A 1 389 ? 3.076 -3.154 21.871 1.00 92.94 389 GLN A O 1
ATOM 3125 N N . ASP A 1 390 ? 2.933 -1.029 21.147 1.00 92.12 390 ASP A N 1
ATOM 3126 C CA . ASP A 1 390 ? 2.778 -1.343 19.724 1.00 92.12 390 ASP A CA 1
ATOM 3127 C C . ASP A 1 390 ? 4.058 -1.964 19.154 1.00 92.12 390 ASP A C 1
ATOM 3129 O O . ASP A 1 390 ? 3.994 -3.009 18.513 1.00 92.12 390 ASP A O 1
ATOM 3133 N N . VAL A 1 391 ? 5.226 -1.394 19.487 1.00 93.69 391 VAL A N 1
ATOM 3134 C CA . VAL A 1 391 ? 6.529 -1.916 19.043 1.00 93.69 391 VAL A CA 1
ATOM 3135 C C . VAL A 1 391 ? 6.732 -3.366 19.473 1.00 93.69 391 VAL A C 1
ATOM 3137 O O . VAL A 1 391 ? 6.981 -4.217 18.624 1.00 93.69 391 VAL A O 1
ATOM 3140 N N . TYR A 1 392 ? 6.641 -3.656 20.775 1.00 95.50 392 TYR A N 1
ATOM 3141 C CA . TYR A 1 392 ? 6.900 -5.008 21.279 1.00 95.50 392 TYR A CA 1
ATOM 3142 C C . TYR A 1 392 ? 5.742 -5.966 21.000 1.00 95.50 392 TYR A C 1
ATOM 3144 O O . TYR A 1 392 ? 5.971 -7.096 20.580 1.00 95.50 392 TYR A O 1
ATOM 3152 N N . GLY A 1 393 ? 4.499 -5.517 21.196 1.00 92.56 393 GLY A N 1
ATOM 3153 C CA . GLY A 1 393 ? 3.312 -6.336 20.960 1.00 92.56 393 GLY A CA 1
ATOM 3154 C C . GLY A 1 393 ? 3.162 -6.741 19.495 1.00 92.56 393 GLY A C 1
ATOM 3155 O O . GLY A 1 393 ? 2.795 -7.880 19.224 1.00 92.56 393 GLY A O 1
ATOM 3156 N N . GLY A 1 394 ? 3.507 -5.853 18.557 1.00 92.25 394 GLY A N 1
ATOM 3157 C CA . GLY A 1 394 ? 3.524 -6.168 17.130 1.00 92.25 394 GLY A CA 1
ATOM 3158 C C . GLY A 1 394 ? 4.501 -7.296 16.793 1.00 92.25 394 GLY A C 1
ATOM 3159 O O . GLY A 1 394 ? 4.136 -8.213 16.064 1.00 92.25 394 GLY A O 1
ATOM 3160 N N . MET A 1 395 ? 5.710 -7.289 17.366 1.00 94.25 395 MET A N 1
ATOM 3161 C CA . MET A 1 395 ? 6.681 -8.362 17.115 1.00 94.25 395 MET A CA 1
ATOM 3162 C C . MET A 1 395 ? 6.214 -9.719 17.656 1.00 94.25 395 MET A C 1
ATOM 3164 O O . MET A 1 395 ? 6.437 -10.732 16.996 1.00 94.25 395 MET A O 1
ATOM 3168 N N . GLU A 1 396 ? 5.568 -9.753 18.829 1.00 93.44 396 GLU A N 1
ATOM 3169 C CA . GLU A 1 396 ? 4.975 -10.991 19.361 1.00 93.44 396 GLU A CA 1
ATOM 3170 C C . GLU A 1 396 ? 3.868 -11.508 18.433 1.00 93.44 396 GLU A C 1
ATOM 3172 O O . GLU A 1 396 ? 3.884 -12.669 18.029 1.00 93.44 396 GLU A O 1
ATOM 3177 N N . GLU A 1 397 ? 2.963 -10.621 18.006 1.00 91.69 397 GLU A N 1
ATOM 3178 C CA . GLU A 1 397 ? 1.896 -10.965 17.061 1.00 91.69 397 GLU A CA 1
ATOM 3179 C C . GLU A 1 397 ? 2.446 -11.521 15.746 1.00 91.69 397 GLU A C 1
ATOM 3181 O O . GLU A 1 397 ? 1.878 -12.458 15.192 1.00 91.69 397 GLU A O 1
ATOM 3186 N N . ALA A 1 398 ? 3.556 -10.984 15.246 1.00 93.56 398 ALA A N 1
ATOM 3187 C CA . ALA A 1 398 ? 4.158 -11.452 14.007 1.00 93.56 398 ALA A CA 1
ATOM 3188 C C . ALA A 1 398 ? 4.703 -12.885 14.105 1.00 93.56 398 ALA A C 1
ATOM 3190 O O . ALA A 1 398 ? 4.598 -13.650 13.146 1.00 93.56 398 ALA A O 1
ATOM 3191 N N . VAL A 1 399 ? 5.266 -13.265 15.257 1.00 95.44 399 VAL A N 1
ATOM 3192 C CA . VAL A 1 399 ? 5.718 -14.643 15.506 1.00 95.44 399 VAL A CA 1
ATOM 3193 C C . VAL A 1 399 ? 4.521 -15.594 15.545 1.00 95.44 399 VAL A C 1
ATOM 3195 O O . VAL A 1 399 ? 4.581 -16.665 14.936 1.00 95.44 399 VAL A O 1
ATOM 3198 N N . ASP A 1 400 ? 3.425 -15.187 16.190 1.00 92.25 400 ASP A N 1
ATOM 3199 C CA . ASP A 1 400 ? 2.184 -15.971 16.217 1.00 92.25 400 ASP A CA 1
ATOM 3200 C C . ASP A 1 400 ? 1.621 -16.172 14.803 1.00 92.25 400 ASP A C 1
ATOM 3202 O O . ASP A 1 400 ? 1.258 -17.288 14.427 1.00 92.25 400 ASP A O 1
ATOM 3206 N N . LEU A 1 401 ? 1.588 -15.111 13.992 1.00 92.38 401 LEU A N 1
ATOM 3207 C CA . LEU A 1 401 ? 1.120 -15.172 12.606 1.00 92.38 401 LEU A CA 1
ATOM 3208 C C . LEU A 1 401 ? 2.004 -16.063 11.724 1.00 92.38 401 LEU A C 1
ATOM 3210 O O . LEU A 1 401 ? 1.479 -16.841 10.927 1.00 92.38 401 LEU A O 1
ATOM 3214 N N . ALA A 1 402 ? 3.330 -16.009 11.887 1.00 95.31 402 ALA A N 1
ATOM 3215 C CA . ALA A 1 402 ? 4.240 -16.911 11.182 1.00 95.31 402 ALA A CA 1
ATOM 3216 C C . ALA A 1 402 ? 3.963 -18.381 11.546 1.00 95.31 402 ALA A C 1
ATOM 3218 O O . ALA A 1 402 ? 3.938 -19.245 10.666 1.00 95.31 402 ALA A O 1
ATOM 3219 N N . GLY A 1 403 ? 3.705 -18.667 12.828 1.00 95.50 403 GLY A N 1
ATOM 3220 C CA . GLY A 1 403 ? 3.306 -20.000 13.292 1.00 95.50 403 GLY A CA 1
ATOM 3221 C C . GLY A 1 403 ? 2.003 -20.474 12.646 1.00 95.50 403 GLY A C 1
ATOM 3222 O O . GLY A 1 403 ? 1.947 -21.578 12.104 1.00 95.50 403 GLY A O 1
ATOM 3223 N N . GLN A 1 404 ? 0.990 -19.604 12.604 1.00 92.88 404 GLN A N 1
ATOM 3224 C CA . GLN A 1 404 ? -0.287 -19.891 11.940 1.00 92.88 404 GLN A CA 1
ATOM 3225 C C . GLN A 1 404 ? -0.108 -20.201 10.449 1.00 92.88 404 GLN A C 1
ATOM 3227 O O . GLN A 1 404 ? -0.739 -21.125 9.941 1.00 92.88 404 GLN A O 1
ATOM 3232 N N . MET A 1 405 ? 0.777 -19.491 9.739 1.00 94.75 405 MET A N 1
ATOM 3233 C CA . MET A 1 405 ? 1.076 -19.798 8.332 1.00 94.75 405 MET A CA 1
ATOM 3234 C C . MET A 1 405 ? 1.601 -21.230 8.154 1.00 94.75 405 MET A C 1
ATOM 3236 O O . MET A 1 405 ? 1.196 -21.921 7.217 1.00 94.75 405 MET A O 1
ATOM 3240 N N . ALA A 1 406 ? 2.486 -21.688 9.045 1.00 96.38 406 ALA A N 1
ATOM 3241 C CA . ALA A 1 406 ? 3.033 -23.043 8.997 1.00 96.38 406 ALA A CA 1
ATOM 3242 C C . ALA A 1 406 ? 1.969 -24.112 9.316 1.00 96.38 406 ALA A C 1
ATOM 3244 O O . ALA A 1 406 ? 1.902 -25.133 8.627 1.00 96.38 406 ALA A O 1
ATOM 3245 N N . GLU A 1 407 ? 1.104 -23.865 10.304 1.00 95.56 407 GLU A N 1
ATOM 3246 C CA . GLU A 1 407 ? -0.016 -24.751 10.656 1.00 95.56 407 GLU A CA 1
ATOM 3247 C C . GLU A 1 407 ? -1.050 -24.857 9.526 1.00 95.56 407 GLU A C 1
ATOM 3249 O O . GLU A 1 407 ? -1.474 -25.960 9.171 1.00 95.56 407 GLU A O 1
ATOM 3254 N N . LEU A 1 408 ? -1.403 -23.725 8.910 1.00 94.31 408 LEU A N 1
ATOM 3255 C CA . LEU A 1 408 ? -2.284 -23.669 7.744 1.00 94.31 408 LEU A CA 1
ATOM 3256 C C . LEU A 1 408 ? -1.684 -24.414 6.550 1.00 94.31 408 LEU A C 1
ATOM 3258 O O . LEU A 1 408 ? -2.387 -25.151 5.873 1.00 94.31 408 LEU A O 1
ATOM 3262 N N . TRP A 1 409 ? -0.382 -24.282 6.282 1.00 96.75 409 TRP A N 1
ATOM 3263 C CA . TRP A 1 409 ? 0.234 -25.066 5.209 1.00 96.75 409 TRP A CA 1
ATOM 3264 C C . TRP A 1 409 ? 0.205 -26.561 5.523 1.00 96.75 409 TRP A C 1
ATOM 3266 O O . TRP A 1 409 ? -0.103 -27.369 4.652 1.00 96.75 409 TRP A O 1
ATOM 3276 N N . GLN A 1 410 ? 0.485 -26.934 6.773 1.00 97.50 410 GLN A N 1
ATOM 3277 C CA . GLN A 1 410 ? 0.469 -28.321 7.224 1.00 97.50 410 GLN A CA 1
ATOM 3278 C C . GLN A 1 410 ? -0.909 -28.985 7.066 1.00 97.50 410 GLN A C 1
ATOM 3280 O O . GLN A 1 410 ? -0.962 -30.184 6.786 1.00 97.50 410 GLN A O 1
ATOM 3285 N N . SER A 1 411 ? -2.014 -28.244 7.197 1.00 96.44 411 SER A N 1
ATOM 3286 C CA . SER A 1 411 ? -3.363 -28.799 6.996 1.00 96.44 411 SER A CA 1
ATOM 3287 C C . SER A 1 411 ? -3.629 -29.252 5.551 1.00 96.44 411 SER A C 1
ATOM 3289 O O . SER A 1 411 ? -4.502 -30.086 5.325 1.00 96.44 411 SER A O 1
ATOM 3291 N N . LEU A 1 412 ? -2.837 -28.778 4.580 1.00 97.19 412 LEU A N 1
ATOM 3292 C CA . LEU A 1 412 ? -2.954 -29.134 3.161 1.00 97.19 412 LEU A CA 1
ATOM 3293 C C . LEU A 1 412 ? -2.202 -30.422 2.775 1.00 97.19 412 LEU A C 1
ATOM 3295 O O . LEU A 1 412 ? -2.078 -30.736 1.585 1.00 97.19 412 LEU A O 1
ATOM 3299 N N . GLU A 1 413 ? -1.676 -31.178 3.745 1.00 97.44 413 GLU A N 1
ATOM 3300 C CA . GLU A 1 413 ? -0.973 -32.436 3.477 1.00 97.44 413 GLU A CA 1
ATOM 3301 C C . GLU A 1 413 ? -1.865 -33.421 2.705 1.00 97.44 413 GLU A C 1
ATOM 3303 O O . GLU A 1 413 ? -3.015 -33.672 3.057 1.00 97.44 413 GLU A O 1
ATOM 3308 N N . GLY A 1 414 ? -1.338 -33.973 1.610 1.00 96.88 414 GLY A N 1
ATOM 3309 C CA . GLY A 1 414 ? -2.082 -34.876 0.726 1.00 96.88 414 GLY A CA 1
ATOM 3310 C C . GLY A 1 414 ? -3.015 -34.186 -0.279 1.00 96.88 414 GLY A C 1
ATOM 3311 O O . GLY A 1 414 ? -3.495 -34.860 -1.189 1.00 96.88 414 GLY A O 1
ATOM 3312 N N . ARG A 1 415 ? -3.230 -32.865 -0.177 1.00 97.25 415 ARG A N 1
ATOM 3313 C CA . ARG A 1 415 ? -3.967 -32.060 -1.177 1.00 97.25 415 ARG A CA 1
ATOM 3314 C C . ARG A 1 415 ? -3.053 -31.364 -2.190 1.00 97.25 415 ARG A C 1
ATOM 3316 O O . ARG A 1 415 ? -3.499 -30.996 -3.271 1.00 97.25 415 ARG A O 1
ATOM 3323 N N . ILE A 1 416 ? -1.775 -31.201 -1.850 1.00 96.94 416 ILE A N 1
ATOM 3324 C CA . ILE A 1 416 ? -0.711 -30.677 -2.720 1.00 96.94 416 ILE A CA 1
ATOM 3325 C C . ILE A 1 416 ? 0.283 -31.811 -3.006 1.00 96.94 416 ILE A C 1
ATOM 3327 O O . ILE A 1 416 ? 0.480 -32.691 -2.166 1.00 96.94 416 ILE A O 1
ATOM 3331 N N . ASP A 1 417 ? 0.920 -31.815 -4.183 1.00 96.00 417 ASP A N 1
ATOM 3332 C CA . ASP A 1 417 ? 1.954 -32.807 -4.497 1.00 96.00 417 ASP A CA 1
ATOM 3333 C C . ASP A 1 417 ? 3.085 -32.788 -3.462 1.00 96.00 417 ASP A C 1
ATOM 3335 O O . ASP A 1 417 ? 3.494 -31.743 -2.947 1.00 96.00 417 ASP A O 1
ATOM 3339 N N . SER A 1 418 ? 3.623 -33.974 -3.187 1.00 96.81 418 SER A N 1
ATOM 3340 C CA . SER A 1 418 ? 4.576 -34.187 -2.099 1.00 96.81 418 SER A CA 1
ATOM 3341 C C . SER A 1 418 ? 5.835 -33.330 -2.223 1.00 96.81 418 SER A C 1
ATOM 3343 O O . SER A 1 418 ? 6.356 -32.865 -1.210 1.00 96.81 418 SER A O 1
ATOM 3345 N N . HIS A 1 419 ? 6.317 -33.080 -3.442 1.00 94.12 419 HIS A N 1
ATOM 3346 C CA . HIS A 1 419 ? 7.538 -32.313 -3.657 1.00 94.12 419 HIS A CA 1
ATOM 3347 C C . HIS A 1 419 ? 7.363 -30.845 -3.250 1.00 94.12 419 HIS A C 1
ATOM 3349 O O . HIS A 1 419 ? 8.110 -30.353 -2.397 1.00 94.12 419 HIS A O 1
ATOM 3355 N N . ARG A 1 420 ? 6.360 -30.146 -3.804 1.00 94.12 420 ARG A N 1
ATOM 3356 C CA . ARG A 1 420 ? 6.093 -28.747 -3.427 1.00 94.12 420 ARG A CA 1
ATOM 3357 C C . ARG A 1 420 ? 5.646 -28.630 -1.978 1.00 94.12 420 ARG A C 1
ATOM 3359 O O . ARG A 1 420 ? 6.116 -27.729 -1.287 1.00 94.12 420 ARG A O 1
ATOM 3366 N N . PHE A 1 421 ? 4.817 -29.561 -1.502 1.00 97.00 421 PHE A N 1
ATOM 3367 C CA . PHE A 1 421 ? 4.366 -29.587 -0.113 1.00 97.00 421 PHE A CA 1
ATOM 3368 C C . PHE A 1 421 ? 5.541 -29.598 0.873 1.00 97.00 421 PHE A C 1
ATOM 3370 O O . PHE A 1 421 ? 5.653 -28.702 1.713 1.00 97.00 421 PHE A O 1
ATOM 3377 N N . GLN A 1 422 ? 6.457 -30.564 0.737 1.00 96.94 422 GLN A N 1
ATOM 3378 C CA . GLN A 1 422 ? 7.594 -30.702 1.652 1.00 96.94 422 GLN A CA 1
ATOM 3379 C C . GLN A 1 422 ? 8.604 -29.559 1.501 1.00 96.94 422 GLN A C 1
ATOM 3381 O O . GLN A 1 422 ? 9.196 -29.122 2.489 1.00 96.94 422 GLN A O 1
ATOM 3386 N N . HIS A 1 423 ? 8.804 -29.045 0.284 1.00 94.56 423 HIS A N 1
ATOM 3387 C CA . HIS A 1 423 ? 9.709 -27.920 0.065 1.00 94.56 423 HIS A CA 1
ATOM 3388 C C . HIS A 1 423 ? 9.219 -26.642 0.754 1.00 94.56 423 HIS A C 1
ATOM 3390 O O . HIS A 1 423 ? 9.974 -26.062 1.535 1.00 94.56 423 HIS A O 1
ATOM 3396 N N . THR A 1 424 ? 7.964 -26.249 0.525 1.00 95.38 424 THR A N 1
ATOM 3397 C CA . THR A 1 424 ? 7.371 -25.056 1.145 1.00 95.38 424 THR A CA 1
ATOM 3398 C C . THR A 1 424 ? 7.214 -25.223 2.655 1.00 95.38 424 THR A C 1
ATOM 3400 O O . THR A 1 424 ? 7.474 -24.277 3.392 1.00 95.38 424 THR A O 1
ATOM 3403 N N . LYS A 1 425 ? 6.880 -26.429 3.143 1.00 97.25 425 LYS A N 1
ATOM 3404 C CA . LYS A 1 425 ? 6.784 -26.716 4.585 1.00 97.25 425 LYS A CA 1
ATOM 3405 C C . LYS A 1 425 ? 8.092 -26.410 5.314 1.00 97.25 425 LYS A C 1
ATOM 3407 O O . LYS A 1 425 ? 8.066 -25.781 6.365 1.00 97.25 425 LYS A O 1
ATOM 3412 N N . ARG A 1 426 ? 9.236 -26.825 4.753 1.00 96.25 426 ARG A N 1
ATOM 3413 C CA . ARG A 1 426 ? 10.553 -26.502 5.330 1.00 96.25 426 ARG A CA 1
ATOM 3414 C C . ARG A 1 426 ? 10.786 -24.995 5.388 1.00 96.25 426 ARG A C 1
ATOM 3416 O O . ARG A 1 426 ? 11.126 -24.496 6.447 1.00 96.25 426 ARG A O 1
ATOM 3423 N N . ILE A 1 427 ? 10.511 -24.284 4.294 1.00 95.00 427 ILE A N 1
ATOM 3424 C CA . ILE A 1 427 ? 10.688 -22.825 4.218 1.00 95.00 427 ILE A CA 1
ATOM 3425 C C . ILE A 1 427 ? 9.828 -22.097 5.255 1.00 95.00 427 ILE A C 1
ATOM 3427 O O . ILE A 1 427 ? 10.309 -21.173 5.900 1.00 95.00 427 ILE A O 1
ATOM 3431 N N . LEU A 1 428 ? 8.567 -22.500 5.431 1.00 96.81 428 LEU A N 1
ATOM 3432 C CA . LEU A 1 428 ? 7.684 -21.882 6.423 1.00 96.81 428 LEU A CA 1
ATOM 3433 C C . LEU A 1 428 ? 8.138 -22.177 7.857 1.00 96.81 428 LEU A C 1
ATOM 3435 O O . LEU A 1 428 ? 8.099 -21.282 8.694 1.00 96.81 428 LEU A O 1
ATOM 3439 N N . ASN A 1 429 ? 8.625 -23.387 8.139 1.00 97.62 429 ASN A N 1
ATOM 3440 C CA . ASN A 1 429 ? 9.191 -23.708 9.450 1.00 97.62 429 ASN A CA 1
ATOM 3441 C C . ASN A 1 429 ? 10.473 -22.911 9.735 1.00 97.62 429 ASN A C 1
ATOM 3443 O O . ASN A 1 429 ? 10.618 -22.366 10.826 1.00 97.62 429 ASN A O 1
ATOM 3447 N N . ASP A 1 430 ? 11.371 -22.797 8.753 1.00 96.25 430 ASP A N 1
ATOM 3448 C CA . ASP A 1 430 ? 12.586 -21.982 8.871 1.00 96.25 430 ASP A CA 1
ATOM 3449 C C . ASP A 1 430 ? 12.221 -20.505 9.092 1.00 96.25 430 ASP A C 1
ATOM 3451 O O . ASP A 1 430 ? 12.792 -19.836 9.952 1.00 96.25 430 ASP A O 1
ATOM 3455 N N . PHE A 1 431 ? 11.194 -20.018 8.391 1.00 95.69 431 PHE A N 1
ATOM 3456 C CA . PHE A 1 431 ? 10.681 -18.662 8.553 1.00 95.69 431 PHE A CA 1
ATOM 3457 C C . PHE A 1 431 ? 10.130 -18.390 9.960 1.00 95.69 431 PHE A C 1
ATOM 3459 O O . PHE A 1 431 ? 10.357 -17.307 10.497 1.00 95.69 431 PHE A O 1
ATOM 3466 N N . VAL A 1 432 ? 9.459 -19.360 10.593 1.00 97.69 432 VAL A N 1
ATOM 3467 C CA . VAL A 1 432 ? 9.010 -19.243 11.994 1.00 97.69 432 VAL A CA 1
ATOM 3468 C C . VAL A 1 432 ? 10.197 -19.074 12.945 1.00 97.69 432 VAL A C 1
ATOM 3470 O O . VAL A 1 432 ? 10.150 -18.244 13.856 1.00 97.69 432 VAL A O 1
ATOM 3473 N N . GLU A 1 433 ? 11.274 -19.830 12.745 1.00 97.44 433 GLU A N 1
ATOM 3474 C CA . GLU A 1 433 ? 12.474 -19.714 13.581 1.00 97.44 433 GLU A CA 1
ATOM 3475 C C . GLU A 1 433 ? 13.216 -18.390 13.340 1.00 97.44 433 GLU A C 1
ATOM 3477 O O . GLU A 1 433 ? 13.622 -17.717 14.295 1.00 97.44 433 GLU A O 1
ATOM 3482 N N . ASP A 1 434 ? 13.312 -17.950 12.084 1.00 94.75 434 ASP A N 1
ATOM 3483 C CA . ASP A 1 434 ? 13.872 -16.642 11.732 1.00 94.75 434 ASP A CA 1
ATOM 3484 C C . ASP A 1 434 ? 13.039 -15.480 12.291 1.00 94.75 434 ASP A C 1
ATOM 3486 O O . ASP A 1 434 ? 13.607 -14.474 12.737 1.00 94.75 434 ASP A O 1
ATOM 3490 N N . ALA A 1 435 ? 11.710 -15.618 12.331 1.00 95.69 435 ALA A N 1
ATOM 3491 C CA . ALA A 1 435 ? 10.805 -14.649 12.940 1.00 95.69 435 ALA A CA 1
ATOM 3492 C C . ALA A 1 435 ? 11.071 -14.505 14.445 1.00 95.69 435 ALA A C 1
ATOM 3494 O O . ALA A 1 435 ? 11.277 -13.388 14.928 1.00 95.69 435 ALA A O 1
ATOM 3495 N N . LYS A 1 436 ? 11.163 -15.627 15.177 1.00 97.44 436 LYS A N 1
ATOM 3496 C CA . LYS A 1 436 ? 11.498 -15.638 16.616 1.00 97.44 436 LYS A CA 1
ATOM 3497 C C . LYS A 1 436 ? 12.840 -14.965 16.881 1.00 97.44 436 LYS A C 1
ATOM 3499 O O . LYS A 1 436 ? 12.932 -14.079 17.729 1.00 97.44 436 LYS A O 1
ATOM 3504 N N . LYS A 1 437 ? 13.865 -15.336 16.110 1.00 95.25 437 LYS A N 1
ATOM 3505 C CA . LYS A 1 437 ? 15.209 -14.760 16.223 1.00 95.25 437 LYS A CA 1
ATOM 3506 C C . LYS A 1 437 ? 15.213 -13.261 15.928 1.00 95.25 437 LYS A C 1
ATOM 3508 O O . LYS A 1 437 ? 15.880 -12.500 16.626 1.00 95.25 437 LYS A O 1
ATOM 3513 N N . SER A 1 438 ? 14.482 -12.829 14.903 1.00 92.94 438 SER A N 1
ATOM 3514 C CA . SER A 1 438 ? 14.385 -11.414 14.531 1.00 92.94 438 SER A CA 1
ATOM 3515 C C . SER A 1 438 ? 13.678 -10.593 15.607 1.00 92.94 438 SER A C 1
ATOM 3517 O O . SER A 1 438 ? 14.175 -9.519 15.951 1.00 92.94 438 SER A O 1
ATOM 3519 N N . ARG A 1 439 ? 12.587 -11.122 16.181 1.00 95.19 439 ARG A N 1
ATOM 3520 C CA . ARG A 1 439 ? 11.867 -10.544 17.326 1.00 95.19 439 ARG A CA 1
ATOM 3521 C C . ARG A 1 439 ? 12.791 -10.362 18.525 1.00 95.19 439 ARG A C 1
ATOM 3523 O O . ARG A 1 439 ? 12.903 -9.245 19.022 1.00 95.19 439 ARG A O 1
ATOM 3530 N N . ASP A 1 440 ? 13.527 -11.401 18.920 1.00 95.44 440 ASP A N 1
ATOM 3531 C CA . ASP A 1 440 ? 14.447 -11.339 20.067 1.00 95.44 440 ASP A CA 1
ATOM 3532 C C . ASP A 1 440 ? 15.556 -10.296 19.852 1.00 95.44 440 ASP A C 1
ATOM 3534 O O . ASP A 1 440 ? 15.804 -9.443 20.704 1.00 95.44 440 ASP A O 1
ATOM 3538 N N . GLN A 1 441 ? 16.198 -10.324 18.679 1.00 93.50 441 GLN A N 1
ATOM 3539 C CA . GLN A 1 441 ? 17.287 -9.403 18.338 1.00 93.50 441 GLN A CA 1
ATOM 3540 C C . GLN A 1 441 ? 16.823 -7.947 18.284 1.00 93.50 441 GLN A C 1
ATOM 3542 O O . GLN A 1 441 ? 17.524 -7.055 18.763 1.00 93.50 441 GLN A O 1
ATOM 3547 N N . MET A 1 442 ? 15.663 -7.694 17.675 1.00 92.62 442 MET A N 1
ATOM 3548 C CA . MET A 1 442 ? 15.121 -6.344 17.561 1.00 92.62 442 MET A CA 1
ATOM 3549 C C . MET A 1 442 ? 14.665 -5.820 18.922 1.00 92.62 442 MET A C 1
ATOM 3551 O O . MET A 1 442 ? 14.988 -4.685 19.270 1.00 92.62 442 MET A O 1
ATOM 3555 N N . ALA A 1 443 ? 13.971 -6.643 19.712 1.00 94.12 443 ALA A N 1
ATOM 3556 C CA . ALA A 1 443 ? 13.496 -6.249 21.030 1.00 94.12 443 ALA A CA 1
ATOM 3557 C C . ALA A 1 443 ? 14.656 -5.926 21.983 1.00 94.12 443 ALA A C 1
ATOM 3559 O O . ALA A 1 443 ? 14.632 -4.884 22.642 1.00 94.12 443 ALA A O 1
ATOM 3560 N N . GLN A 1 444 ? 15.703 -6.761 21.983 1.00 94.69 444 GLN A N 1
ATOM 3561 C CA . GLN A 1 444 ? 16.920 -6.529 22.761 1.00 94.69 444 GLN A CA 1
ATOM 3562 C C . GLN A 1 444 ? 17.611 -5.222 22.358 1.00 94.69 444 GLN A C 1
ATOM 3564 O O . GLN A 1 444 ? 17.984 -4.434 23.226 1.00 94.69 444 GLN A O 1
ATOM 3569 N N . ALA A 1 445 ? 17.778 -4.980 21.054 1.00 93.19 445 ALA A N 1
ATOM 3570 C CA . ALA A 1 445 ? 18.402 -3.756 20.559 1.00 93.19 445 ALA A CA 1
ATOM 3571 C C . ALA A 1 445 ? 17.576 -2.514 20.939 1.00 93.19 445 ALA A C 1
ATOM 3573 O O . ALA A 1 445 ? 18.127 -1.514 21.398 1.00 93.19 445 ALA A O 1
ATOM 3574 N N . PHE A 1 446 ? 16.246 -2.601 20.837 1.00 93.75 446 PHE A N 1
ATOM 3575 C CA . PHE A 1 446 ? 15.344 -1.519 21.221 1.00 93.75 446 PHE A CA 1
ATOM 3576 C C . PHE A 1 446 ? 15.399 -1.222 22.726 1.00 93.75 446 PHE A C 1
ATOM 3578 O O . PHE A 1 446 ? 15.498 -0.058 23.114 1.00 93.75 446 PHE A O 1
ATOM 3585 N N . GLU A 1 447 ? 15.375 -2.250 23.580 1.00 95.62 447 GLU A N 1
ATOM 3586 C CA . GLU A 1 447 ? 15.467 -2.089 25.039 1.00 95.62 447 GLU A CA 1
ATOM 3587 C C . GLU A 1 447 ? 16.827 -1.511 25.449 1.00 95.62 447 GLU A C 1
ATOM 3589 O O . GLU A 1 447 ? 16.877 -0.561 26.230 1.00 95.62 447 GLU A O 1
ATOM 3594 N N . ALA A 1 448 ? 17.924 -2.009 24.866 1.00 94.69 448 ALA A N 1
ATOM 3595 C CA . ALA A 1 448 ? 19.269 -1.500 25.128 1.00 94.69 448 ALA A CA 1
ATOM 3596 C C . ALA A 1 448 ? 19.425 -0.022 24.736 1.00 94.69 448 ALA A C 1
ATOM 3598 O O . ALA A 1 448 ? 20.049 0.747 25.466 1.00 94.69 448 ALA A O 1
ATOM 3599 N N . HIS A 1 449 ? 18.838 0.380 23.605 1.00 94.81 449 HIS A N 1
ATOM 3600 C CA . HIS A 1 449 ? 18.945 1.744 23.086 1.00 94.81 449 HIS A CA 1
ATOM 3601 C C . HIS A 1 449 ? 18.021 2.742 23.792 1.00 94.81 449 HIS A C 1
ATOM 3603 O O . HIS A 1 449 ? 18.390 3.888 24.045 1.00 94.81 449 HIS A O 1
ATOM 3609 N N . THR A 1 450 ? 16.795 2.326 24.114 1.00 95.25 450 THR A N 1
ATOM 3610 C CA . THR A 1 450 ? 15.763 3.232 24.650 1.00 95.25 450 THR A CA 1
ATOM 3611 C C . THR A 1 450 ? 15.599 3.163 26.165 1.00 95.25 450 THR A C 1
ATOM 3613 O O . THR A 1 450 ? 14.981 4.052 26.753 1.00 95.25 450 THR A O 1
ATOM 3616 N N . GLY A 1 451 ? 16.098 2.105 26.807 1.00 96.19 451 GLY A N 1
ATOM 3617 C CA . GLY A 1 451 ? 15.831 1.799 28.214 1.00 96.19 451 GLY A CA 1
ATOM 3618 C C . GLY A 1 451 ? 14.375 1.408 28.502 1.00 96.19 451 GLY A C 1
ATOM 3619 O O . GLY A 1 451 ? 13.995 1.274 29.667 1.00 96.19 451 GLY A O 1
ATOM 3620 N N . GLN A 1 452 ? 13.537 1.254 27.472 1.00 95.94 452 GLN A N 1
ATOM 3621 C CA . GLN A 1 452 ? 12.160 0.810 27.635 1.00 95.94 452 GLN A CA 1
ATOM 3622 C C . GLN A 1 452 ? 12.123 -0.708 27.756 1.00 95.94 452 GLN A C 1
ATOM 3624 O O . GLN A 1 452 ? 12.532 -1.412 26.844 1.00 95.94 452 GLN A O 1
ATOM 3629 N N . SER A 1 453 ? 11.615 -1.218 28.877 1.00 96.19 453 SER A N 1
ATOM 3630 C CA . SER A 1 453 ? 11.635 -2.660 29.111 1.00 96.19 453 SER A CA 1
ATOM 3631 C C . SER A 1 453 ? 10.569 -3.402 28.310 1.00 96.19 453 SER A C 1
ATOM 3633 O O . SER A 1 453 ? 9.374 -3.131 28.489 1.00 96.19 453 SER A O 1
ATOM 3635 N N . GLN A 1 454 ? 10.986 -4.398 27.516 1.00 95.69 454 GLN A N 1
ATOM 3636 C CA . GLN A 1 454 ? 10.073 -5.298 26.806 1.00 95.69 454 GLN A CA 1
ATOM 3637 C C . GLN A 1 454 ? 9.157 -6.012 27.801 1.00 95.69 454 GLN A C 1
ATOM 3639 O O . GLN A 1 454 ? 7.936 -6.002 27.646 1.00 95.69 454 GLN A O 1
ATOM 3644 N N . HIS A 1 455 ? 9.730 -6.572 28.872 1.00 95.12 455 HIS A N 1
ATOM 3645 C CA . HIS A 1 455 ? 8.967 -7.302 29.883 1.00 95.12 455 HIS A CA 1
ATOM 3646 C C . HIS A 1 455 ? 7.864 -6.434 30.503 1.00 95.12 455 HIS A C 1
ATOM 3648 O O . HIS A 1 455 ? 6.713 -6.860 30.600 1.00 95.12 455 HIS A O 1
ATOM 3654 N N . LYS A 1 456 ? 8.188 -5.186 30.867 1.00 93.69 456 LYS A N 1
ATOM 3655 C CA . LYS A 1 456 ? 7.207 -4.245 31.426 1.00 93.69 456 LYS A CA 1
ATOM 3656 C C . LYS A 1 456 ? 6.123 -3.875 30.412 1.00 93.69 456 LYS A C 1
ATOM 3658 O O . LYS A 1 456 ? 4.953 -3.788 30.787 1.00 93.69 456 LYS A O 1
ATOM 3663 N N . ALA A 1 457 ? 6.500 -3.638 29.155 1.00 93.50 457 ALA A N 1
ATOM 3664 C CA . ALA A 1 457 ? 5.554 -3.294 28.100 1.00 93.50 457 ALA A CA 1
ATOM 3665 C C . ALA A 1 457 ? 4.563 -4.441 27.842 1.00 93.50 457 ALA A C 1
ATOM 3667 O O . ALA A 1 457 ? 3.354 -4.202 27.820 1.00 93.50 457 ALA A O 1
ATOM 3668 N N . LEU A 1 458 ? 5.060 -5.677 27.731 1.00 93.62 458 LEU A N 1
ATOM 3669 C CA . LEU A 1 458 ? 4.248 -6.869 27.470 1.00 93.62 458 LEU A CA 1
ATOM 3670 C C . LEU A 1 458 ? 3.398 -7.294 28.675 1.00 93.62 458 LEU A C 1
ATOM 3672 O O . LEU A 1 458 ? 2.253 -7.701 28.492 1.00 93.62 458 LEU A O 1
ATOM 3676 N N . ALA A 1 459 ? 3.885 -7.136 29.911 1.00 91.81 459 ALA A N 1
ATOM 3677 C CA . ALA A 1 459 ? 3.102 -7.444 31.116 1.00 91.81 459 ALA A CA 1
ATOM 3678 C C . ALA A 1 459 ? 1.796 -6.625 31.205 1.00 91.81 459 ALA A C 1
ATOM 3680 O O . ALA A 1 459 ? 0.797 -7.085 31.761 1.00 91.81 459 ALA A O 1
ATOM 3681 N N . ALA A 1 460 ? 1.780 -5.428 30.612 1.00 87.94 460 ALA A N 1
ATOM 3682 C CA . ALA A 1 460 ? 0.600 -4.570 30.539 1.00 87.94 460 ALA A CA 1
ATOM 3683 C C . ALA A 1 460 ? -0.384 -4.948 29.412 1.00 87.94 460 ALA A C 1
ATOM 3685 O O . ALA A 1 460 ? -1.479 -4.390 29.362 1.00 87.94 460 ALA A O 1
ATOM 3686 N N . LEU A 1 461 ? -0.023 -5.879 28.521 1.00 89.25 461 LEU A N 1
ATOM 3687 C CA . LEU A 1 461 ? -0.860 -6.324 27.399 1.00 89.25 461 LEU A CA 1
ATOM 3688 C C . LEU A 1 461 ? -1.749 -7.532 27.732 1.00 89.25 461 LEU A C 1
ATOM 3690 O O . LEU A 1 461 ? -2.419 -8.055 26.848 1.00 89.25 461 LEU A O 1
ATOM 3694 N N . THR A 1 462 ? -1.803 -7.961 28.995 1.00 90.19 462 THR A N 1
ATOM 3695 C CA . THR A 1 462 ? -2.748 -8.994 29.451 1.00 90.19 462 THR A CA 1
ATOM 3696 C C . THR A 1 462 ? -4.202 -8.525 29.329 1.00 90.19 462 THR A C 1
ATOM 3698 O O . THR A 1 462 ? -4.482 -7.329 29.250 1.00 90.19 462 THR A O 1
ATOM 3701 N N . ALA A 1 463 ? -5.159 -9.461 29.354 1.00 88.31 463 ALA A N 1
ATOM 3702 C CA . ALA A 1 463 ? -6.584 -9.126 29.309 1.00 88.31 463 ALA A CA 1
ATOM 3703 C C . ALA A 1 463 ? -6.999 -8.132 30.408 1.00 88.31 463 ALA A C 1
ATOM 3705 O O . ALA A 1 463 ? -7.673 -7.146 30.115 1.00 88.31 463 ALA A O 1
ATOM 3706 N N . SER A 1 464 ? -6.546 -8.345 31.648 1.00 89.00 464 SER A N 1
ATOM 3707 C CA . SER A 1 464 ? -6.789 -7.423 32.762 1.00 89.00 464 SER A CA 1
ATOM 3708 C C . SER A 1 464 ? -6.036 -6.102 32.596 1.00 89.00 464 SER A C 1
ATOM 3710 O O . SER A 1 464 ? -6.638 -5.044 32.756 1.00 89.00 464 SER A O 1
ATOM 3712 N N . GLY A 1 465 ? -4.754 -6.147 32.218 1.00 87.94 465 GLY A N 1
ATOM 3713 C CA . GLY A 1 465 ? -3.928 -4.948 32.046 1.00 87.94 465 GLY A CA 1
ATOM 3714 C C . GLY A 1 465 ? -4.459 -3.998 30.969 1.00 87.94 465 GLY A C 1
ATOM 3715 O O . GLY A 1 465 ? -4.476 -2.783 31.170 1.00 87.94 465 GLY A O 1
ATOM 3716 N N . LEU A 1 466 ? -4.962 -4.537 29.854 1.00 86.75 466 LEU A N 1
ATOM 3717 C CA . LEU A 1 466 ? -5.616 -3.739 28.815 1.00 86.75 466 LEU A CA 1
ATOM 3718 C C . LEU A 1 466 ? -6.973 -3.195 29.278 1.00 86.75 466 LEU A C 1
ATOM 3720 O O . LEU A 1 466 ? -7.257 -2.016 29.050 1.00 86.75 466 LEU A O 1
ATOM 3724 N N . ALA A 1 467 ? -7.780 -4.006 29.970 1.00 87.50 467 ALA A N 1
ATOM 3725 C CA . ALA A 1 467 ? -9.089 -3.585 30.471 1.00 87.50 467 ALA A CA 1
ATOM 3726 C C . ALA A 1 467 ? -8.982 -2.437 31.493 1.00 87.50 467 ALA A C 1
ATOM 3728 O O . ALA A 1 467 ? -9.774 -1.499 31.437 1.00 87.50 467 ALA A O 1
ATOM 3729 N N . GLU A 1 468 ? -7.956 -2.426 32.354 1.00 88.62 468 GLU A N 1
ATOM 3730 C CA . GLU A 1 468 ? -7.649 -1.296 33.256 1.00 88.62 468 GLU A CA 1
ATOM 3731 C C . GLU A 1 468 ? -7.369 0.020 32.513 1.00 88.62 468 GLU A C 1
ATOM 3733 O O . GLU A 1 468 ? -7.473 1.108 33.083 1.00 88.62 468 GLU A O 1
ATOM 3738 N N . LYS A 1 469 ? -6.985 -0.064 31.237 1.00 86.94 469 LYS A N 1
ATOM 3739 C CA . LYS A 1 469 ? -6.777 1.085 30.346 1.00 86.94 469 LYS A CA 1
ATOM 3740 C C . LYS A 1 469 ? -7.952 1.305 29.391 1.00 86.94 469 LYS A C 1
ATOM 3742 O O . LYS A 1 469 ? -7.802 2.047 28.423 1.00 86.94 469 LYS A O 1
ATOM 3747 N N . GLY A 1 470 ? -9.091 0.657 29.639 1.00 91.69 470 GLY A N 1
ATOM 3748 C CA . GLY A 1 470 ? -10.287 0.740 28.804 1.00 91.69 470 GLY A CA 1
ATOM 3749 C C . GLY A 1 470 ? -10.093 0.149 27.408 1.00 91.69 470 GLY A C 1
ATOM 3750 O O . GLY A 1 470 ? -10.716 0.626 26.466 1.00 91.69 470 GLY A O 1
ATOM 3751 N N . THR A 1 471 ? -9.196 -0.828 27.240 1.00 93.31 471 THR A N 1
ATOM 3752 C CA . THR A 1 471 ? -8.923 -1.486 25.952 1.00 93.31 471 THR A CA 1
ATOM 3753 C C . THR A 1 471 ? -9.262 -2.976 26.017 1.00 93.31 471 THR A C 1
ATOM 3755 O O . THR A 1 471 ? -8.864 -3.679 26.941 1.00 93.31 471 THR A O 1
ATOM 3758 N N . TYR A 1 472 ? -9.974 -3.477 25.011 1.00 95.56 472 TYR A N 1
ATOM 3759 C CA . TYR A 1 472 ? -10.530 -4.827 24.964 1.00 95.56 472 TYR A CA 1
ATOM 3760 C C . TYR A 1 472 ? -10.108 -5.500 23.658 1.00 95.56 472 TYR A C 1
ATOM 3762 O O . TYR A 1 472 ? -10.726 -5.301 22.616 1.00 95.56 472 TYR A O 1
ATOM 3770 N N . ASN A 1 473 ? -9.023 -6.277 23.703 1.00 94.38 473 ASN A N 1
ATOM 3771 C CA . ASN A 1 473 ? -8.548 -7.038 22.546 1.00 94.38 473 ASN A CA 1
ATOM 3772 C C . ASN A 1 473 ? -9.450 -8.255 22.308 1.00 94.38 473 ASN A C 1
ATOM 3774 O O . ASN A 1 473 ? -9.565 -9.111 23.187 1.00 94.38 473 ASN A O 1
ATOM 3778 N N . VAL A 1 474 ? -10.039 -8.365 21.117 1.00 96.56 474 VAL A N 1
ATOM 3779 C CA . VAL A 1 474 ? -10.982 -9.443 20.765 1.00 96.56 474 VAL A CA 1
ATOM 3780 C C . VAL A 1 474 ? -10.385 -10.852 20.879 1.00 96.56 474 VAL A C 1
ATOM 3782 O O . VAL A 1 474 ? -11.117 -11.798 21.183 1.00 96.56 474 VAL A O 1
ATOM 3785 N N . ARG A 1 475 ? -9.060 -11.015 20.739 1.00 92.88 475 ARG A N 1
ATOM 3786 C CA . ARG A 1 475 ? -8.383 -12.312 20.937 1.00 92.88 475 ARG A CA 1
ATOM 3787 C C . ARG A 1 475 ? -8.482 -12.801 22.385 1.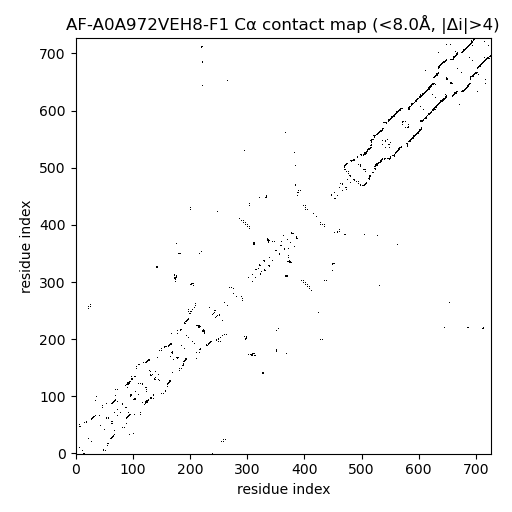00 92.88 475 ARG A C 1
ATOM 3789 O O . ARG A 1 475 ? -8.669 -13.991 22.617 1.00 92.88 475 ARG A O 1
ATOM 3796 N N . HIS A 1 476 ? -8.493 -11.895 23.367 1.00 94.50 476 HIS A N 1
ATOM 3797 C CA . HIS A 1 476 ? -8.718 -12.249 24.779 1.00 94.50 476 HIS A CA 1
ATOM 3798 C C . HIS A 1 476 ? -10.155 -12.702 25.067 1.00 94.50 476 HIS A C 1
ATOM 3800 O O . HIS A 1 476 ? -10.429 -13.267 26.123 1.00 94.50 476 HIS A O 1
ATOM 3806 N N . PHE A 1 477 ? -11.065 -12.478 24.119 1.00 96.44 477 PHE A N 1
ATOM 3807 C CA . PHE A 1 477 ? -12.441 -12.959 24.158 1.00 96.44 477 PHE A CA 1
ATOM 3808 C C . PHE A 1 477 ? -12.652 -14.194 23.274 1.00 96.44 477 PHE A C 1
ATOM 3810 O O . PHE A 1 477 ? -13.784 -14.671 23.181 1.00 96.44 477 PHE A O 1
ATOM 3817 N N . GLY A 1 478 ? -11.592 -14.742 22.668 1.00 95.06 478 GLY A N 1
ATOM 3818 C CA . GLY A 1 478 ? -11.615 -15.987 21.897 1.00 95.06 478 GLY A CA 1
ATOM 3819 C C . GLY A 1 478 ? -11.739 -15.824 20.382 1.00 95.06 478 GLY A C 1
ATOM 3820 O O . GLY A 1 478 ? -12.047 -16.811 19.719 1.00 95.06 478 GLY A O 1
ATOM 3821 N N . ALA A 1 479 ? -11.536 -14.618 19.840 1.00 95.19 479 ALA A N 1
ATOM 3822 C CA . ALA A 1 479 ? -11.434 -14.436 18.393 1.00 95.19 479 ALA A CA 1
ATOM 3823 C C . ALA A 1 479 ? -10.137 -15.079 17.881 1.00 95.19 479 ALA A C 1
ATOM 3825 O O . ALA A 1 479 ? -9.089 -14.923 18.516 1.00 95.19 479 ALA A O 1
ATOM 3826 N N . ARG A 1 480 ? -10.205 -15.782 16.749 1.00 90.62 480 ARG A N 1
ATOM 3827 C CA . ARG A 1 480 ? -9.063 -16.479 16.146 1.00 90.62 480 ARG A CA 1
ATOM 3828 C C . ARG A 1 480 ? -8.385 -15.656 15.062 1.00 90.62 480 ARG A C 1
ATOM 3830 O O . ARG A 1 480 ? -7.161 -15.593 15.057 1.00 90.62 480 ARG A O 1
ATOM 3837 N N . GLY A 1 481 ? -9.155 -15.015 14.179 1.00 89.00 481 GLY A N 1
ATOM 3838 C CA . GLY A 1 481 ? -8.589 -14.287 13.043 1.00 89.00 481 GLY A CA 1
ATOM 3839 C C . GLY A 1 481 ? -7.909 -15.195 12.005 1.00 89.00 481 GLY A C 1
ATOM 3840 O O . GLY A 1 481 ? -7.007 -14.738 11.305 1.00 89.00 481 GLY A O 1
ATOM 3841 N N . ASP A 1 482 ? -8.320 -16.466 11.916 1.00 84.94 482 ASP A N 1
ATOM 3842 C CA . ASP A 1 482 ? -7.732 -17.500 11.042 1.00 84.94 482 ASP A CA 1
ATOM 3843 C C . ASP A 1 482 ? -8.389 -17.591 9.644 1.00 84.94 482 ASP A C 1
ATOM 3845 O O . ASP A 1 482 ? -8.009 -18.411 8.808 1.00 84.94 482 ASP A O 1
ATOM 3849 N N . GLY A 1 483 ? -9.397 -16.758 9.381 1.00 84.56 483 GLY A N 1
ATOM 3850 C CA . GLY A 1 483 ? -10.172 -16.709 8.140 1.00 84.56 483 GLY A CA 1
ATOM 3851 C C . GLY A 1 483 ? -11.250 -17.783 7.998 1.00 84.56 483 GLY A C 1
ATOM 3852 O O . GLY A 1 483 ? -12.036 -17.729 7.050 1.00 84.56 483 GLY A O 1
ATOM 3853 N N . THR A 1 484 ? -11.352 -18.719 8.939 1.00 81.00 484 THR A N 1
ATOM 3854 C CA . THR A 1 484 ? -12.290 -19.853 8.882 1.00 81.00 484 THR A CA 1
ATOM 3855 C C . THR A 1 484 ? -13.306 -19.846 10.022 1.00 81.00 484 THR A C 1
ATOM 3857 O O . THR A 1 484 ? -14.482 -20.145 9.802 1.00 81.00 484 THR A O 1
ATOM 3860 N N . ALA A 1 485 ? -12.887 -19.481 11.233 1.00 87.12 485 ALA A N 1
ATOM 3861 C CA . ALA A 1 485 ? -13.756 -19.412 12.397 1.00 87.12 485 ALA A CA 1
ATOM 3862 C C . ALA A 1 485 ? -14.729 -18.228 12.311 1.00 87.12 485 ALA A C 1
ATOM 3864 O O . ALA A 1 485 ? -14.414 -17.188 11.742 1.00 87.12 485 ALA A O 1
ATOM 3865 N N . ASN A 1 486 ? -15.920 -18.380 12.903 1.00 91.44 486 ASN A N 1
ATOM 3866 C CA . ASN A 1 486 ? -16.847 -17.264 13.087 1.00 91.44 486 ASN A CA 1
ATOM 3867 C C . ASN A 1 486 ? -16.483 -16.478 14.355 1.00 91.44 486 ASN A C 1
ATOM 3869 O O . ASN A 1 486 ? -16.814 -16.897 15.469 1.00 91.44 486 ASN A O 1
ATOM 3873 N N . ASP A 1 487 ? -15.850 -15.323 14.180 1.00 95.00 487 ASP A N 1
ATOM 3874 C CA . ASP A 1 487 ? -15.337 -14.498 15.276 1.00 95.00 487 ASP A CA 1
ATOM 3875 C C . ASP A 1 487 ? -16.380 -13.547 15.893 1.00 95.00 487 ASP A C 1
ATOM 3877 O O . ASP A 1 487 ? -16.118 -12.932 16.932 1.00 95.00 487 ASP A O 1
ATOM 3881 N N . ALA A 1 488 ? -17.597 -13.473 15.334 1.00 93.88 488 ALA A N 1
ATOM 3882 C CA . ALA A 1 488 ? -18.633 -12.527 15.765 1.00 93.88 488 ALA A CA 1
ATOM 3883 C C . ALA A 1 488 ? -18.939 -12.612 17.267 1.00 93.88 488 ALA A C 1
ATOM 3885 O O . ALA A 1 488 ? -19.024 -11.597 17.956 1.00 93.88 488 ALA A O 1
ATOM 3886 N N . ALA A 1 489 ? -19.060 -13.828 17.809 1.00 95.38 489 ALA A N 1
ATOM 3887 C CA . ALA A 1 489 ? -19.381 -14.019 19.221 1.00 95.38 489 ALA A CA 1
ATOM 3888 C C . ALA A 1 489 ? -18.276 -13.485 20.149 1.00 95.38 489 ALA A C 1
ATOM 3890 O O . ALA A 1 489 ? -18.574 -12.959 21.220 1.00 95.38 489 ALA A O 1
ATOM 3891 N N . ALA A 1 490 ? -17.006 -13.615 19.758 1.00 97.69 490 ALA A N 1
ATOM 3892 C CA . ALA A 1 490 ? -15.887 -13.087 20.532 1.00 97.69 490 ALA A CA 1
ATOM 3893 C C . ALA A 1 490 ? -15.812 -11.559 20.447 1.00 97.69 490 ALA A C 1
ATOM 3895 O O . ALA A 1 490 ? -15.653 -10.900 21.476 1.00 97.69 490 ALA A O 1
ATOM 3896 N N . ILE A 1 491 ? -16.005 -11.001 19.248 1.00 98.00 491 ILE A N 1
ATOM 3897 C CA . ILE A 1 491 ? -16.035 -9.550 19.025 1.00 98.00 491 ILE A CA 1
ATOM 3898 C C . ILE A 1 491 ? -17.169 -8.909 19.837 1.00 98.00 491 ILE A C 1
ATOM 3900 O O . ILE A 1 491 ? -16.938 -7.956 20.580 1.00 98.00 491 ILE A O 1
ATOM 3904 N N . ASN A 1 492 ? -18.378 -9.472 19.778 1.00 97.81 492 ASN A N 1
ATOM 3905 C CA . ASN A 1 492 ? -19.533 -8.942 20.505 1.00 97.81 492 ASN A CA 1
ATOM 3906 C C . ASN A 1 492 ? -19.365 -9.054 22.031 1.00 97.81 492 ASN A C 1
ATOM 3908 O O . ASN A 1 492 ? -19.707 -8.113 22.743 1.00 97.81 492 ASN A O 1
ATOM 3912 N N . ARG A 1 493 ? -18.738 -10.125 22.549 1.00 98.19 493 ARG A N 1
ATOM 3913 C CA . ARG A 1 493 ? -18.373 -10.203 23.980 1.00 98.19 493 ARG A CA 1
ATOM 3914 C C . ARG A 1 493 ? -17.406 -9.094 24.402 1.00 98.19 493 ARG A C 1
ATOM 3916 O O . ARG A 1 493 ? -17.550 -8.556 25.498 1.00 98.19 493 ARG A O 1
ATOM 3923 N N . ALA A 1 494 ? -16.436 -8.753 23.554 1.00 98.12 494 ALA A N 1
ATOM 3924 C CA . ALA A 1 494 ? -15.509 -7.658 23.830 1.00 98.12 494 ALA A CA 1
ATOM 3925 C C . ALA A 1 494 ? -16.236 -6.301 23.860 1.00 98.12 494 ALA A C 1
ATOM 3927 O O . ALA A 1 494 ? -15.989 -5.495 24.758 1.00 98.12 494 ALA A O 1
ATOM 3928 N N . ILE A 1 495 ? -17.173 -6.073 22.932 1.00 98.50 495 ILE A N 1
ATOM 3929 C CA . ILE A 1 495 ? -18.028 -4.873 22.905 1.00 98.50 495 ILE A CA 1
ATOM 3930 C C . ILE A 1 495 ? -18.903 -4.786 24.155 1.00 98.50 495 ILE A C 1
ATOM 3932 O O . ILE A 1 495 ? -18.976 -3.725 24.777 1.00 98.50 495 ILE A O 1
ATOM 3936 N N . ASP A 1 496 ? -19.528 -5.891 24.558 1.00 98.50 496 ASP A N 1
ATOM 3937 C CA . ASP A 1 496 ? -20.358 -5.948 25.759 1.00 98.50 496 ASP A CA 1
ATOM 3938 C C . ASP A 1 496 ? -19.561 -5.616 27.020 1.00 98.50 496 ASP A C 1
ATOM 3940 O O . ASP A 1 496 ? -20.005 -4.799 27.829 1.00 98.50 496 ASP A O 1
ATOM 3944 N N . ALA A 1 497 ? -18.371 -6.204 27.165 1.00 97.88 497 ALA A N 1
ATOM 3945 C CA . ALA A 1 497 ? -17.481 -5.935 28.290 1.00 97.88 497 ALA A CA 1
ATOM 3946 C C . ALA A 1 497 ? -17.008 -4.473 28.313 1.00 97.88 497 ALA A C 1
ATOM 3948 O O . ALA A 1 497 ? -17.001 -3.845 29.372 1.00 97.88 497 ALA A O 1
ATOM 3949 N N . CYS A 1 498 ? -16.662 -3.922 27.148 1.00 97.44 498 CYS A N 1
ATOM 3950 C CA . CYS A 1 498 ? -16.251 -2.530 27.001 1.00 97.44 498 CYS A CA 1
ATOM 3951 C C . CYS A 1 498 ? -17.370 -1.559 27.388 1.00 97.44 498 CYS A C 1
ATOM 3953 O O . CYS A 1 498 ? -17.169 -0.656 28.200 1.00 97.44 498 CYS A O 1
ATOM 3955 N N . HIS A 1 499 ? -18.577 -1.779 26.869 1.00 97.88 499 HIS A N 1
ATOM 3956 C CA . HIS A 1 499 ? -19.736 -0.959 27.200 1.00 97.88 499 HIS A CA 1
ATOM 3957 C C . HIS A 1 499 ? -20.112 -1.060 28.686 1.00 97.88 499 HIS A C 1
ATOM 3959 O O . HIS A 1 499 ? -20.353 -0.038 29.326 1.00 97.88 499 HIS A O 1
ATOM 3965 N N . ALA A 1 500 ? -20.112 -2.269 29.259 1.00 97.50 500 ALA A N 1
ATOM 3966 C CA . ALA A 1 500 ? -20.431 -2.488 30.672 1.00 97.50 500 ALA A CA 1
ATOM 3967 C C . ALA A 1 500 ? -19.449 -1.786 31.628 1.00 97.50 500 ALA A C 1
ATOM 3969 O O . ALA A 1 500 ? -19.829 -1.431 32.742 1.00 97.50 500 ALA A O 1
ATOM 3970 N N . ALA A 1 501 ? -18.211 -1.548 31.188 1.00 96.31 501 ALA A N 1
ATOM 3971 C CA . ALA A 1 501 ? -17.209 -0.790 31.933 1.00 96.31 501 ALA A CA 1
ATOM 3972 C C . ALA A 1 501 ? -17.328 0.741 31.775 1.00 96.31 501 ALA A C 1
ATOM 3974 O O . ALA A 1 501 ? -16.506 1.475 32.319 1.00 96.31 501 ALA A O 1
ATOM 3975 N N . GLY A 1 502 ? -18.344 1.232 31.055 1.00 95.38 502 GLY A N 1
ATOM 3976 C CA . GLY A 1 502 ? -18.568 2.659 30.803 1.00 95.38 502 GLY A CA 1
ATOM 3977 C C . GLY A 1 502 ? -18.022 3.163 29.463 1.00 95.38 502 GLY A C 1
ATOM 3978 O O . GLY A 1 502 ? -18.057 4.367 29.215 1.00 95.38 502 GLY A O 1
ATOM 3979 N N . GLY A 1 503 ? -17.549 2.266 28.594 1.00 95.56 503 GLY A N 1
ATOM 3980 C CA . GLY A 1 503 ? -16.990 2.589 27.283 1.00 95.56 503 GLY A CA 1
ATOM 3981 C C . GLY A 1 503 ? -15.480 2.364 27.193 1.00 95.56 503 GLY A C 1
ATOM 3982 O O . GLY A 1 503 ? -14.830 1.918 28.138 1.00 95.56 503 GLY A O 1
ATOM 3983 N N . GLY A 1 504 ? -14.914 2.654 26.024 1.00 95.00 504 GLY A N 1
ATOM 3984 C CA . GLY A 1 504 ? -13.495 2.432 25.739 1.00 95.00 504 GLY A CA 1
ATOM 3985 C C . GLY A 1 504 ? -13.242 1.959 24.311 1.00 95.00 504 GLY A C 1
ATOM 3986 O O . GLY A 1 504 ? -14.030 2.230 23.403 1.00 95.00 504 GLY A O 1
ATOM 3987 N N . THR A 1 505 ? -12.130 1.253 24.121 1.00 95.75 505 THR A N 1
ATOM 3988 C CA . THR A 1 505 ? -11.655 0.766 22.825 1.00 95.75 505 THR A CA 1
ATOM 3989 C C . THR A 1 505 ? -11.777 -0.751 22.730 1.00 95.75 505 THR A C 1
ATOM 3991 O O . THR A 1 505 ? -11.170 -1.473 23.516 1.00 95.75 505 THR A O 1
ATOM 3994 N N . VAL A 1 506 ? -12.493 -1.250 21.728 1.00 97.44 506 VAL A N 1
ATOM 3995 C CA . VAL A 1 506 ? -12.448 -2.652 21.298 1.00 97.44 506 VAL A CA 1
ATOM 3996 C C . VAL A 1 506 ? -11.447 -2.756 20.157 1.00 97.44 506 VAL A C 1
ATOM 3998 O O . VAL A 1 506 ? -11.639 -2.154 19.103 1.00 97.44 506 VAL A O 1
ATOM 4001 N N . PHE A 1 507 ? -10.368 -3.499 20.383 1.00 95.25 507 PHE A N 1
ATOM 4002 C CA . PHE A 1 507 ? -9.246 -3.613 19.458 1.00 95.25 507 PHE A CA 1
ATOM 4003 C C . PHE A 1 507 ? -9.290 -4.949 18.713 1.00 95.25 507 PHE A C 1
ATOM 4005 O O . PHE A 1 507 ? -9.259 -6.015 19.337 1.00 95.25 507 PHE A O 1
ATOM 4012 N N . VAL A 1 508 ? -9.340 -4.874 17.384 1.00 95.50 508 VAL A N 1
ATOM 4013 C CA . VAL A 1 508 ? -9.214 -6.004 16.461 1.00 95.50 508 VAL A CA 1
ATOM 4014 C C . VAL A 1 508 ? -7.795 -5.971 15.874 1.00 95.50 508 VAL A C 1
ATOM 4016 O O . VAL A 1 508 ? -7.536 -5.139 15.000 1.00 95.50 508 VAL A O 1
ATOM 4019 N N . PRO A 1 509 ? -6.858 -6.808 16.368 1.00 92.69 509 PRO A N 1
ATOM 4020 C CA . PRO A 1 509 ? -5.499 -6.871 15.828 1.00 92.69 509 PRO A CA 1
ATOM 4021 C C . PRO A 1 509 ? -5.497 -7.456 14.414 1.00 92.69 509 PRO A C 1
ATOM 4023 O O . PRO A 1 509 ? -6.521 -7.961 13.959 1.00 92.69 509 PRO A O 1
ATOM 4026 N N . SER A 1 510 ? -4.351 -7.445 13.733 1.00 90.25 510 SER A N 1
ATOM 4027 C CA . SER A 1 510 ? -4.192 -8.076 12.416 1.00 90.25 510 SER A CA 1
ATOM 4028 C C . SER A 1 510 ? -4.726 -9.515 12.349 1.00 90.25 510 SER A C 1
ATOM 4030 O O . SER A 1 510 ? -4.805 -10.224 13.357 1.00 90.25 510 SER A O 1
ATOM 4032 N N . GLY A 1 511 ? -5.123 -9.952 11.156 1.00 89.25 511 GLY A N 1
ATOM 4033 C CA . GLY A 1 511 ? -5.700 -11.277 10.920 1.00 89.25 511 GLY A CA 1
ATOM 4034 C C . GLY A 1 511 ? -6.974 -11.220 10.081 1.00 89.25 511 GLY A C 1
ATOM 4035 O O . GLY A 1 511 ? -7.530 -10.149 9.833 1.00 89.25 511 GLY A O 1
ATOM 4036 N N . MET A 1 512 ? -7.444 -12.388 9.649 1.00 90.06 512 MET A N 1
ATOM 4037 C CA . MET A 1 512 ? -8.660 -12.536 8.846 1.00 90.06 512 MET A CA 1
ATOM 4038 C C . MET A 1 512 ? -9.816 -12.987 9.748 1.00 90.06 512 MET A C 1
ATOM 4040 O O . MET A 1 512 ? -9.914 -14.152 10.117 1.00 90.06 512 MET A O 1
ATOM 4044 N N . TYR A 1 513 ? -10.703 -12.072 10.119 1.00 92.94 513 TYR A N 1
ATOM 4045 C CA . TYR A 1 513 ? -11.830 -12.328 11.018 1.00 92.94 513 TYR A CA 1
ATOM 4046 C C . TYR A 1 513 ? -13.089 -12.546 10.196 1.00 92.94 513 TYR A C 1
ATOM 4048 O O . TYR A 1 513 ? -13.784 -11.593 9.833 1.00 92.94 513 TYR A O 1
ATOM 4056 N N . THR A 1 514 ? -13.399 -13.803 9.895 1.00 91.25 514 THR A N 1
ATOM 4057 C CA . THR A 1 514 ? -14.680 -14.126 9.271 1.00 91.25 514 THR A CA 1
ATOM 4058 C C . THR A 1 514 ? -15.773 -13.985 10.328 1.00 91.25 514 THR A C 1
ATOM 4060 O O . THR A 1 514 ? -15.703 -14.569 11.406 1.00 91.25 514 THR A O 1
ATOM 4063 N N . SER A 1 515 ? -16.778 -13.157 10.061 1.00 90.56 515 SER A N 1
ATOM 4064 C CA . SER A 1 515 ? -17.717 -12.713 11.087 1.00 90.56 515 SER A CA 1
ATOM 4065 C C . SER A 1 515 ? -19.141 -12.615 10.554 1.00 90.56 515 SER A C 1
ATOM 4067 O O . SER A 1 515 ? -19.399 -12.093 9.467 1.00 90.56 515 SER A O 1
ATOM 4069 N N . GLY A 1 516 ? -20.084 -13.082 11.373 1.00 88.62 516 GLY A N 1
ATOM 4070 C CA . GLY A 1 516 ? -21.458 -12.581 11.358 1.00 88.62 516 GLY A CA 1
ATOM 4071 C C . GLY A 1 516 ? -21.554 -11.126 11.843 1.00 88.62 516 GLY A C 1
ATOM 4072 O O . GLY A 1 516 ? -20.548 -10.417 11.930 1.00 88.62 516 GLY A O 1
ATOM 4073 N N . SER A 1 517 ? -22.760 -10.671 12.183 1.00 89.81 517 SER A N 1
ATOM 4074 C CA . SER A 1 517 ? -22.994 -9.281 12.601 1.00 89.81 517 SER A CA 1
ATOM 4075 C C . SER A 1 517 ? -22.233 -8.880 13.875 1.00 89.81 517 SER A C 1
ATOM 4077 O O . SER A 1 517 ? -22.305 -9.547 14.911 1.00 89.81 517 SER A O 1
ATOM 4079 N N . VAL A 1 518 ? -21.562 -7.730 13.806 1.00 94.00 518 VAL A N 1
ATOM 4080 C CA . VAL A 1 518 ? -20.958 -7.016 14.936 1.00 94.00 518 VAL A CA 1
ATOM 4081 C C . VAL A 1 518 ? -21.936 -5.954 15.439 1.00 94.00 518 VAL A C 1
ATOM 4083 O O . VAL A 1 518 ? -22.377 -5.081 14.684 1.00 94.00 518 VAL A O 1
ATOM 4086 N N . HIS A 1 519 ? -22.289 -6.036 16.719 1.00 94.56 519 HIS A N 1
ATOM 4087 C CA . HIS A 1 519 ? -23.340 -5.235 17.350 1.00 94.56 519 HIS A CA 1
ATOM 4088 C C . HIS A 1 519 ? -22.718 -4.112 18.185 1.00 94.56 519 HIS A C 1
ATOM 4090 O O . HIS A 1 519 ? -22.231 -4.347 19.288 1.00 94.56 519 HIS A O 1
ATOM 4096 N N . LEU A 1 520 ? -22.725 -2.880 17.674 1.00 96.88 520 LEU A N 1
ATOM 4097 C CA . LEU A 1 520 ? -22.154 -1.731 18.384 1.00 96.88 520 LEU A CA 1
ATOM 4098 C C . LEU A 1 520 ? -23.009 -1.310 19.589 1.00 96.88 520 LEU A C 1
ATOM 4100 O O . LEU A 1 520 ? -24.229 -1.487 19.611 1.00 96.88 520 LEU A O 1
ATOM 4104 N N . LYS A 1 521 ? -22.360 -0.670 20.568 1.00 98.19 521 LYS A N 1
ATOM 4105 C CA . LYS A 1 521 ? -22.992 -0.069 21.753 1.00 98.19 521 LYS A CA 1
ATOM 4106 C C . LYS A 1 521 ? -22.484 1.353 21.995 1.00 98.19 521 LYS A C 1
ATOM 4108 O O . LYS A 1 521 ? -21.437 1.732 21.476 1.00 98.19 521 LYS A O 1
ATOM 4113 N N . SER A 1 522 ? -23.233 2.143 22.768 1.00 98.44 522 SER A N 1
ATOM 4114 C CA . SER A 1 522 ? -22.841 3.515 23.114 1.00 98.44 522 SER A CA 1
ATOM 4115 C C . SER A 1 522 ? -21.498 3.548 23.845 1.00 98.44 522 SER A C 1
ATOM 4117 O O . SER A 1 522 ? -21.191 2.640 24.624 1.00 98.44 522 SER A O 1
ATOM 4119 N N . HIS A 1 523 ? -20.730 4.613 23.615 1.00 98.12 523 HIS A N 1
ATOM 4120 C CA . HIS A 1 523 ? -19.408 4.864 24.209 1.00 98.12 523 HIS A CA 1
ATOM 4121 C C . HIS A 1 523 ? -18.308 3.860 23.815 1.00 98.12 523 HIS A C 1
ATOM 4123 O O . HIS A 1 523 ? -17.255 3.812 24.455 1.00 98.12 523 HIS A O 1
ATOM 4129 N N . VAL A 1 524 ? -18.524 3.068 22.759 1.00 97.81 524 VAL A N 1
ATOM 4130 C CA . VAL A 1 524 ? -17.536 2.115 22.235 1.00 97.81 524 VAL A CA 1
ATOM 4131 C C . VAL A 1 524 ? -16.820 2.691 21.014 1.00 97.81 524 VAL A C 1
ATOM 4133 O O . VAL A 1 524 ? -17.443 3.189 20.072 1.00 97.81 524 VAL A O 1
ATOM 4136 N N . THR A 1 525 ? -15.494 2.566 21.023 1.00 97.06 525 THR A N 1
ATOM 4137 C CA . THR A 1 525 ? -14.614 2.773 19.869 1.00 97.06 525 THR A CA 1
ATOM 4138 C C . THR A 1 525 ? -14.165 1.410 19.351 1.00 97.06 525 THR A C 1
ATOM 4140 O O . THR A 1 525 ? -13.375 0.739 20.005 1.00 97.06 525 THR A O 1
ATOM 4143 N N . LEU A 1 526 ? -14.657 0.980 18.192 1.00 97.56 526 LEU A N 1
ATOM 4144 C CA . LEU A 1 526 ? -14.167 -0.213 17.501 1.00 97.56 526 LEU A CA 1
ATOM 4145 C C . LEU A 1 526 ? -12.976 0.172 16.617 1.00 97.56 526 LEU A C 1
ATOM 4147 O O . LEU A 1 526 ? -13.100 1.072 15.789 1.00 97.56 526 LEU A O 1
ATOM 4151 N N . VAL A 1 527 ? -11.836 -0.495 16.781 1.00 95.56 527 VAL A N 1
ATOM 4152 C CA . VAL A 1 527 ? -10.603 -0.170 16.052 1.00 95.56 527 VAL A CA 1
ATOM 4153 C C . VAL A 1 527 ? -10.050 -1.411 15.367 1.00 95.56 527 VAL A C 1
ATOM 4155 O O . VAL A 1 527 ? -9.790 -2.413 16.032 1.00 95.56 527 VAL A O 1
ATOM 4158 N N . LEU A 1 528 ? -9.865 -1.328 14.050 1.00 94.88 528 LEU A N 1
ATOM 4159 C CA . LEU A 1 528 ? -9.268 -2.377 13.228 1.00 94.88 528 LEU A CA 1
ATOM 4160 C C . LEU A 1 528 ? -7.825 -1.992 12.884 1.00 94.88 528 LEU A C 1
ATOM 4162 O O . LEU A 1 528 ? -7.590 -0.978 12.223 1.00 94.88 528 LEU A O 1
ATOM 4166 N N . ASP A 1 529 ? -6.862 -2.799 13.326 1.00 91.62 529 ASP A N 1
ATOM 4167 C CA . ASP A 1 529 ? -5.444 -2.583 13.020 1.00 91.62 529 ASP A CA 1
ATOM 4168 C C . ASP A 1 529 ? -5.154 -2.686 11.512 1.00 91.62 529 ASP A C 1
ATOM 4170 O O . ASP A 1 529 ? -5.928 -3.266 10.741 1.00 91.62 529 ASP A O 1
ATOM 4174 N N . LYS A 1 530 ? -3.993 -2.185 11.079 1.00 86.62 530 LYS A N 1
ATOM 4175 C CA . LYS A 1 530 ? -3.471 -2.509 9.746 1.00 86.62 530 LYS A CA 1
ATOM 4176 C C . LYS A 1 530 ? -3.317 -4.030 9.624 1.00 86.62 530 LYS A C 1
ATOM 4178 O O . LYS A 1 530 ? -2.792 -4.672 10.529 1.00 86.62 530 LYS A O 1
ATOM 4183 N N . GLY A 1 531 ? -3.782 -4.599 8.513 1.00 87.25 531 GLY A N 1
ATOM 4184 C CA . GLY A 1 531 ? -3.798 -6.050 8.295 1.00 87.25 531 GLY A CA 1
ATOM 4185 C C . GLY A 1 531 ? -4.953 -6.787 8.987 1.00 87.25 531 GLY A C 1
ATOM 4186 O O . GLY A 1 531 ? -5.072 -8.001 8.836 1.00 87.25 531 GLY A O 1
ATOM 4187 N N . ALA A 1 532 ? -5.823 -6.097 9.738 1.00 92.44 532 ALA A N 1
ATOM 4188 C CA . ALA A 1 532 ? -7.078 -6.677 10.207 1.00 92.44 532 ALA A CA 1
ATOM 4189 C C . ALA A 1 532 ? -8.118 -6.622 9.081 1.00 92.44 532 ALA A C 1
ATOM 4191 O O . ALA A 1 532 ? -8.465 -5.541 8.596 1.00 92.44 532 ALA A O 1
ATOM 4192 N N . VAL A 1 533 ? -8.635 -7.782 8.680 1.00 93.38 533 VAL A N 1
ATOM 4193 C CA . VAL A 1 533 ? -9.732 -7.903 7.717 1.00 93.38 533 VAL A CA 1
ATOM 4194 C C . VAL A 1 533 ? -10.941 -8.478 8.438 1.00 93.38 533 VAL A C 1
ATOM 4196 O O . VAL A 1 533 ? -10.941 -9.646 8.814 1.00 93.38 533 VAL A O 1
ATOM 4199 N N . LEU A 1 534 ? -11.982 -7.671 8.632 1.00 95.19 534 LEU A N 1
ATOM 4200 C CA . LEU A 1 534 ? -13.275 -8.156 9.106 1.00 95.19 534 LEU A CA 1
ATOM 4201 C C . LEU A 1 534 ? -14.109 -8.542 7.884 1.00 95.19 534 LEU A C 1
ATOM 4203 O O . LEU A 1 534 ? -14.589 -7.672 7.155 1.00 95.19 534 LEU A O 1
ATOM 4207 N N . LYS A 1 535 ? -14.244 -9.844 7.643 1.00 92.00 535 LYS A N 1
ATOM 4208 C CA . LYS A 1 535 ? -14.892 -10.399 6.456 1.00 92.00 535 LYS A CA 1
ATOM 4209 C C . LYS A 1 535 ? -16.294 -10.888 6.776 1.00 92.00 535 LYS A C 1
ATOM 4211 O O . LYS A 1 535 ? -16.485 -11.688 7.689 1.00 92.00 535 LYS A O 1
ATOM 4216 N N . ALA A 1 536 ? -17.277 -10.449 6.001 1.00 88.94 536 ALA A N 1
ATOM 4217 C CA . ALA A 1 536 ? -18.641 -10.930 6.140 1.00 88.94 536 ALA A CA 1
ATOM 4218 C C . ALA A 1 536 ? -18.726 -12.444 5.884 1.00 88.94 536 ALA A C 1
ATOM 4220 O O . ALA A 1 536 ? -18.134 -12.969 4.941 1.00 88.94 536 ALA A O 1
ATOM 4221 N N . MET A 1 537 ? -19.494 -13.142 6.718 1.00 83.19 537 MET A N 1
ATOM 4222 C CA . MET A 1 537 ? -19.799 -14.560 6.546 1.00 83.19 537 MET A CA 1
ATOM 4223 C C . MET A 1 537 ? -21.163 -14.736 5.851 1.00 83.19 537 MET A C 1
ATOM 4225 O O . MET A 1 537 ? -22.158 -14.175 6.320 1.00 83.19 537 MET A O 1
ATOM 4229 N N . PRO A 1 538 ? -21.265 -15.537 4.773 1.00 69.50 538 PRO A N 1
ATOM 4230 C CA . PRO A 1 538 ? -22.552 -15.843 4.153 1.00 69.50 538 PRO A CA 1
ATOM 4231 C C . PRO A 1 538 ? -23.529 -16.488 5.147 1.00 69.50 538 PRO A C 1
ATOM 4233 O O . PRO A 1 538 ? -23.160 -17.404 5.877 1.00 69.50 538 PRO A O 1
ATOM 4236 N N . GLY A 1 539 ? -24.791 -16.049 5.156 1.00 66.69 539 GLY A N 1
ATOM 4237 C CA . GLY A 1 539 ? -25.866 -16.706 5.919 1.00 66.69 539 GLY A CA 1
ATOM 4238 C C . GLY A 1 539 ? -25.822 -16.535 7.447 1.00 66.69 539 GLY A C 1
ATOM 4239 O O . GLY A 1 539 ? -26.669 -17.101 8.133 1.00 66.69 539 GLY A O 1
ATOM 4240 N N . ALA A 1 540 ? -24.861 -15.774 7.981 1.00 61.94 540 ALA A N 1
ATOM 4241 C CA . ALA A 1 540 ? -24.667 -15.557 9.419 1.00 61.94 540 ALA A CA 1
ATOM 4242 C C . ALA A 1 540 ? -24.856 -14.085 9.838 1.00 61.94 540 ALA A C 1
ATOM 4244 O O . ALA A 1 540 ? -24.272 -13.634 10.824 1.00 61.94 540 ALA A O 1
ATOM 4245 N N . VAL A 1 541 ? -25.638 -13.322 9.070 1.00 63.53 541 VAL A N 1
ATOM 4246 C CA . VAL A 1 541 ? -25.867 -11.884 9.279 1.00 63.53 541 VAL A CA 1
ATOM 4247 C C . VAL A 1 541 ? -27.365 -11.653 9.534 1.00 63.53 541 VAL A C 1
ATOM 4249 O O . VAL A 1 541 ? -28.196 -12.283 8.882 1.00 63.53 541 VAL A O 1
ATOM 4252 N N . ASP A 1 542 ? -27.732 -10.796 10.492 1.00 56.84 542 ASP A N 1
ATOM 4253 C CA . ASP A 1 542 ? -29.130 -10.618 10.945 1.00 56.84 542 ASP A CA 1
ATOM 4254 C C . ASP A 1 542 ? -30.042 -9.974 9.851 1.00 56.84 542 ASP A C 1
ATOM 4256 O O . ASP A 1 542 ? -29.592 -9.741 8.738 1.00 56.84 542 ASP A O 1
ATOM 4260 N N . SER A 1 543 ? -31.348 -9.713 10.062 1.00 52.97 543 SER A N 1
ATOM 4261 C CA . SER A 1 543 ? -32.237 -9.092 9.029 1.00 52.97 543 SER A CA 1
ATOM 4262 C C . SER A 1 543 ? -32.643 -7.643 9.377 1.00 52.97 543 SER A C 1
ATOM 4264 O O . SER A 1 543 ? -33.037 -7.398 10.511 1.00 52.97 543 SER A O 1
ATOM 4266 N N . TRP A 1 544 ? -32.564 -6.681 8.431 1.00 47.19 544 TRP A N 1
ATOM 4267 C CA . TRP A 1 544 ? -32.458 -5.196 8.606 1.00 47.19 544 TRP A CA 1
ATOM 4268 C C . TRP A 1 544 ? -31.275 -4.730 9.478 1.00 47.19 544 TRP A C 1
ATOM 4270 O O . TRP A 1 544 ? -30.548 -3.821 9.091 1.00 47.19 544 TRP A O 1
ATOM 4280 N N . GLU A 1 545 ? -31.007 -5.442 10.569 1.00 58.53 545 GLU A N 1
ATOM 4281 C CA . GLU A 1 545 ? -29.716 -5.603 11.270 1.00 58.53 545 GLU A CA 1
ATOM 4282 C C . GLU A 1 545 ? -28.683 -6.363 10.396 1.00 58.53 545 GLU A C 1
ATOM 4284 O O . GLU A 1 545 ? -27.648 -6.836 10.855 1.00 58.53 545 GLU A O 1
ATOM 4289 N N . ALA A 1 546 ? -28.987 -6.441 9.098 1.00 64.50 546 ALA A N 1
ATOM 4290 C CA . ALA A 1 546 ? -28.359 -7.178 8.020 1.00 64.50 546 ALA A CA 1
ATOM 4291 C C . ALA A 1 546 ? -27.075 -6.516 7.541 1.00 64.50 546 ALA A C 1
ATOM 4293 O O . ALA A 1 546 ? -26.879 -6.256 6.352 1.00 64.50 546 ALA A O 1
ATOM 4294 N N . SER A 1 547 ? -26.206 -6.223 8.492 1.00 83.75 547 SER A N 1
ATOM 4295 C CA . SER A 1 547 ? -24.943 -5.565 8.243 1.00 83.75 547 SER A CA 1
ATOM 4296 C C . SER A 1 547 ? -23.830 -6.321 8.927 1.00 83.75 547 SER A C 1
ATOM 4298 O O . SER A 1 547 ? -24.029 -6.920 9.989 1.00 83.75 547 SER A O 1
ATOM 4300 N N . LEU A 1 548 ? -22.641 -6.232 8.341 1.00 91.06 548 LEU A N 1
ATOM 4301 C CA . LEU A 1 548 ? -21.438 -6.706 9.008 1.00 91.06 548 LEU A CA 1
ATOM 4302 C C . LEU A 1 548 ? -21.224 -5.952 10.328 1.00 91.06 548 LEU A C 1
ATOM 4304 O O . LEU A 1 548 ? -20.929 -6.573 11.341 1.00 91.06 548 LEU A O 1
ATOM 4308 N N . ILE A 1 549 ? -21.457 -4.637 10.337 1.00 94.25 549 ILE A N 1
ATOM 4309 C CA . ILE A 1 549 ? -21.468 -3.806 11.545 1.00 94.25 549 ILE A CA 1
ATOM 4310 C C . ILE A 1 549 ? -22.781 -3.028 11.608 1.00 94.25 549 ILE A C 1
ATOM 4312 O O . ILE A 1 549 ? -23.156 -2.359 10.639 1.00 94.25 549 ILE A O 1
ATOM 4316 N N . TRP A 1 550 ? -23.471 -3.044 12.749 1.00 93.75 550 TRP A N 1
ATOM 4317 C CA . TRP A 1 550 ? -24.640 -2.184 12.932 1.00 93.75 550 TRP A CA 1
ATOM 4318 C C . TRP A 1 550 ? -24.798 -1.608 14.337 1.00 93.75 550 TRP A C 1
ATOM 4320 O O . TRP A 1 550 ? -24.223 -2.089 15.311 1.00 93.75 550 TRP A O 1
ATOM 4330 N N . GLY A 1 551 ? -25.606 -0.550 14.425 1.00 94.06 551 GLY A N 1
ATOM 4331 C CA . GLY A 1 551 ? -25.998 0.077 15.682 1.00 94.06 551 GLY A CA 1
ATOM 4332 C C . GLY A 1 551 ? -27.313 0.848 15.562 1.00 94.06 551 GLY A C 1
ATOM 4333 O O . GLY A 1 551 ? -27.612 1.442 14.522 1.00 94.06 551 GLY A O 1
ATOM 4334 N N . LYS A 1 552 ? -28.114 0.847 16.631 1.00 94.38 552 LYS A N 1
ATOM 4335 C CA . LYS A 1 552 ? -29.403 1.549 16.689 1.00 94.38 552 LYS A CA 1
ATOM 4336 C C . LYS A 1 552 ? -29.574 2.282 18.015 1.00 94.38 552 LYS A C 1
ATOM 4338 O O . LYS A 1 552 ? -29.410 1.671 19.063 1.00 94.38 552 LYS A O 1
ATOM 4343 N N . ASN A 1 553 ? -30.005 3.544 17.958 1.00 95.88 553 ASN A N 1
ATOM 4344 C CA . ASN A 1 553 ? -30.231 4.402 19.128 1.00 95.88 553 ASN A CA 1
ATOM 4345 C C . ASN A 1 553 ? -28.979 4.531 20.022 1.00 95.88 553 ASN A C 1
ATOM 4347 O O . ASN A 1 553 ? -29.079 4.409 21.241 1.00 95.88 553 ASN A O 1
ATOM 4351 N N . LEU A 1 554 ? -27.804 4.717 19.414 1.00 97.88 554 LEU A N 1
ATOM 4352 C CA . LEU A 1 554 ? -26.527 4.793 20.131 1.00 97.88 554 LEU A CA 1
ATOM 4353 C C . LEU A 1 554 ? -26.001 6.228 20.204 1.00 97.88 554 LEU A C 1
ATOM 4355 O O . LEU A 1 554 ? -26.299 7.044 19.336 1.00 97.88 554 LEU A O 1
ATOM 4359 N N . GLU A 1 555 ? -25.149 6.511 21.181 1.00 98.31 555 GLU A N 1
ATOM 4360 C CA . GLU A 1 555 ? -24.431 7.784 21.286 1.00 98.31 555 GLU A CA 1
ATOM 4361 C C . GLU A 1 555 ? -22.930 7.564 21.503 1.00 98.31 555 GLU A C 1
ATOM 4363 O O . GLU A 1 555 ? -22.526 6.588 22.141 1.00 98.31 555 GLU A O 1
ATOM 4368 N N . ASN A 1 556 ? -22.105 8.479 20.984 1.00 98.06 556 ASN A N 1
ATOM 4369 C CA . ASN A 1 556 ? -20.643 8.437 21.088 1.00 98.06 556 ASN A CA 1
ATOM 4370 C C . ASN A 1 556 ? -20.076 7.089 20.606 1.00 98.06 556 ASN A C 1
ATOM 4372 O O . ASN A 1 556 ? -19.576 6.284 21.395 1.00 98.06 556 ASN A O 1
ATOM 4376 N N . VAL A 1 557 ? -20.209 6.832 19.304 1.00 97.38 557 VAL A N 1
ATOM 4377 C CA . VAL A 1 557 ? -19.778 5.581 18.660 1.00 97.38 557 VAL A CA 1
ATOM 4378 C C . VAL A 1 557 ? -18.692 5.883 17.645 1.00 97.38 557 VAL A C 1
ATOM 4380 O O . VAL A 1 557 ? -18.857 6.759 16.793 1.00 97.38 557 VAL A O 1
ATOM 4383 N N . LYS A 1 558 ? -17.587 5.140 17.713 1.00 96.62 558 LYS A N 1
ATOM 4384 C CA . LYS A 1 558 ? -16.424 5.374 16.854 1.00 96.62 558 LYS A CA 1
ATOM 4385 C C . LYS A 1 558 ? -15.987 4.087 16.168 1.00 96.62 558 LYS A C 1
ATOM 4387 O O . LYS A 1 558 ? -15.961 3.036 16.801 1.00 96.62 558 LYS A O 1
ATOM 4392 N N . ILE A 1 559 ? -15.655 4.169 14.883 1.00 96.38 559 ILE A N 1
ATOM 4393 C CA . ILE A 1 559 ? -15.110 3.062 14.088 1.00 96.38 559 ILE A CA 1
ATOM 4394 C C . ILE A 1 559 ? -13.844 3.565 13.398 1.00 96.38 559 ILE A C 1
ATOM 4396 O O . ILE A 1 559 ? -13.935 4.390 12.486 1.00 96.38 559 ILE A O 1
ATOM 4400 N N . TYR A 1 560 ? -12.677 3.094 13.831 1.00 93.69 560 TYR A N 1
ATOM 4401 C CA . TYR A 1 560 ? -11.378 3.507 13.296 1.00 93.69 560 TYR A CA 1
ATOM 4402 C C . TYR A 1 560 ? -10.645 2.349 12.613 1.00 93.69 560 TYR A C 1
ATOM 4404 O O . TYR A 1 560 ? -10.821 1.186 12.978 1.00 93.69 560 TYR A O 1
ATOM 4412 N N . GLY A 1 561 ? -9.817 2.680 11.625 1.00 85.69 561 GLY A N 1
ATOM 4413 C CA . GLY A 1 561 ? -8.919 1.758 10.931 1.00 85.69 561 GLY A CA 1
ATOM 4414 C C . GLY A 1 561 ? -7.503 2.333 10.786 1.00 85.69 561 GLY A C 1
ATOM 4415 O O . GLY A 1 561 ? -7.239 3.449 11.246 1.00 85.69 561 GLY A O 1
ATOM 4416 N N . PRO A 1 562 ? -6.570 1.555 10.211 1.00 88.25 562 PRO A N 1
ATOM 4417 C CA . PRO A 1 562 ? -6.534 1.344 8.754 1.00 88.25 562 PRO A CA 1
ATOM 4418 C C . PRO A 1 562 ? -6.950 -0.050 8.262 1.00 88.25 562 PRO A C 1
ATOM 4420 O O . PRO A 1 562 ? -6.699 -0.381 7.102 1.00 88.25 562 PRO A O 1
ATOM 4423 N N . GLY A 1 563 ? -7.576 -0.878 9.103 1.00 91.88 563 GLY A N 1
ATOM 4424 C CA . GLY A 1 563 ? -8.075 -2.193 8.688 1.00 91.88 563 GLY A CA 1
ATOM 4425 C C . GLY A 1 563 ? -9.147 -2.161 7.587 1.00 91.88 563 GLY A C 1
ATOM 4426 O O . GLY A 1 563 ? -9.623 -1.102 7.159 1.00 91.88 563 GLY A O 1
ATOM 4427 N N . THR A 1 564 ? -9.529 -3.350 7.121 1.00 93.50 564 THR A N 1
ATOM 4428 C CA . THR A 1 564 ? -10.464 -3.542 6.003 1.00 93.50 564 THR A CA 1
ATOM 4429 C C . THR A 1 564 ? -11.750 -4.224 6.457 1.00 93.50 564 THR A C 1
ATOM 4431 O O . THR A 1 564 ? -11.718 -5.251 7.132 1.00 93.50 564 THR A O 1
ATOM 4434 N N . LEU A 1 565 ? -12.892 -3.688 6.032 1.00 95.12 565 LEU A N 1
ATOM 4435 C CA . LEU A 1 565 ? -14.168 -4.397 6.016 1.00 95.12 565 LEU A CA 1
ATOM 4436 C C . LEU A 1 565 ? -14.345 -5.050 4.645 1.00 95.12 565 LEU A C 1
ATOM 4438 O O . LEU A 1 565 ? -14.470 -4.344 3.646 1.00 95.12 565 LEU A O 1
ATOM 4442 N N . ASP A 1 566 ? -14.358 -6.379 4.596 1.00 92.75 566 ASP A N 1
ATOM 4443 C CA . ASP A 1 566 ? -14.608 -7.151 3.376 1.00 92.75 566 ASP A CA 1
ATOM 4444 C C . ASP A 1 566 ? -16.062 -7.638 3.372 1.00 92.75 566 ASP A C 1
ATOM 4446 O O . ASP A 1 566 ? -16.431 -8.611 4.033 1.00 92.75 566 ASP A O 1
ATOM 4450 N N . GLY A 1 567 ? -16.910 -6.943 2.622 1.00 90.06 567 GLY A N 1
ATOM 4451 C CA . GLY A 1 567 ? -18.311 -7.293 2.439 1.00 90.06 567 GLY A CA 1
ATOM 4452 C C . GLY A 1 567 ? -18.579 -8.165 1.210 1.00 90.06 567 GLY A C 1
ATOM 4453 O O . GLY A 1 567 ? -19.732 -8.277 0.803 1.00 90.06 567 GLY A O 1
ATOM 4454 N N . SER A 1 568 ? -17.568 -8.802 0.607 1.00 84.06 568 SER A N 1
ATOM 4455 C CA . SER A 1 568 ? -17.728 -9.628 -0.608 1.00 84.06 568 SER A CA 1
ATOM 4456 C C . SER A 1 568 ? -18.772 -10.747 -0.486 1.00 84.06 568 SER A C 1
ATOM 4458 O O . SER A 1 568 ? -19.365 -11.144 -1.490 1.00 84.06 568 SER A O 1
ATOM 4460 N N . ALA A 1 569 ? -19.035 -11.221 0.734 1.00 82.94 569 ALA A N 1
ATOM 4461 C CA . ALA A 1 569 ? -20.075 -12.201 1.048 1.00 82.94 569 ALA A CA 1
ATOM 4462 C C . ALA A 1 569 ? -21.478 -11.602 1.285 1.00 82.94 569 ALA A C 1
ATOM 4464 O O . ALA A 1 569 ? -22.437 -12.347 1.501 1.00 82.94 569 ALA A O 1
ATOM 4465 N N . LEU A 1 570 ? -21.613 -10.275 1.288 1.00 83.81 570 LEU A N 1
ATOM 4466 C CA . LEU A 1 570 ? -22.887 -9.584 1.451 1.00 83.81 570 LEU A CA 1
ATOM 4467 C C . LEU A 1 570 ? -23.678 -9.590 0.140 1.00 83.81 570 LEU A C 1
ATOM 4469 O O . LEU A 1 570 ? -23.139 -9.487 -0.965 1.00 83.81 570 LEU A O 1
ATOM 4473 N N . ILE A 1 571 ? -25.000 -9.651 0.264 1.00 82.12 571 ILE A N 1
ATOM 4474 C CA . ILE A 1 571 ? -25.908 -9.574 -0.871 1.00 82.12 571 ILE A CA 1
ATOM 4475 C C . ILE A 1 571 ? -25.879 -8.166 -1.463 1.00 82.12 571 ILE A C 1
ATOM 4477 O O . ILE A 1 571 ? -25.968 -7.155 -0.769 1.00 82.12 571 ILE A O 1
ATOM 4481 N N . ARG A 1 572 ? -25.803 -8.115 -2.793 1.00 78.00 572 ARG A N 1
ATOM 4482 C CA . ARG A 1 572 ? -25.878 -6.877 -3.585 1.00 78.00 572 ARG A CA 1
ATOM 4483 C C . ARG A 1 572 ? -27.259 -6.650 -4.217 1.00 78.00 572 ARG A C 1
ATOM 4485 O O . ARG A 1 572 ? -27.538 -5.558 -4.715 1.00 78.00 572 ARG A O 1
ATOM 4492 N N . SER A 1 573 ? -28.103 -7.685 -4.225 1.00 71.31 573 SER A N 1
ATOM 4493 C CA . SER A 1 573 ? -29.447 -7.673 -4.809 1.00 71.31 573 SER A CA 1
ATOM 4494 C C . SER A 1 573 ? -30.472 -6.998 -3.891 1.00 71.31 573 SER A C 1
ATOM 4496 O O . SER A 1 573 ? -30.276 -6.920 -2.683 1.00 71.31 573 SER A O 1
ATOM 4498 N N . SER A 1 574 ? -31.593 -6.547 -4.456 1.00 66.31 574 SER A N 1
ATOM 4499 C CA . SER A 1 574 ? -32.730 -6.017 -3.689 1.00 66.31 574 SER A CA 1
ATOM 4500 C C . SER A 1 574 ? -33.570 -7.103 -3.002 1.00 66.31 574 SER A C 1
ATOM 4502 O O . SER A 1 574 ? -34.465 -6.781 -2.222 1.00 66.31 574 SER A O 1
ATOM 4504 N N . GLN A 1 575 ? -33.308 -8.381 -3.284 1.00 64.94 575 GLN A N 1
ATOM 4505 C CA . GLN A 1 575 ? -33.960 -9.512 -2.632 1.00 64.94 575 GLN A CA 1
ATOM 4506 C C . GLN A 1 575 ? -33.081 -9.986 -1.473 1.00 64.94 575 GLN A C 1
ATOM 4508 O O . GLN A 1 575 ? -32.063 -10.647 -1.673 1.00 64.94 575 GLN A O 1
ATOM 4513 N N . ILE A 1 576 ? -33.470 -9.615 -0.255 1.00 65.00 576 ILE A N 1
ATOM 4514 C CA . ILE A 1 576 ? -32.758 -9.989 0.969 1.00 65.00 576 ILE A CA 1
ATOM 4515 C C . ILE A 1 576 ? -33.395 -11.273 1.510 1.00 65.00 576 ILE A C 1
ATOM 4517 O O . ILE A 1 576 ? -34.552 -11.269 1.939 1.00 65.00 576 ILE A O 1
ATOM 4521 N N . GLY A 1 577 ? -32.655 -12.381 1.455 1.00 60.66 577 GLY A N 1
ATOM 4522 C CA . GLY A 1 577 ? -33.047 -13.634 2.098 1.00 60.66 577 GLY A CA 1
ATOM 4523 C C . GLY A 1 577 ? -33.004 -13.521 3.628 1.00 60.66 577 GLY A C 1
ATOM 4524 O O . GLY A 1 577 ? -32.423 -12.595 4.192 1.00 60.66 577 GLY A O 1
ATOM 4525 N N . ARG A 1 578 ? -33.619 -14.466 4.348 1.00 59.69 578 ARG A N 1
ATOM 4526 C CA . ARG A 1 578 ? -33.419 -14.544 5.807 1.00 59.69 578 ARG A CA 1
ATOM 4527 C C . ARG A 1 578 ? -31.957 -14.902 6.104 1.00 59.69 578 ARG A C 1
ATOM 4529 O O . ARG A 1 578 ? -31.436 -15.828 5.493 1.00 59.69 578 ARG A O 1
ATOM 4536 N N . GLY A 1 579 ? -31.335 -14.210 7.061 1.00 58.72 579 GLY A N 1
ATOM 4537 C CA . GLY A 1 579 ? -29.963 -14.492 7.508 1.00 58.72 579 GLY A CA 1
ATOM 4538 C C . GLY A 1 579 ? -28.856 -13.909 6.620 1.00 58.72 579 GLY A C 1
ATOM 4539 O O . GLY A 1 579 ? -27.700 -14.313 6.731 1.00 58.72 579 GLY A O 1
ATOM 4540 N N . THR A 1 580 ? -29.187 -12.995 5.703 1.00 63.34 580 THR A N 1
ATOM 4541 C CA . THR A 1 580 ? -28.219 -12.432 4.754 1.00 63.34 580 THR A CA 1
ATOM 4542 C C . THR A 1 580 ? -28.099 -10.925 4.893 1.00 63.34 580 THR A C 1
ATOM 4544 O O . THR A 1 580 ? -29.106 -10.220 4.840 1.00 63.34 580 THR A O 1
ATOM 4547 N N . GLY A 1 581 ? -26.857 -10.456 5.011 1.00 71.75 581 GLY A N 1
ATOM 4548 C CA . GLY A 1 581 ? -26.496 -9.050 5.102 1.00 71.75 581 GLY A CA 1
ATOM 4549 C C . GLY A 1 581 ? -26.394 -8.373 3.750 1.00 71.75 581 GLY A C 1
ATOM 4550 O O . GLY A 1 581 ? -25.949 -9.000 2.794 1.00 71.75 581 GLY A O 1
ATOM 4551 N N . ASP A 1 582 ? -26.742 -7.094 3.669 1.00 82.94 582 ASP A N 1
ATOM 4552 C CA . ASP A 1 582 ? -26.616 -6.288 2.453 1.00 82.94 582 ASP A CA 1
ATOM 4553 C C . ASP A 1 582 ? -25.977 -4.906 2.701 1.00 82.94 582 ASP A C 1
ATOM 4555 O O . ASP A 1 582 ? -25.994 -4.050 1.810 1.00 82.94 582 ASP A O 1
ATOM 4559 N N . LYS A 1 583 ? -25.408 -4.667 3.892 1.00 88.56 583 LYS A N 1
ATOM 4560 C CA . LYS A 1 583 ? -24.638 -3.455 4.217 1.00 88.56 583 LYS A CA 1
ATOM 4561 C C . LYS A 1 583 ? -23.304 -3.778 4.881 1.00 88.56 583 LYS A C 1
ATOM 4563 O O . LYS A 1 583 ? -23.222 -4.682 5.711 1.00 88.56 583 LYS A O 1
ATOM 4568 N N . GLY A 1 584 ? -22.279 -2.983 4.589 1.00 92.19 584 GLY A N 1
ATOM 4569 C CA . GLY A 1 584 ? -21.042 -2.995 5.376 1.00 92.19 584 GLY A CA 1
ATOM 4570 C C . GLY A 1 584 ? -21.301 -2.470 6.791 1.00 92.19 584 GLY A C 1
ATOM 4571 O O . GLY A 1 584 ? -21.223 -3.212 7.769 1.00 92.19 584 GLY A O 1
ATOM 4572 N N . ILE A 1 585 ? -21.688 -1.196 6.884 1.00 94.94 585 ILE A N 1
ATOM 4573 C CA . ILE A 1 585 ? -22.017 -0.501 8.134 1.00 94.94 585 ILE A CA 1
ATOM 4574 C C . ILE A 1 585 ? -23.443 0.054 8.047 1.00 94.94 585 ILE A C 1
ATOM 4576 O O . ILE A 1 585 ? -23.766 0.772 7.099 1.00 94.94 585 ILE A O 1
ATOM 4580 N N . ALA A 1 586 ? -24.289 -0.213 9.048 1.00 93.56 586 ALA A N 1
ATOM 4581 C CA . ALA A 1 586 ? -25.600 0.434 9.170 1.00 93.56 586 ALA A CA 1
ATOM 4582 C C . ALA A 1 586 ? -25.829 1.068 10.547 1.00 93.56 586 ALA A C 1
ATOM 4584 O O . ALA A 1 586 ? -25.808 0.393 11.573 1.00 93.56 586 ALA A O 1
ATOM 4585 N N . LEU A 1 587 ? -26.127 2.365 10.569 1.00 94.44 587 LEU A N 1
ATOM 4586 C CA . LEU A 1 587 ? -26.410 3.121 11.787 1.00 94.44 587 LEU A CA 1
ATOM 4587 C C . LEU A 1 587 ? -27.804 3.740 11.715 1.00 94.44 587 LEU A C 1
ATOM 4589 O O . LEU A 1 587 ? -28.154 4.397 10.734 1.00 94.44 587 LEU A O 1
ATOM 4593 N N . LYS A 1 588 ? -28.606 3.546 12.766 1.00 93.12 588 LYS A N 1
ATOM 4594 C CA . LYS A 1 588 ? -29.972 4.075 12.858 1.00 93.12 588 LYS A CA 1
ATOM 4595 C C . LYS A 1 588 ? -30.160 4.895 14.130 1.00 93.12 588 LYS A C 1
ATOM 4597 O O . LYS A 1 588 ? -30.104 4.345 15.223 1.00 93.12 588 LYS A O 1
ATOM 4602 N N . ARG A 1 589 ? -30.502 6.178 13.994 1.00 93.69 589 ARG A N 1
ATOM 4603 C CA . ARG A 1 589 ? -30.766 7.101 15.117 1.00 93.69 589 ARG A CA 1
ATOM 4604 C C . ARG A 1 589 ? -29.582 7.204 16.086 1.00 93.69 589 ARG A C 1
ATOM 4606 O O . ARG A 1 589 ? -29.784 7.170 17.294 1.00 93.69 589 ARG A O 1
ATOM 4613 N N . CYS A 1 590 ? -28.362 7.283 15.559 1.00 96.88 590 CYS A N 1
ATOM 4614 C CA . CYS A 1 590 ? -27.158 7.422 16.381 1.00 96.88 590 CYS A CA 1
ATOM 4615 C C . CYS A 1 590 ? -26.652 8.871 16.412 1.00 96.88 590 CYS A C 1
ATOM 4617 O O . CYS A 1 590 ? -26.743 9.559 15.395 1.00 96.88 590 CYS A O 1
ATOM 4619 N N . SER A 1 591 ? -26.091 9.317 17.535 1.00 98.31 591 SER A N 1
ATOM 4620 C CA . SER A 1 591 ? -25.501 10.654 17.700 1.00 98.31 591 SER A CA 1
ATOM 4621 C C . SER A 1 591 ? -24.011 10.595 18.049 1.00 98.31 591 SER A C 1
ATOM 4623 O O . SER A 1 591 ? -23.550 9.617 18.638 1.00 98.31 591 SER A O 1
ATOM 4625 N N . GLN A 1 592 ? -23.253 11.642 17.703 1.00 98.19 592 GLN A N 1
ATOM 4626 C CA . GLN A 1 592 ? -21.807 11.733 17.968 1.00 98.19 592 GLN A CA 1
ATOM 4627 C C . GLN A 1 592 ? -21.051 10.529 17.385 1.00 98.19 592 GLN A C 1
ATOM 4629 O O . GLN A 1 592 ? -20.474 9.711 18.106 1.00 98.19 592 GLN A O 1
ATOM 4634 N N . VAL A 1 593 ? -21.117 10.390 16.062 1.00 98.44 593 VAL A N 1
ATOM 4635 C CA . VAL A 1 593 ? -20.551 9.243 15.343 1.00 98.44 593 VAL A CA 1
ATOM 4636 C C . VAL A 1 593 ? -19.280 9.650 14.608 1.00 98.44 593 VAL A C 1
ATOM 4638 O O . VAL A 1 593 ? -19.290 10.616 13.848 1.00 98.44 593 VAL A O 1
ATOM 4641 N N . GLU A 1 594 ? -18.205 8.877 14.757 1.00 97.44 594 GLU A N 1
ATOM 4642 C CA . GLU A 1 594 ? -16.980 9.051 13.967 1.00 97.44 594 GLU A CA 1
ATOM 4643 C C . GLU A 1 594 ? -16.602 7.754 13.241 1.00 97.44 594 GLU A C 1
ATOM 4645 O O . GLU A 1 594 ? -16.443 6.709 13.866 1.00 97.44 594 GLU A O 1
ATOM 4650 N N . ILE A 1 595 ? -16.416 7.820 11.922 1.00 97.31 595 ILE A N 1
ATOM 4651 C CA . ILE A 1 595 ? -15.851 6.736 11.108 1.00 97.31 595 ILE A CA 1
ATOM 4652 C C . ILE A 1 595 ? -14.599 7.287 10.430 1.00 97.31 595 ILE A C 1
ATOM 4654 O O . ILE A 1 595 ? -14.703 8.238 9.651 1.00 97.31 595 ILE A O 1
ATOM 4658 N N . ARG A 1 596 ? -13.419 6.739 10.746 1.00 94.50 596 ARG A N 1
ATOM 4659 C CA . ARG A 1 596 ? -12.142 7.277 10.252 1.00 94.50 596 ARG A CA 1
ATOM 4660 C C . ARG A 1 596 ? -11.164 6.220 9.768 1.00 94.50 596 ARG A C 1
ATOM 4662 O O . ARG A 1 596 ? -11.101 5.144 10.357 1.00 94.50 596 ARG A O 1
ATOM 4669 N N . ASN A 1 597 ? -10.340 6.589 8.785 1.00 91.06 597 ASN A N 1
ATOM 4670 C CA . ASN A 1 597 ? -9.168 5.822 8.348 1.00 91.06 597 ASN A CA 1
ATOM 4671 C C . ASN A 1 597 ? -9.518 4.359 8.035 1.00 91.06 597 ASN A C 1
ATOM 4673 O O . ASN A 1 597 ? -8.855 3.463 8.525 1.00 91.06 597 ASN A O 1
ATOM 4677 N N . LEU A 1 598 ? -10.602 4.080 7.314 1.00 92.31 598 LEU A N 1
ATOM 4678 C CA . LEU A 1 598 ? -11.112 2.712 7.149 1.00 92.31 598 LEU A CA 1
ATOM 4679 C C . LEU A 1 598 ? -11.223 2.348 5.672 1.00 92.31 598 LEU A C 1
ATOM 4681 O O . LEU A 1 598 ? -11.648 3.174 4.863 1.00 92.31 598 LEU A O 1
ATOM 4685 N N . ASN A 1 599 ? -10.906 1.097 5.343 1.00 93.38 599 ASN A N 1
ATOM 4686 C CA . ASN A 1 599 ? -11.110 0.544 4.010 1.00 93.38 599 ASN A CA 1
ATOM 4687 C C . ASN A 1 599 ? -12.376 -0.319 3.997 1.00 93.38 599 ASN A C 1
ATOM 4689 O O . ASN A 1 599 ? -12.572 -1.152 4.880 1.00 93.38 599 ASN A O 1
ATOM 4693 N N . ILE A 1 600 ? -13.241 -0.144 2.999 1.00 94.81 600 ILE A N 1
ATOM 4694 C CA . ILE A 1 600 ? -14.416 -0.991 2.775 1.00 94.81 600 ILE A CA 1
ATOM 4695 C C . ILE A 1 600 ? -14.349 -1.544 1.355 1.00 94.81 600 ILE A C 1
ATOM 4697 O O . ILE A 1 600 ? -14.523 -0.813 0.377 1.00 94.81 600 ILE A O 1
ATOM 4701 N N . LEU A 1 601 ? -14.123 -2.848 1.260 1.00 90.75 601 LEU A N 1
ATOM 4702 C CA . LEU A 1 601 ? -14.173 -3.608 0.023 1.00 90.75 601 LEU A CA 1
ATOM 4703 C C . LEU A 1 601 ? -15.545 -4.270 -0.093 1.00 90.75 601 LEU A C 1
ATOM 4705 O O . LEU A 1 601 ? -15.997 -4.938 0.832 1.00 90.75 601 LEU A O 1
ATOM 4709 N N . GLU A 1 602 ? -16.198 -4.097 -1.238 1.00 86.81 602 GLU A N 1
ATOM 4710 C CA . GLU A 1 602 ? -17.469 -4.737 -1.572 1.00 86.81 602 GLU A CA 1
ATOM 4711 C C . GLU A 1 602 ? -18.538 -4.565 -0.486 1.00 86.81 602 GLU A C 1
ATOM 4713 O O . GLU A 1 602 ? -18.960 -5.513 0.153 1.00 86.81 602 GLU A O 1
ATOM 4718 N N . GLY A 1 603 ? -19.024 -3.342 -0.275 1.00 83.38 603 GLY A N 1
ATOM 4719 C CA . GLY A 1 603 ? -19.951 -3.009 0.818 1.00 83.38 603 GLY A CA 1
ATOM 4720 C C . GLY A 1 603 ? -21.371 -3.611 0.769 1.00 83.38 603 GLY A C 1
ATOM 4721 O O . GLY A 1 603 ? -22.277 -3.045 1.378 1.00 83.38 603 GLY A O 1
ATOM 4722 N N . GLY A 1 604 ? -21.619 -4.700 0.036 1.00 85.88 604 GLY A N 1
ATOM 4723 C CA . GLY A 1 604 ? -22.960 -5.248 -0.197 1.00 85.88 604 GLY A CA 1
ATOM 4724 C C . GLY A 1 604 ? -23.815 -4.343 -1.092 1.00 85.88 604 GLY A C 1
ATOM 4725 O O . GLY A 1 604 ? -23.322 -3.752 -2.051 1.00 85.88 604 GLY A O 1
ATOM 4726 N N . HIS A 1 605 ? -25.110 -4.213 -0.801 1.00 85.62 605 HIS A N 1
ATOM 4727 C CA . HIS A 1 605 ? -25.990 -3.251 -1.470 1.00 85.62 605 HIS A CA 1
ATOM 4728 C C . HIS A 1 605 ? -25.613 -1.796 -1.141 1.00 85.62 605 HIS A C 1
ATOM 4730 O O . HIS A 1 605 ? -25.806 -0.917 -1.985 1.00 85.62 605 HIS A O 1
ATOM 4736 N N . CYS A 1 606 ? -25.108 -1.519 0.068 1.00 89.56 606 CYS A N 1
ATOM 4737 C CA . CYS A 1 606 ? -24.554 -0.208 0.411 1.00 89.56 606 CYS A CA 1
ATOM 4738 C C . CYS A 1 606 ? -23.459 -0.282 1.484 1.00 89.56 606 CYS A C 1
ATOM 4740 O O . CYS A 1 606 ? -23.675 -0.848 2.556 1.00 89.56 606 CYS A O 1
ATOM 4742 N N . ALA A 1 607 ? -22.308 0.344 1.219 1.00 94.25 607 ALA A N 1
ATOM 4743 C CA . ALA A 1 607 ? -21.156 0.273 2.116 1.00 94.25 607 ALA A CA 1
ATOM 4744 C C . ALA A 1 607 ? -21.419 0.926 3.479 1.00 94.25 607 ALA A C 1
ATOM 4746 O O . ALA A 1 607 ? -21.158 0.299 4.506 1.00 94.25 607 ALA A O 1
ATOM 4747 N N . ILE A 1 608 ? -21.970 2.145 3.500 1.00 95.31 608 ILE A N 1
ATOM 4748 C CA . ILE A 1 608 ? -22.361 2.838 4.735 1.00 95.31 608 ILE A CA 1
ATOM 4749 C C . ILE A 1 608 ? -23.778 3.391 4.596 1.00 95.31 608 ILE A C 1
ATOM 4751 O O . ILE A 1 608 ? -24.020 4.328 3.834 1.00 95.31 608 ILE A O 1
ATOM 4755 N N . LEU A 1 609 ? -24.702 2.862 5.394 1.00 93.25 609 LEU A N 1
ATOM 4756 C CA . LEU A 1 609 ? -26.055 3.388 5.544 1.00 93.25 609 LEU A CA 1
ATOM 4757 C C . LEU A 1 609 ? -26.190 4.098 6.895 1.00 93.25 609 LEU A C 1
ATOM 4759 O O . LEU A 1 609 ? -26.201 3.454 7.941 1.00 93.25 609 LEU A O 1
ATOM 4763 N N . ALA A 1 610 ? -26.359 5.417 6.875 1.00 93.75 610 ALA A N 1
ATOM 4764 C CA . ALA A 1 610 ? -26.716 6.195 8.056 1.00 93.75 610 ALA A CA 1
ATOM 4765 C C . ALA A 1 610 ? -28.156 6.698 7.929 1.00 93.75 610 ALA A C 1
ATOM 4767 O O . ALA A 1 610 ? -28.526 7.328 6.936 1.00 93.75 610 ALA A O 1
ATOM 4768 N N . LEU A 1 611 ? -28.968 6.418 8.945 1.00 91.25 611 LEU A N 1
ATOM 4769 C CA . LEU A 1 611 ? -30.385 6.741 8.965 1.00 91.25 611 LEU A CA 1
ATOM 4770 C C . LEU A 1 611 ? -30.765 7.485 10.246 1.00 91.25 611 LEU A C 1
ATOM 4772 O O . LEU A 1 611 ? -30.825 6.894 11.324 1.00 91.25 611 LEU A O 1
ATOM 4776 N N . GLY A 1 612 ? -31.107 8.764 10.134 1.00 91.94 612 GLY A N 1
ATOM 4777 C CA . GLY A 1 612 ? -31.506 9.580 11.278 1.00 91.94 612 GLY A CA 1
ATOM 4778 C C . GLY A 1 612 ? -30.353 9.897 12.229 1.00 91.94 612 GLY A C 1
ATOM 4779 O O . GLY A 1 612 ? -30.612 10.098 13.413 1.00 91.94 612 GLY A O 1
ATOM 4780 N N . CYS A 1 613 ? -29.107 9.860 11.750 1.00 94.81 613 CYS A N 1
ATOM 4781 C CA . CYS A 1 613 ? -27.923 10.125 12.564 1.00 94.81 613 CYS A CA 1
ATOM 4782 C C . CYS A 1 613 ? -27.632 11.627 12.691 1.00 94.81 613 CYS A C 1
ATOM 4784 O O . CYS A 1 613 ? -27.931 12.402 11.781 1.00 94.81 613 CYS A O 1
ATOM 4786 N N . GLU A 1 614 ? -27.040 12.034 13.810 1.00 96.62 614 GLU A N 1
ATOM 4787 C CA . GLU A 1 614 ? -26.746 13.437 14.128 1.00 96.62 614 GLU A CA 1
ATOM 4788 C C . GLU A 1 614 ? -25.307 13.611 14.625 1.00 96.62 614 GLU A C 1
ATOM 4790 O O . GLU A 1 614 ? -24.787 12.745 15.325 1.00 96.62 614 GLU A O 1
ATOM 4795 N N . ASP A 1 615 ? -24.665 14.718 14.251 1.00 98.19 615 ASP A N 1
ATOM 4796 C CA . ASP A 1 615 ? -23.275 15.035 14.608 1.00 98.19 615 ASP A CA 1
ATOM 4797 C C . ASP A 1 615 ? -22.318 13.900 14.201 1.00 98.19 615 ASP A C 1
ATOM 4799 O O . ASP A 1 615 ? -21.723 13.208 15.031 1.00 98.19 615 ASP A O 1
ATOM 4803 N N . MET A 1 616 ? -22.222 13.675 12.887 1.00 98.31 616 MET A N 1
ATOM 4804 C CA . MET A 1 616 ? -21.483 12.554 12.300 1.00 98.31 616 MET A CA 1
ATOM 4805 C C . MET A 1 616 ? -20.299 13.028 11.453 1.00 98.31 616 MET A C 1
ATOM 4807 O O . MET A 1 616 ? -20.432 13.913 10.604 1.00 98.31 616 MET A O 1
ATOM 4811 N N . LEU A 1 617 ? -19.150 12.381 11.633 1.00 97.94 617 LEU A N 1
ATOM 4812 C CA . LEU A 1 617 ? -17.950 12.562 10.824 1.00 97.94 617 LEU A CA 1
ATOM 4813 C C . LEU A 1 617 ? -17.580 11.252 10.120 1.00 97.94 617 LEU A C 1
ATOM 4815 O O . LEU A 1 617 ? -17.419 10.222 10.770 1.00 97.94 617 LEU A O 1
ATOM 4819 N N . ILE A 1 618 ? -17.402 11.318 8.803 1.00 98.00 618 ILE A N 1
ATOM 4820 C CA . ILE A 1 618 ? -16.797 10.265 7.983 1.00 98.00 618 ILE A CA 1
ATOM 4821 C C . ILE A 1 618 ? -15.558 10.881 7.333 1.00 98.00 618 ILE A C 1
ATOM 4823 O O . ILE A 1 618 ? -15.685 11.823 6.553 1.00 98.00 618 ILE A O 1
ATOM 4827 N N . ASP A 1 619 ? -14.368 10.419 7.700 1.00 95.00 619 ASP A N 1
ATOM 4828 C CA . ASP A 1 619 ? -13.111 11.099 7.364 1.00 95.00 619 ASP A CA 1
ATOM 4829 C C . ASP A 1 619 ? -12.032 10.096 6.951 1.00 95.00 619 ASP A C 1
ATOM 4831 O O . ASP A 1 619 ? -11.762 9.155 7.690 1.00 95.00 619 ASP A O 1
ATOM 4835 N N . ASN A 1 620 ? -11.394 10.294 5.796 1.00 91.69 620 ASN A N 1
ATOM 4836 C CA . ASN A 1 620 ? -10.353 9.387 5.294 1.00 91.69 620 ASN A CA 1
ATOM 4837 C C . ASN A 1 620 ? -10.833 7.922 5.174 1.00 91.69 620 ASN A C 1
ATOM 4839 O O . ASN A 1 620 ? -10.211 6.994 5.688 1.00 91.69 620 ASN A O 1
ATOM 4843 N N . VAL A 1 621 ? -11.999 7.714 4.553 1.00 93.88 621 VAL A N 1
ATOM 4844 C CA . VAL A 1 621 ? -12.566 6.380 4.298 1.00 93.88 621 VAL A CA 1
ATOM 4845 C C . VAL A 1 621 ? -12.475 6.063 2.808 1.00 93.88 621 VAL A C 1
ATOM 4847 O O . VAL A 1 621 ? -12.924 6.856 1.973 1.00 93.88 621 VAL A O 1
ATOM 4850 N N . ALA A 1 622 ? -11.923 4.896 2.485 1.00 92.69 622 ALA A N 1
ATOM 4851 C CA . ALA A 1 622 ? -11.865 4.367 1.129 1.00 92.69 622 ALA A CA 1
ATOM 4852 C C . ALA A 1 622 ? -12.934 3.283 0.951 1.00 92.69 622 ALA A C 1
ATOM 4854 O O . ALA A 1 622 ? -12.991 2.318 1.710 1.00 92.69 622 ALA A O 1
ATOM 4855 N N . VAL A 1 623 ? -13.792 3.437 -0.053 1.00 94.06 623 VAL A N 1
ATOM 4856 C CA . VAL A 1 623 ? -14.838 2.474 -0.403 1.00 94.06 623 VAL A CA 1
ATOM 4857 C C . VAL A 1 623 ? -14.645 2.059 -1.852 1.00 94.06 623 VAL A C 1
ATOM 4859 O O . VAL A 1 623 ? -14.695 2.907 -2.740 1.00 94.06 623 VAL A O 1
ATOM 4862 N N . LYS A 1 624 ? -14.495 0.754 -2.088 1.00 91.00 624 LYS A N 1
ATOM 4863 C CA . LYS A 1 624 ? -14.513 0.144 -3.423 1.00 91.00 624 LYS A CA 1
ATOM 4864 C C . LYS A 1 624 ? -15.667 -0.848 -3.486 1.00 91.00 624 LYS A C 1
ATOM 4866 O O . LYS A 1 624 ? -15.664 -1.844 -2.768 1.00 91.00 624 LYS A O 1
ATOM 4871 N N . THR A 1 625 ? -16.687 -0.559 -4.288 1.00 88.94 625 THR A N 1
ATOM 4872 C CA . THR A 1 625 ? -17.911 -1.371 -4.351 1.00 88.94 625 THR A CA 1
ATOM 4873 C C . THR A 1 625 ? -18.571 -1.315 -5.726 1.00 88.94 625 THR A C 1
ATOM 4875 O O . THR A 1 625 ? -18.535 -0.298 -6.412 1.00 88.94 625 THR A O 1
ATOM 4878 N N . GLY A 1 626 ? -19.253 -2.394 -6.118 1.00 86.38 626 GLY A N 1
ATOM 4879 C CA . GLY A 1 626 ? -20.105 -2.409 -7.314 1.00 86.38 626 GLY A CA 1
ATOM 4880 C C . GLY A 1 626 ? -21.508 -1.805 -7.124 1.00 86.38 626 GLY A C 1
ATOM 4881 O O . GLY A 1 626 ? -22.296 -1.773 -8.074 1.00 86.38 626 GLY A O 1
ATOM 4882 N N . ARG A 1 627 ? -21.872 -1.369 -5.907 1.00 88.44 627 ARG A N 1
ATOM 4883 C CA . ARG A 1 627 ? -23.195 -0.798 -5.563 1.00 88.44 627 ARG A CA 1
ATOM 4884 C C . ARG A 1 627 ? -23.054 0.568 -4.884 1.00 88.44 627 ARG A C 1
ATOM 4886 O O . ARG A 1 627 ? -22.185 1.338 -5.264 1.00 88.44 627 ARG A O 1
ATOM 4893 N N . ASP A 1 628 ? -23.976 0.936 -3.994 1.00 90.50 628 ASP A N 1
ATOM 4894 C CA . ASP A 1 628 ? -24.029 2.290 -3.448 1.00 90.50 628 ASP A CA 1
ATOM 4895 C C . ASP A 1 628 ? -22.921 2.465 -2.389 1.00 90.50 628 ASP A C 1
ATOM 4897 O O . ASP A 1 628 ? -22.713 1.596 -1.538 1.00 90.50 628 ASP A O 1
ATOM 4901 N N . GLY A 1 629 ? -22.189 3.577 -2.431 1.00 94.00 629 GLY A N 1
ATOM 4902 C CA . GLY A 1 629 ? -21.140 3.873 -1.455 1.00 94.00 629 GLY A CA 1
ATOM 4903 C C . GLY A 1 629 ? -21.753 4.275 -0.116 1.00 94.00 629 GLY A C 1
ATOM 4904 O O . GLY A 1 629 ? -21.904 3.459 0.795 1.00 94.00 629 GLY A O 1
ATOM 4905 N N . LEU A 1 630 ? -22.159 5.539 -0.010 1.00 95.00 630 LEU A N 1
ATOM 4906 C CA . LEU A 1 630 ? -22.791 6.090 1.184 1.00 95.00 630 LEU A CA 1
ATOM 4907 C C . LEU A 1 630 ? -24.248 6.444 0.928 1.00 95.00 630 LEU A C 1
ATOM 4909 O O . LEU A 1 630 ? -24.568 7.147 -0.029 1.00 95.00 630 LEU A O 1
ATOM 4913 N N . ILE A 1 631 ? -25.124 6.037 1.840 1.00 91.94 631 ILE A N 1
ATOM 4914 C CA . ILE A 1 631 ? -26.507 6.503 1.900 1.00 91.94 631 ILE A CA 1
ATOM 4915 C C . ILE A 1 631 ? -26.693 7.255 3.215 1.00 91.94 631 ILE A C 1
ATOM 4917 O O . ILE A 1 631 ? -26.665 6.665 4.295 1.00 91.94 631 ILE A O 1
ATOM 4921 N N . LEU A 1 632 ? -2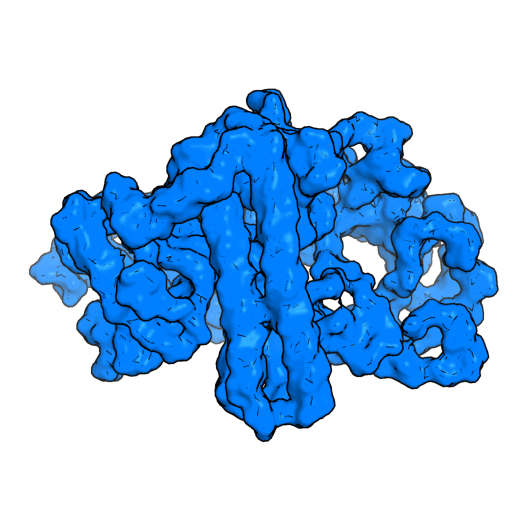6.908 8.565 3.109 1.00 92.25 632 LEU A N 1
ATOM 4922 C CA . LEU A 1 632 ? -27.190 9.454 4.230 1.00 92.25 632 LEU A CA 1
ATOM 4923 C C . LEU A 1 632 ? -28.663 9.852 4.169 1.00 92.25 632 LEU A C 1
ATOM 4925 O O . LEU A 1 632 ? -29.091 10.598 3.287 1.00 92.25 632 LEU A O 1
ATOM 4929 N N . SER A 1 633 ? -29.453 9.306 5.088 1.00 89.12 633 SER A N 1
ATOM 4930 C CA . SER A 1 633 ? -30.900 9.476 5.110 1.00 89.12 633 SER A CA 1
ATOM 4931 C C . SER A 1 633 ? -31.344 10.141 6.395 1.00 89.12 633 SER A C 1
ATOM 4933 O O . SER A 1 633 ? -31.116 9.616 7.481 1.00 89.12 633 SER A O 1
ATOM 4935 N N . GLN A 1 634 ? -32.026 11.277 6.282 1.00 89.81 634 GLN A N 1
ATOM 4936 C CA . GLN A 1 634 ? -32.579 12.020 7.413 1.00 89.81 634 GLN A CA 1
ATOM 4937 C C . GLN A 1 634 ? -31.528 12.411 8.471 1.00 89.81 634 GLN A C 1
ATOM 4939 O O . GLN A 1 634 ? -31.841 12.487 9.662 1.00 89.81 634 GLN A O 1
ATOM 4944 N N . CYS A 1 635 ? -30.279 12.630 8.051 1.00 92.75 635 CYS A N 1
ATOM 4945 C CA . CYS A 1 635 ? -29.158 12.929 8.945 1.00 92.75 635 CYS A CA 1
ATOM 4946 C C . CYS A 1 635 ? -28.962 14.439 9.160 1.00 92.75 635 CYS A C 1
ATOM 4948 O O . CYS A 1 635 ? -29.266 15.250 8.282 1.00 92.75 635 CYS A O 1
ATOM 4950 N N . ARG A 1 636 ? -28.409 14.833 10.312 1.00 95.06 636 ARG A N 1
ATOM 4951 C CA . ARG A 1 636 ? -28.126 16.238 10.649 1.00 95.06 636 ARG A CA 1
ATOM 4952 C C . ARG A 1 636 ? -26.673 16.455 11.049 1.00 95.06 636 ARG A C 1
ATOM 4954 O O . ARG A 1 636 ? -26.111 15.627 11.751 1.00 95.06 636 ARG A O 1
ATOM 4961 N N . ASN A 1 637 ? -26.096 17.584 10.636 1.00 97.69 637 ASN A N 1
ATOM 4962 C CA . ASN A 1 637 ? -24.724 17.980 10.978 1.00 97.69 637 ASN A CA 1
ATOM 4963 C C . ASN A 1 637 ? -23.712 16.877 10.619 1.00 97.69 637 ASN A C 1
ATOM 4965 O O . ASN A 1 637 ? -23.055 16.297 11.484 1.00 97.69 637 ASN A O 1
ATOM 4969 N N . VAL A 1 638 ? -23.630 16.552 9.327 1.00 98.12 638 VAL A N 1
ATOM 4970 C CA . VAL A 1 638 ? -22.745 15.494 8.824 1.00 98.12 638 VAL A CA 1
ATOM 4971 C C . VAL A 1 638 ? -21.599 16.101 8.031 1.00 98.12 638 VAL A C 1
ATOM 4973 O O . VAL A 1 638 ? -21.810 16.964 7.180 1.00 98.12 638 VAL A O 1
ATOM 4976 N N . ARG A 1 639 ? -20.382 15.612 8.259 1.00 98.00 639 ARG A N 1
ATOM 4977 C CA . ARG A 1 639 ? -19.223 15.941 7.428 1.00 98.00 639 ARG A CA 1
ATOM 4978 C C . ARG A 1 639 ? -18.615 14.673 6.846 1.00 98.00 639 ARG A C 1
ATOM 4980 O O . ARG A 1 639 ? -18.234 13.778 7.593 1.00 98.00 639 ARG A O 1
ATOM 4987 N N . VAL A 1 640 ? -18.512 14.629 5.521 1.00 98.00 640 VAL A N 1
ATOM 4988 C CA . VAL A 1 640 ? -17.777 13.610 4.764 1.00 98.00 640 VAL A CA 1
ATOM 4989 C C . VAL A 1 640 ? -16.541 14.288 4.183 1.00 98.00 640 VAL A C 1
ATOM 4991 O O . VAL A 1 640 ? -16.684 15.238 3.413 1.00 98.00 640 VAL A O 1
ATOM 4994 N N . ALA A 1 641 ? -15.343 13.865 4.583 1.00 94.81 641 ALA A N 1
ATOM 4995 C CA . ALA A 1 641 ? -14.103 14.538 4.205 1.00 94.81 641 ALA A CA 1
ATOM 4996 C C . ALA A 1 641 ? -12.982 13.563 3.819 1.00 94.81 641 ALA A C 1
ATOM 4998 O O . ALA A 1 641 ? -12.866 12.489 4.403 1.00 94.81 641 ALA A O 1
ATOM 4999 N N . HIS A 1 642 ? -12.151 13.938 2.841 1.00 92.25 642 HIS A N 1
ATOM 5000 C CA . HIS A 1 642 ? -10.968 13.162 2.421 1.00 92.25 642 HIS A CA 1
ATOM 5001 C C . HIS A 1 642 ? -11.282 11.701 2.050 1.00 92.25 642 HIS A C 1
ATOM 5003 O O . HIS A 1 642 ? -10.461 10.813 2.243 1.00 92.25 642 HIS A O 1
ATOM 5009 N N . CYS A 1 643 ? -12.501 11.422 1.585 1.00 94.00 643 CYS A N 1
ATOM 5010 C CA . CYS A 1 643 ? -12.935 10.062 1.282 1.00 94.00 643 CYS A CA 1
ATOM 5011 C C . CYS A 1 643 ? -12.732 9.734 -0.199 1.00 94.00 643 CYS A C 1
ATOM 5013 O O . CYS A 1 643 ? -12.962 10.578 -1.071 1.00 94.00 643 CYS A O 1
ATOM 5015 N N . HIS A 1 644 ? -12.382 8.480 -0.471 1.00 92.94 644 HIS A N 1
ATOM 5016 C CA . HIS A 1 644 ? -12.316 7.917 -1.814 1.00 92.94 644 HIS A CA 1
ATOM 5017 C C . HIS A 1 644 ? -13.468 6.934 -1.990 1.00 92.94 644 HIS A C 1
ATOM 5019 O O . HIS A 1 644 ? -13.421 5.830 -1.457 1.00 92.94 644 HIS A O 1
ATOM 5025 N N . ILE A 1 645 ? -14.496 7.310 -2.745 1.00 94.31 645 ILE A N 1
ATOM 5026 C CA . ILE A 1 645 ? -15.683 6.475 -2.937 1.00 94.31 645 ILE A CA 1
ATOM 5027 C C . ILE A 1 645 ? -15.791 6.058 -4.400 1.00 94.31 645 ILE A C 1
ATOM 5029 O O . ILE A 1 645 ? -16.272 6.817 -5.245 1.00 94.31 645 ILE A O 1
ATOM 5033 N N . ASP A 1 646 ? -15.352 4.837 -4.685 1.00 91.75 646 ASP A N 1
ATOM 5034 C CA . ASP A 1 646 ? -15.463 4.193 -5.986 1.00 91.75 646 ASP A CA 1
ATOM 5035 C C . ASP A 1 646 ? -16.634 3.202 -5.980 1.00 91.75 646 ASP A C 1
ATOM 5037 O O . ASP A 1 646 ? -16.553 2.096 -5.441 1.00 91.75 646 ASP A O 1
ATOM 5041 N N . ALA A 1 647 ? -17.748 3.642 -6.564 1.00 92.19 647 ALA A N 1
ATOM 5042 C CA . ALA A 1 647 ? -18.986 2.883 -6.724 1.00 92.19 647 ALA A CA 1
ATOM 5043 C C . ALA A 1 647 ? -19.139 2.307 -8.150 1.00 92.19 647 ALA A C 1
ATOM 5045 O O . ALA A 1 647 ? -20.263 2.112 -8.635 1.00 92.19 647 ALA A O 1
ATOM 5046 N N . VAL A 1 648 ? -18.022 2.102 -8.862 1.00 88.31 648 VAL A N 1
ATOM 5047 C CA . VAL A 1 648 ? -17.994 1.572 -10.231 1.00 88.31 648 VAL A CA 1
ATOM 5048 C C . VAL A 1 648 ? -17.678 0.078 -10.216 1.00 88.31 648 VAL A C 1
ATOM 5050 O O . VAL A 1 648 ? -16.589 -0.355 -9.838 1.00 88.31 648 VAL A O 1
ATOM 5053 N N . CYS A 1 649 ? -18.616 -0.714 -10.729 1.00 84.25 649 CYS A N 1
ATOM 5054 C CA . CYS A 1 649 ? -18.360 -2.098 -11.100 1.00 84.25 649 CYS A CA 1
ATOM 5055 C C . CYS A 1 649 ? -17.578 -2.118 -12.419 1.00 84.25 649 CYS A C 1
ATOM 5057 O O . CYS A 1 649 ? -17.985 -1.473 -13.392 1.00 84.25 649 CYS A O 1
ATOM 5059 N N . ARG A 1 650 ? -16.455 -2.841 -12.443 1.00 79.12 650 ARG A N 1
ATOM 5060 C CA . ARG A 1 650 ? -15.594 -2.972 -13.620 1.00 79.12 650 ARG A CA 1
ATOM 5061 C C . ARG A 1 650 ? -15.562 -4.416 -14.103 1.00 79.12 650 ARG A C 1
ATOM 5063 O O . ARG A 1 650 ? -15.369 -5.318 -13.296 1.00 79.12 650 ARG A O 1
ATOM 5070 N N . GLU A 1 651 ? -15.671 -4.609 -15.411 1.00 73.56 651 GLU A N 1
ATOM 5071 C CA . GLU A 1 651 ? -15.403 -5.877 -16.097 1.00 73.56 651 GLU A CA 1
ATOM 5072 C C . GLU A 1 651 ? -14.209 -5.657 -17.027 1.00 73.56 651 GLU A C 1
ATOM 5074 O O . GLU A 1 651 ? -14.164 -4.676 -17.766 1.00 73.56 651 GLU A O 1
ATOM 5079 N N . GLU A 1 652 ? -13.185 -6.508 -16.919 1.00 67.25 652 GLU A N 1
ATOM 5080 C CA . GLU A 1 652 ? -11.930 -6.379 -17.685 1.00 67.25 652 GLU A CA 1
ATOM 5081 C C . GLU A 1 652 ? -11.252 -4.994 -17.566 1.00 67.25 652 GLU A C 1
ATOM 5083 O O . GLU A 1 652 ? -10.546 -4.536 -18.460 1.00 67.25 652 GLU A O 1
ATOM 5088 N N . GLY A 1 653 ? -11.443 -4.316 -16.428 1.00 64.81 653 GLY A N 1
ATOM 5089 C CA . GLY A 1 653 ? -10.914 -2.967 -16.182 1.00 64.81 653 GLY A CA 1
ATOM 5090 C C . GLY A 1 653 ? -11.752 -1.833 -16.777 1.00 64.81 653 GLY A C 1
ATOM 5091 O O . GLY A 1 653 ? -11.430 -0.669 -16.553 1.00 64.81 653 GLY A O 1
ATOM 5092 N N . GLN A 1 654 ? -12.844 -2.137 -17.481 1.00 72.81 654 GLN A N 1
ATOM 5093 C CA . GLN A 1 654 ? -13.765 -1.140 -18.023 1.00 72.81 654 GLN A CA 1
ATOM 5094 C C . GLN A 1 654 ? -15.010 -0.994 -17.141 1.00 72.81 654 GLN A C 1
ATOM 5096 O O . GLN A 1 654 ? -15.496 -1.992 -16.609 1.00 72.81 654 GLN A O 1
ATOM 5101 N N . PRO A 1 655 ? -15.570 0.219 -16.980 1.00 81.00 655 PRO A N 1
ATOM 5102 C CA . PRO A 1 655 ? -16.828 0.405 -16.263 1.00 81.00 655 PRO A CA 1
ATOM 5103 C C . PRO A 1 655 ? -17.974 -0.389 -16.916 1.00 81.00 655 PRO A C 1
ATOM 5105 O O . PRO A 1 655 ? -18.345 -0.118 -18.056 1.00 81.00 655 PRO A O 1
ATOM 5108 N N . ALA A 1 656 ? -18.557 -1.336 -16.181 1.00 83.19 656 ALA A N 1
ATOM 5109 C CA . ALA A 1 656 ? -19.650 -2.204 -16.641 1.00 83.19 656 ALA A CA 1
ATOM 5110 C C . ALA A 1 656 ? -20.984 -1.919 -15.926 1.00 83.19 656 ALA A C 1
ATOM 5112 O O . ALA A 1 656 ? -22.061 -2.294 -16.385 1.00 83.19 656 ALA A O 1
ATOM 5113 N N . GLY A 1 657 ? -20.933 -1.220 -14.791 1.00 84.75 657 GLY A N 1
ATOM 5114 C CA . GLY A 1 657 ? -22.103 -0.914 -13.978 1.00 84.75 657 GLY A CA 1
ATOM 5115 C C . GLY A 1 657 ? -21.715 -0.190 -12.695 1.00 84.75 657 GLY A C 1
ATOM 5116 O O . GLY A 1 657 ? -20.577 0.246 -12.531 1.00 84.75 657 GLY A O 1
ATOM 5117 N N . GLY A 1 658 ? -22.661 -0.023 -11.773 1.00 84.31 658 GLY A N 1
ATOM 5118 C CA . GLY A 1 658 ? -22.370 0.617 -10.491 1.00 84.31 658 GLY A CA 1
ATOM 5119 C C . GLY A 1 658 ? -23.593 1.126 -9.738 1.00 84.31 658 GLY A C 1
ATOM 5120 O O . GLY A 1 658 ? -24.729 1.099 -10.236 1.00 84.31 658 GLY A O 1
ATOM 5121 N N . GLY A 1 659 ? -23.348 1.596 -8.518 1.00 86.75 659 GLY A N 1
ATOM 5122 C CA . GLY A 1 659 ? -24.312 2.331 -7.700 1.00 86.75 659 GLY A CA 1
ATOM 5123 C C . GLY A 1 659 ? -24.026 3.828 -7.665 1.00 86.75 659 GLY A C 1
ATOM 5124 O O . GLY A 1 659 ? -23.265 4.345 -8.482 1.00 86.75 659 GLY A O 1
ATOM 5125 N N . ASP A 1 660 ? -24.666 4.529 -6.735 1.00 89.50 660 ASP A N 1
ATOM 5126 C CA . ASP A 1 660 ? -24.385 5.944 -6.460 1.00 89.50 660 ASP A CA 1
ATOM 5127 C C . ASP A 1 660 ? -23.229 6.048 -5.450 1.00 89.50 660 ASP A C 1
ATOM 5129 O O . ASP A 1 660 ? -23.209 5.308 -4.466 1.00 89.50 660 ASP A O 1
ATOM 5133 N N . ALA A 1 661 ? -22.265 6.954 -5.656 1.00 90.81 661 ALA A N 1
ATOM 5134 C CA . ALA A 1 661 ? -21.141 7.079 -4.719 1.00 90.81 661 ALA A CA 1
ATOM 5135 C C . ALA A 1 661 ? -21.616 7.655 -3.374 1.00 90.81 661 ALA A C 1
ATOM 5137 O O . ALA A 1 661 ? -21.401 7.048 -2.326 1.00 90.81 661 ALA A O 1
ATOM 5138 N N . ILE A 1 662 ? -22.338 8.779 -3.397 1.00 92.69 662 ILE A N 1
ATOM 5139 C CA . ILE A 1 662 ? -23.019 9.334 -2.223 1.00 92.69 662 ILE A CA 1
ATOM 5140 C C . ILE A 1 662 ? -24.464 9.668 -2.579 1.00 92.69 662 ILE A C 1
ATOM 5142 O O . ILE A 1 662 ? -24.742 10.405 -3.528 1.00 92.69 662 ILE A O 1
ATOM 5146 N N . LYS A 1 663 ? -25.392 9.159 -1.770 1.00 90.00 663 LYS A N 1
ATOM 5147 C CA . LYS A 1 663 ? -26.830 9.340 -1.934 1.00 90.00 663 LYS A CA 1
ATOM 5148 C C . LYS A 1 663 ? -27.4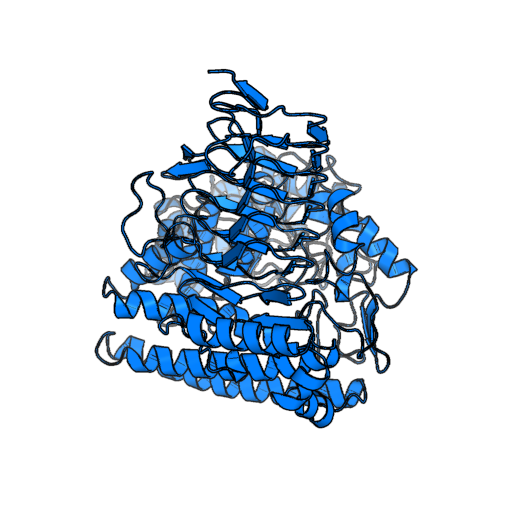51 9.977 -0.696 1.00 90.00 663 LYS A C 1
ATOM 5150 O O . LYS A 1 663 ? -27.261 9.506 0.424 1.00 90.00 663 LYS A O 1
ATOM 5155 N N . PHE A 1 664 ? -28.280 10.988 -0.923 1.00 86.50 664 PHE A N 1
ATOM 5156 C CA . PHE A 1 664 ? -29.115 11.627 0.088 1.00 86.50 664 PHE A CA 1
ATOM 5157 C C . PHE A 1 664 ? -30.583 11.302 -0.186 1.00 86.50 664 PHE A C 1
ATOM 5159 O O . PHE A 1 664 ? -31.108 11.625 -1.257 1.00 86.50 664 PHE A O 1
ATOM 5166 N N . VAL A 1 665 ? -31.253 10.640 0.760 1.00 76.69 665 VAL A N 1
ATOM 5167 C CA . VAL A 1 665 ? -32.651 10.193 0.602 1.00 76.69 665 VAL A CA 1
ATOM 5168 C C . VAL A 1 665 ? -33.418 10.410 1.894 1.00 76.69 665 VAL A C 1
ATOM 5170 O O . VAL A 1 665 ? -33.009 9.887 2.915 1.00 76.69 665 VAL A O 1
ATOM 5173 N N . ASP A 1 666 ? -34.583 11.052 1.861 1.00 65.88 666 ASP A N 1
ATOM 5174 C CA . ASP A 1 666 ? -35.424 11.209 3.057 1.00 65.88 666 ASP A CA 1
ATOM 5175 C C . ASP A 1 666 ? -36.750 10.453 2.907 1.00 65.88 666 ASP A C 1
ATOM 5177 O O . ASP A 1 666 ? -37.756 11.056 2.554 1.00 65.88 666 ASP A O 1
ATOM 5181 N N . SER A 1 667 ? -36.783 9.138 3.151 1.00 62.56 667 SER A N 1
ATOM 5182 C CA . SER A 1 667 ? -38.031 8.351 3.097 1.00 62.56 667 SER A CA 1
ATOM 5183 C C . SER A 1 667 ? -38.681 8.200 4.481 1.00 62.56 667 SER A C 1
ATOM 5185 O O . SER A 1 667 ? -38.054 7.740 5.428 1.00 62.56 667 SER A O 1
ATOM 5187 N N . ALA A 1 668 ? -39.968 8.521 4.609 1.00 52.19 668 ALA A N 1
ATOM 5188 C CA . ALA A 1 668 ? -40.762 8.352 5.828 1.00 52.19 668 ALA A CA 1
ATOM 5189 C C . ALA A 1 668 ? -41.060 6.873 6.122 1.00 52.19 668 ALA A C 1
ATOM 5191 O O . ALA A 1 668 ? -41.626 6.562 7.157 1.00 52.19 668 ALA A O 1
ATOM 5192 N N . LEU A 1 669 ? -40.694 5.958 5.2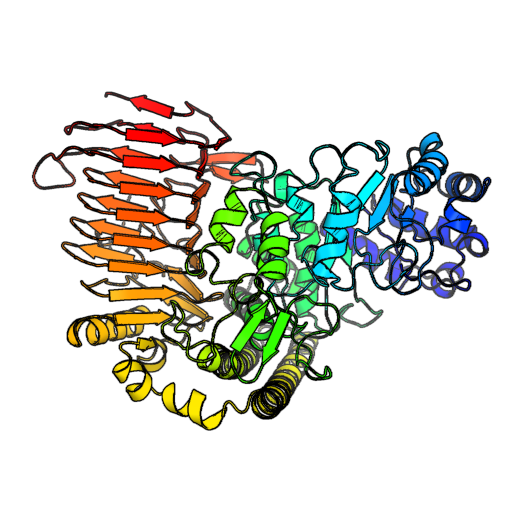17 1.00 55.84 669 LEU A N 1
ATOM 5193 C CA . LEU A 1 669 ? -40.817 4.517 5.436 1.00 55.84 669 LEU A CA 1
ATOM 5194 C C . LEU A 1 669 ? -39.618 3.939 6.202 1.00 55.84 669 LEU A C 1
ATOM 5196 O O . LEU A 1 669 ? -39.716 2.842 6.744 1.00 55.84 669 LEU A O 1
ATOM 5200 N N . SER A 1 670 ? -38.485 4.650 6.271 1.00 61.56 670 SER A N 1
ATOM 5201 C CA . SER A 1 670 ? -37.294 4.164 6.983 1.00 61.56 670 SER A CA 1
ATOM 5202 C C . SER A 1 670 ? -37.279 4.558 8.472 1.00 61.56 670 SER A C 1
ATOM 5204 O O . SER A 1 670 ? -36.710 3.842 9.310 1.00 61.56 670 SER A O 1
ATOM 5206 N N . LEU A 1 671 ? -37.973 5.641 8.837 1.00 60.09 671 LEU A N 1
ATOM 5207 C CA . LEU A 1 671 ? -38.196 6.103 10.213 1.00 60.09 671 LEU A CA 1
ATOM 5208 C C . LEU A 1 671 ? -39.687 6.329 10.471 1.00 60.09 671 LEU A C 1
ATOM 5210 O O . LEU A 1 671 ? -40.374 6.806 9.587 1.00 60.09 671 LEU A O 1
ATOM 5214 N N . ASP A 1 672 ? -40.151 6.135 11.712 1.00 72.69 672 ASP A N 1
ATOM 5215 C CA . ASP A 1 672 ? -41.560 6.357 12.120 1.00 72.69 672 ASP A CA 1
ATOM 5216 C C . ASP A 1 672 ? -42.102 7.794 11.880 1.00 72.69 672 ASP A C 1
ATOM 5218 O O . ASP A 1 672 ? -43.272 8.069 12.134 1.00 72.69 672 ASP A O 1
ATOM 5222 N N . ARG A 1 673 ? -41.259 8.735 11.427 1.00 71.44 673 ARG A N 1
ATOM 5223 C CA . ARG A 1 673 ? -41.624 10.089 10.981 1.00 71.44 673 ARG A CA 1
ATOM 5224 C C . ARG A 1 673 ? -40.619 10.604 9.949 1.00 71.44 673 ARG A C 1
ATOM 5226 O O . ARG A 1 673 ? -39.440 10.267 10.038 1.00 71.44 673 ARG A O 1
ATOM 5233 N N . ALA A 1 674 ? -41.059 11.490 9.055 1.00 72.88 674 ALA A N 1
ATOM 5234 C CA . ALA A 1 674 ? -40.172 12.206 8.138 1.00 72.88 674 ALA A CA 1
ATOM 5235 C C . ALA A 1 674 ? -39.341 13.270 8.880 1.00 72.88 674 ALA A C 1
ATOM 5237 O O . ALA A 1 674 ? -39.886 14.138 9.566 1.00 72.88 674 ALA A O 1
ATOM 5238 N N . LEU A 1 675 ? -38.021 13.223 8.720 1.00 78.75 675 LEU A N 1
ATOM 5239 C CA . LEU A 1 675 ? -37.058 14.211 9.205 1.00 78.75 675 LEU A CA 1
ATOM 5240 C C . LEU A 1 675 ? -36.234 14.755 8.026 1.00 78.75 675 LEU A C 1
ATOM 5242 O O . LEU A 1 675 ? -35.973 14.014 7.082 1.00 78.75 675 LEU A O 1
ATOM 5246 N N . PRO A 1 676 ? -35.820 16.034 8.050 1.00 83.56 676 PRO A N 1
ATOM 5247 C CA . PRO A 1 676 ? -34.982 16.585 6.991 1.00 83.56 676 PRO A CA 1
ATOM 5248 C C . PRO A 1 676 ? -33.528 16.121 7.128 1.00 83.56 676 PRO A C 1
ATOM 5250 O O . PRO A 1 676 ? -32.972 16.186 8.231 1.00 83.56 676 PRO A O 1
ATOM 5253 N N . SER A 1 677 ? -32.884 15.770 6.013 1.00 89.62 677 SER A N 1
ATOM 5254 C CA . SER A 1 677 ? -31.419 15.779 5.937 1.00 89.62 677 SER A CA 1
ATOM 5255 C C . SER A 1 677 ? -30.920 17.220 5.869 1.00 89.62 677 SER A C 1
ATOM 5257 O O . SER A 1 677 ? -31.261 17.958 4.937 1.00 89.62 677 SER A O 1
ATOM 5259 N N . LYS A 1 678 ? -30.135 17.656 6.862 1.00 93.12 678 LYS A N 1
ATOM 5260 C CA . LYS A 1 678 ? -29.730 19.063 6.986 1.00 93.12 678 LYS A CA 1
ATOM 5261 C C . LYS A 1 678 ? -28.280 19.255 7.428 1.00 93.12 678 LYS A C 1
ATOM 5263 O O . LYS A 1 678 ? -27.820 18.559 8.324 1.00 93.12 678 LYS A O 1
ATOM 5268 N N . ASN A 1 679 ? -27.622 20.281 6.880 1.00 96.44 679 ASN A N 1
ATOM 5269 C CA . ASN A 1 679 ? -26.245 20.671 7.209 1.00 96.44 679 ASN A CA 1
ATOM 5270 C C . ASN A 1 679 ? -25.274 19.514 6.937 1.00 96.44 679 ASN A C 1
ATOM 5272 O O . ASN A 1 679 ? -24.696 18.948 7.867 1.00 96.44 679 ASN A O 1
ATOM 5276 N N . ILE A 1 680 ? -25.157 19.124 5.667 1.00 96.25 680 ILE A N 1
ATOM 5277 C CA . ILE A 1 680 ? -24.244 18.056 5.257 1.00 96.25 680 ILE A CA 1
ATOM 5278 C C . ILE A 1 680 ? -23.210 18.615 4.288 1.00 96.25 680 ILE A C 1
ATOM 5280 O O . ILE A 1 680 ? -23.574 19.142 3.238 1.00 96.25 680 ILE A O 1
ATOM 5284 N N . THR A 1 681 ? -21.933 18.463 4.627 1.00 97.50 681 THR A N 1
ATOM 5285 C CA . THR A 1 681 ? -20.810 18.904 3.793 1.00 97.50 681 THR A CA 1
ATOM 5286 C C . THR A 1 681 ? -20.007 17.699 3.320 1.00 97.50 681 THR A C 1
ATOM 5288 O O . THR A 1 681 ? -19.562 16.888 4.133 1.00 97.50 681 THR A O 1
ATOM 5291 N N . VAL A 1 682 ? -19.800 17.605 2.009 1.00 96.81 682 VAL A N 1
ATOM 5292 C CA . VAL A 1 682 ? -18.873 16.680 1.353 1.00 96.81 682 VAL A CA 1
ATOM 5293 C C . VAL A 1 682 ? -17.691 17.507 0.856 1.00 96.81 682 VAL A C 1
ATOM 5295 O O . VAL A 1 682 ? -17.886 18.376 0.007 1.00 96.81 682 VAL A O 1
ATOM 5298 N N . ARG A 1 683 ? -16.486 17.283 1.391 1.00 94.69 683 ARG A N 1
ATOM 5299 C CA . ARG A 1 683 ? -15.302 18.077 1.031 1.00 94.69 683 ARG A CA 1
ATOM 5300 C C . ARG A 1 683 ? -14.055 17.244 0.767 1.00 94.69 683 ARG A C 1
ATOM 5302 O O . ARG A 1 683 ? -13.840 16.238 1.431 1.00 94.69 683 ARG A O 1
ATOM 5309 N N . ASP A 1 684 ? -13.211 17.691 -0.158 1.00 93.19 684 ASP A N 1
ATOM 5310 C CA . ASP A 1 684 ? -11.899 17.075 -0.423 1.00 93.19 684 ASP A CA 1
ATOM 5311 C C . ASP A 1 684 ? -11.996 15.580 -0.773 1.00 93.19 684 ASP A C 1
ATOM 5313 O O . ASP A 1 684 ? -11.109 14.792 -0.453 1.00 93.19 684 ASP A O 1
ATOM 5317 N N . CYS A 1 685 ? -13.108 15.184 -1.395 1.00 94.12 685 CYS A N 1
ATOM 5318 C CA . CYS A 1 685 ? -13.420 13.796 -1.710 1.00 94.12 685 CYS A CA 1
ATOM 5319 C C . CYS A 1 685 ? -13.186 13.488 -3.189 1.00 94.12 685 CYS A C 1
ATOM 5321 O O . CYS A 1 685 ? -13.345 14.341 -4.068 1.00 94.12 685 CYS A O 1
ATOM 5323 N N . PHE A 1 686 ? -12.910 12.220 -3.460 1.00 93.19 686 PHE A N 1
ATOM 5324 C CA . PHE A 1 686 ? -12.984 11.636 -4.788 1.00 93.19 686 PHE A CA 1
ATOM 5325 C C . PHE A 1 686 ? -14.211 10.730 -4.887 1.00 93.19 686 PHE A C 1
ATOM 5327 O O . PHE A 1 686 ? -14.380 9.833 -4.062 1.00 93.19 686 PHE A O 1
ATOM 5334 N N . LEU A 1 687 ? -15.053 10.951 -5.898 1.00 93.88 687 LEU A N 1
ATOM 5335 C CA . LEU A 1 687 ? -16.270 10.175 -6.139 1.00 93.88 687 LEU A CA 1
ATOM 5336 C C . LEU A 1 687 ? -16.265 9.607 -7.565 1.00 93.88 687 LEU A C 1
ATOM 5338 O O . LEU A 1 687 ? -16.236 10.364 -8.538 1.00 93.88 687 LEU A O 1
ATOM 5342 N N . ALA A 1 688 ? -16.366 8.288 -7.705 1.00 90.50 688 ALA A N 1
ATOM 5343 C CA . ALA A 1 688 ? -16.528 7.618 -8.992 1.00 90.50 688 ALA A CA 1
ATOM 5344 C C . ALA A 1 688 ? -17.829 6.811 -9.023 1.00 90.50 688 ALA A C 1
ATOM 5346 O O . ALA A 1 688 ? -18.118 6.031 -8.118 1.00 90.50 688 ALA A O 1
ATOM 5347 N N . SER A 1 689 ? -18.639 7.010 -10.064 1.00 89.81 689 SER A N 1
ATOM 5348 C CA . SER A 1 689 ? -19.879 6.255 -10.280 1.00 89.81 689 SER A CA 1
ATOM 5349 C C . SER A 1 689 ? -20.361 6.413 -11.720 1.00 89.81 689 SER A C 1
ATOM 5351 O O . SER A 1 689 ? -20.444 7.530 -12.226 1.00 89.81 689 SER A O 1
ATOM 5353 N N . VAL A 1 690 ? -20.789 5.304 -12.336 1.00 85.25 690 VAL A N 1
ATOM 5354 C CA . VAL A 1 690 ? -21.465 5.295 -13.652 1.00 85.25 690 VAL A CA 1
ATOM 5355 C C . VAL A 1 690 ? -22.940 5.699 -13.592 1.00 85.25 690 VAL A C 1
ATOM 5357 O O . VAL A 1 690 ? -23.630 5.722 -14.610 1.00 85.25 690 VAL A O 1
ATOM 5360 N N . ARG A 1 691 ? -23.458 6.019 -12.404 1.00 84.94 691 ARG A N 1
ATOM 5361 C CA . ARG A 1 691 ? -24.797 6.581 -12.201 1.00 84.94 691 ARG A CA 1
ATOM 5362 C C . ARG A 1 691 ? -24.657 8.049 -11.826 1.00 84.94 691 ARG A C 1
ATOM 5364 O O . ARG A 1 691 ? -24.288 8.849 -12.690 1.00 84.94 691 ARG A O 1
ATOM 5371 N N . SER A 1 692 ? -24.954 8.375 -10.572 1.00 85.00 692 SER A N 1
ATOM 5372 C CA . SER A 1 692 ? -24.820 9.711 -10.022 1.00 85.00 692 SER A CA 1
ATOM 5373 C C . SER A 1 692 ? -23.861 9.684 -8.829 1.00 85.00 692 SER A C 1
ATOM 5375 O O . SER A 1 692 ? -24.240 9.226 -7.750 1.00 85.00 692 SER A O 1
ATOM 5377 N N . PRO A 1 693 ? -22.616 10.170 -8.986 1.00 83.31 693 PRO A N 1
ATOM 5378 C CA . PRO A 1 693 ? -21.656 10.285 -7.889 1.00 83.31 693 PRO A CA 1
ATOM 5379 C C . PRO A 1 693 ? -22.197 11.070 -6.683 1.00 83.31 693 PRO A C 1
ATOM 5381 O O . PRO A 1 693 ? -21.954 10.677 -5.545 1.00 83.31 693 PRO A O 1
ATOM 5384 N N . GLY A 1 694 ? -22.988 12.124 -6.915 1.00 87.06 694 GLY A N 1
ATOM 5385 C CA . GLY A 1 694 ? -23.793 12.788 -5.886 1.00 87.06 694 GLY A CA 1
ATOM 5386 C C . GLY A 1 694 ? -25.283 1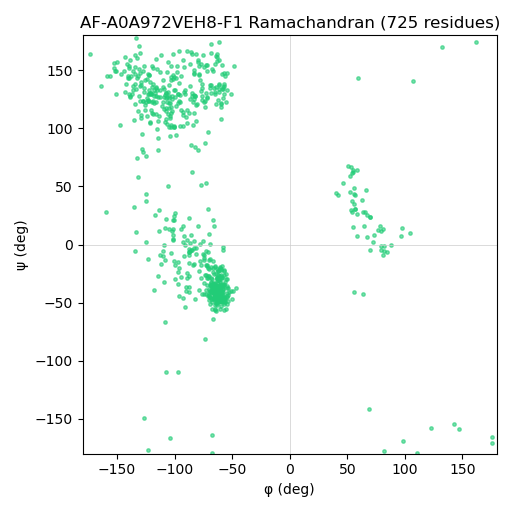2.771 -6.230 1.00 87.06 694 GLY A C 1
ATOM 5387 O O . GLY A 1 694 ? -25.732 13.539 -7.076 1.00 87.06 694 GLY A O 1
ATOM 5388 N N . GLN A 1 695 ? -26.077 11.937 -5.561 1.00 86.12 695 GLN A N 1
ATOM 5389 C CA . GLN A 1 695 ? -27.515 11.815 -5.822 1.00 86.12 695 GLN A CA 1
ATOM 5390 C C . GLN A 1 695 ? -28.347 12.445 -4.696 1.00 86.12 695 GLN A C 1
ATOM 5392 O O . GLN A 1 695 ? -28.352 11.971 -3.562 1.00 86.12 695 GLN A O 1
ATOM 5397 N N . LEU A 1 696 ? -29.117 13.478 -5.028 1.00 85.19 696 LEU A N 1
ATOM 5398 C CA . LEU A 1 696 ? -30.054 14.176 -4.148 1.00 85.19 696 LEU A CA 1
ATOM 5399 C C . LEU A 1 696 ? -31.490 13.762 -4.514 1.00 85.19 696 LEU A C 1
ATOM 5401 O O . LEU A 1 696 ? -32.058 14.246 -5.489 1.00 85.19 696 LEU A O 1
ATOM 5405 N N . SER A 1 697 ? -32.065 12.858 -3.716 1.00 72.25 697 SER A N 1
ATOM 5406 C CA . SER A 1 697 ? -33.395 12.243 -3.862 1.00 72.25 697 SER A CA 1
ATOM 5407 C C . SER A 1 697 ? -33.660 11.459 -5.155 1.00 72.25 697 SER A C 1
ATOM 5409 O O . SER A 1 697 ? -33.252 11.826 -6.244 1.00 72.25 697 SER A O 1
ATOM 5411 N N . THR A 1 698 ? -34.405 10.361 -5.005 1.00 57.09 698 THR A N 1
ATOM 5412 C CA . THR A 1 698 ? -35.285 9.757 -6.025 1.00 57.09 698 THR A CA 1
ATOM 5413 C C . THR A 1 698 ? -36.654 9.372 -5.430 1.00 57.09 698 THR A C 1
ATOM 5415 O O . THR A 1 698 ? -37.511 8.928 -6.182 1.00 57.09 698 THR A O 1
ATOM 5418 N N . GLU A 1 699 ? -36.851 9.509 -4.103 1.00 60.69 699 GLU A N 1
ATOM 5419 C CA . GLU A 1 699 ? -37.979 8.967 -3.304 1.00 60.69 699 GLU A CA 1
ATOM 5420 C C . GLU A 1 699 ? -38.143 9.718 -1.952 1.00 60.69 699 GLU A C 1
ATOM 5422 O O . GLU A 1 699 ? -38.542 9.134 -0.941 1.00 60.69 699 GLU A O 1
ATOM 5427 N N . SER A 1 700 ? -37.745 10.998 -1.870 1.00 60.00 700 SER A N 1
ATOM 5428 C CA . SER A 1 700 ? -37.779 11.743 -0.602 1.00 60.00 700 SER A CA 1
ATOM 5429 C C . SER A 1 700 ? -39.159 12.331 -0.285 1.00 60.00 700 SER A C 1
ATOM 5431 O O . SER A 1 700 ? -39.690 13.126 -1.052 1.00 60.00 700 SER A O 1
ATOM 5433 N N . VAL A 1 701 ? -39.679 12.013 0.896 1.00 64.06 701 VAL A N 1
ATOM 5434 C CA . VAL A 1 701 ? -40.828 12.653 1.566 1.00 64.06 701 VAL A CA 1
ATOM 5435 C C . VAL A 1 701 ? -40.388 13.700 2.605 1.00 64.06 701 VAL A C 1
ATOM 5437 O O . VAL A 1 701 ? -41.205 14.514 3.027 1.00 64.06 701 VAL A O 1
ATOM 5440 N N . GLY A 1 702 ? -39.111 13.714 3.015 1.00 69.00 702 GLY A N 1
ATOM 5441 C CA . GLY A 1 702 ? -38.497 14.787 3.817 1.00 69.00 702 GLY A CA 1
ATOM 5442 C C . GLY A 1 702 ? -37.733 15.823 2.974 1.00 69.00 702 GLY A C 1
ATOM 5443 O O . GLY A 1 702 ? -37.485 15.616 1.789 1.00 69.00 702 GLY A O 1
ATOM 5444 N N . SER A 1 703 ? -37.381 16.969 3.576 1.00 82.38 703 SER A N 1
ATOM 5445 C CA . SER A 1 703 ? -36.656 18.054 2.889 1.00 82.38 703 SER A CA 1
ATOM 5446 C C . SER A 1 703 ? -35.135 17.939 3.029 1.00 82.38 703 SER A C 1
ATOM 5448 O O . SER A 1 703 ? -34.630 17.930 4.148 1.00 82.38 703 SER A O 1
ATOM 5450 N N . LEU A 1 704 ? -34.407 18.057 1.916 1.00 87.19 704 LEU A N 1
ATOM 5451 C CA . LEU A 1 704 ? -32.953 18.269 1.910 1.00 87.19 704 LEU A CA 1
ATOM 5452 C C . LEU A 1 704 ? -32.631 19.764 2.118 1.00 87.19 704 LEU A C 1
ATOM 5454 O O . LEU A 1 704 ? -33.176 20.613 1.410 1.00 87.19 704 LEU A O 1
ATOM 5458 N N . LYS A 1 705 ? -31.767 20.119 3.082 1.00 90.12 705 LYS A N 1
ATOM 5459 C CA . LYS A 1 705 ? -31.419 21.523 3.408 1.00 90.12 705 LYS A CA 1
ATOM 5460 C C . LYS A 1 705 ? -29.916 21.707 3.645 1.00 90.12 705 LYS A C 1
ATOM 5462 O O . LYS A 1 705 ? -29.343 21.025 4.481 1.00 90.12 705 LYS A O 1
ATOM 5467 N N . HIS A 1 706 ? -29.288 22.690 2.996 1.00 93.12 706 HIS A N 1
ATOM 5468 C CA . HIS A 1 706 ? -27.850 22.989 3.156 1.00 93.12 706 HIS A CA 1
ATOM 5469 C C . HIS A 1 706 ? -26.956 21.754 2.942 1.00 93.12 706 HIS A C 1
ATOM 5471 O O . HIS A 1 706 ? -26.237 21.327 3.846 1.00 93.12 706 HIS A O 1
ATOM 5477 N N . ILE A 1 707 ? -27.056 21.162 1.750 1.00 92.75 707 ILE A N 1
ATOM 5478 C CA . ILE A 1 707 ? -26.133 20.120 1.294 1.00 92.75 707 ILE A CA 1
ATOM 5479 C C . ILE A 1 707 ? -25.068 20.794 0.435 1.00 92.75 707 ILE A C 1
ATOM 5481 O O . ILE A 1 707 ? -25.411 21.485 -0.526 1.00 92.75 707 ILE A O 1
ATOM 5485 N N . GLN A 1 708 ? -23.802 20.624 0.795 1.00 94.62 708 GLN A N 1
ATOM 5486 C CA . GLN A 1 708 ? -22.685 21.324 0.173 1.00 94.62 708 GLN A CA 1
ATOM 5487 C C . GLN A 1 708 ? -21.627 20.335 -0.309 1.00 94.62 708 GLN A C 1
ATOM 5489 O O . GLN A 1 708 ? -21.243 19.429 0.425 1.00 94.62 708 GLN A O 1
ATOM 5494 N N . PHE A 1 709 ? -21.144 20.541 -1.532 1.00 93.56 709 PHE A N 1
ATOM 5495 C CA . PHE A 1 709 ? -19.974 19.862 -2.079 1.00 93.56 709 PHE A CA 1
ATOM 5496 C C . PHE A 1 709 ? -18.857 20.894 -2.264 1.00 93.56 709 PHE A C 1
ATOM 5498 O O . PHE A 1 709 ? -19.074 21.925 -2.902 1.00 93.56 709 PHE A O 1
ATOM 5505 N N . GLU A 1 710 ? -17.676 20.626 -1.717 1.00 93.88 710 GLU A N 1
ATOM 5506 C CA . GLU A 1 710 ? -16.491 21.488 -1.791 1.00 93.88 710 GLU A CA 1
ATOM 5507 C C . GLU A 1 710 ? -15.292 20.659 -2.257 1.00 93.88 710 GLU A C 1
ATOM 5509 O O . GLU A 1 710 ? -15.153 19.506 -1.861 1.00 93.88 710 GLU A O 1
ATOM 5514 N N . ASN A 1 711 ? -14.432 21.208 -3.118 1.00 90.62 711 ASN A N 1
ATOM 5515 C CA . ASN A 1 711 ? -13.202 20.546 -3.584 1.00 90.62 711 ASN A CA 1
ATOM 5516 C C . ASN A 1 711 ? -13.361 19.033 -3.874 1.00 90.62 711 ASN A C 1
ATOM 5518 O O . ASN A 1 711 ? -12.580 18.207 -3.413 1.00 90.62 711 ASN A O 1
ATOM 5522 N N . THR A 1 712 ? -14.443 18.649 -4.556 1.00 91.19 712 THR A N 1
ATOM 5523 C CA . THR A 1 712 ? -14.782 17.243 -4.800 1.00 91.19 712 THR A CA 1
ATOM 5524 C C . THR A 1 712 ? -14.509 16.910 -6.257 1.00 91.19 712 THR A C 1
ATOM 5526 O O . THR A 1 712 ? -15.071 17.544 -7.154 1.00 91.19 712 THR A O 1
ATOM 5529 N N . ARG A 1 713 ? -13.667 15.904 -6.502 1.00 90.94 713 ARG A N 1
ATOM 5530 C CA . ARG A 1 713 ? -13.400 15.400 -7.852 1.00 90.94 713 ARG A CA 1
ATOM 5531 C C . ARG A 1 713 ? -14.367 14.274 -8.179 1.00 90.94 713 ARG A C 1
ATOM 5533 O O . ARG A 1 713 ? -14.545 13.353 -7.388 1.00 90.94 713 ARG A O 1
ATOM 5540 N N . ILE A 1 714 ? -14.967 14.343 -9.362 1.00 89.94 714 ILE A N 1
ATOM 5541 C CA . ILE A 1 714 ? -15.962 13.380 -9.825 1.00 89.94 714 ILE A CA 1
ATOM 5542 C C . ILE A 1 714 ? -15.474 12.710 -11.116 1.00 89.94 714 ILE A C 1
ATOM 5544 O O . ILE A 1 714 ? -15.089 13.416 -12.048 1.00 89.94 714 ILE A O 1
ATOM 5548 N N . LEU A 1 715 ? -15.515 11.374 -11.189 1.00 85.88 715 LEU A N 1
ATOM 5549 C CA . LEU A 1 715 ? -15.151 10.585 -12.379 1.00 85.88 715 LEU A CA 1
ATOM 5550 C C . LEU A 1 715 ? -16.219 9.547 -12.770 1.00 85.88 715 LEU A C 1
ATOM 5552 O O . LEU A 1 715 ? -17.119 9.216 -12.000 1.00 85.88 715 LEU A O 1
ATOM 5556 N N . HIS A 1 716 ? -16.084 9.033 -13.999 1.00 84.19 716 HIS A N 1
ATOM 5557 C CA . HIS A 1 716 ? -16.904 7.967 -14.596 1.00 84.19 716 HIS A CA 1
ATOM 5558 C C . HIS A 1 716 ? -18.412 8.251 -14.684 1.00 84.19 716 HIS A C 1
ATOM 5560 O O . HIS A 1 716 ? -19.198 7.317 -14.748 1.00 84.19 716 HIS A O 1
ATOM 5566 N N . VAL A 1 717 ? -18.817 9.523 -14.748 1.00 83.69 717 VAL A N 1
ATOM 5567 C CA . VAL A 1 717 ? -20.225 9.956 -14.763 1.00 83.69 717 VAL A CA 1
ATOM 5568 C C . VAL A 1 717 ? -20.992 9.386 -15.960 1.00 83.69 717 VAL A C 1
ATOM 5570 O O . VAL A 1 717 ? -20.818 9.852 -17.084 1.00 83.69 717 VAL A O 1
ATOM 5573 N N . GLY A 1 718 ? -21.890 8.430 -15.712 1.00 77.69 718 GLY A N 1
ATOM 5574 C CA . GLY A 1 718 ? -22.767 7.879 -16.753 1.00 77.69 718 GLY A CA 1
ATOM 5575 C C . GLY A 1 718 ? -24.149 8.538 -16.836 1.00 77.69 718 GLY A C 1
ATOM 5576 O O . GLY A 1 718 ? -24.726 8.579 -17.920 1.00 77.69 718 GLY A O 1
ATOM 5577 N N . LYS A 1 719 ? -24.689 9.084 -15.731 1.00 82.00 719 LYS A N 1
ATOM 5578 C CA . LYS A 1 719 ? -25.955 9.850 -15.740 1.00 82.00 719 LYS A CA 1
ATOM 5579 C C . LYS A 1 719 ? -25.738 11.346 -15.529 1.00 82.00 719 LYS A C 1
ATOM 5581 O O . LYS A 1 719 ? -26.014 12.135 -16.425 1.00 82.00 719 LYS A O 1
ATOM 5586 N N . ALA A 1 720 ? -25.286 11.744 -14.343 1.00 85.56 720 ALA A N 1
ATOM 5587 C CA . ALA A 1 720 ? -25.058 13.143 -13.976 1.00 85.56 720 ALA A CA 1
ATOM 5588 C C . ALA A 1 720 ? -24.072 13.223 -12.805 1.00 85.56 720 ALA A C 1
ATOM 5590 O O . ALA A 1 720 ? -24.090 12.355 -11.943 1.00 85.56 720 ALA A O 1
ATOM 5591 N N . GLY A 1 721 ? -23.209 14.245 -12.761 1.00 86.19 721 GLY A N 1
ATOM 5592 C CA . GLY A 1 721 ? -22.189 14.356 -11.707 1.00 86.19 721 GLY A CA 1
ATOM 5593 C C . GLY A 1 721 ? -22.817 14.560 -10.326 1.00 86.19 721 GLY A C 1
ATOM 5594 O O . GLY A 1 721 ? -22.615 13.759 -9.415 1.00 86.19 721 GLY A O 1
ATOM 5595 N N . VAL A 1 722 ? -23.648 15.599 -10.214 1.00 88.19 722 VAL A N 1
ATOM 5596 C CA . VAL A 1 722 ? -24.577 15.797 -9.099 1.00 88.19 722 VAL A CA 1
ATOM 5597 C C . VAL A 1 722 ? -25.982 15.905 -9.678 1.00 88.19 722 VAL A C 1
ATOM 5599 O O . VAL A 1 722 ? -26.225 16.742 -10.547 1.00 88.19 722 VAL A O 1
ATOM 5602 N N . SER A 1 723 ? -26.908 15.068 -9.218 1.00 86.75 723 SER A N 1
ATOM 5603 C CA . SER A 1 723 ? -28.294 15.066 -9.690 1.00 86.75 723 SER A CA 1
ATOM 5604 C C . SER A 1 723 ? -29.275 15.313 -8.567 1.00 86.75 723 SER A C 1
ATOM 5606 O O . SER A 1 723 ? -29.155 14.743 -7.488 1.00 86.75 723 SER A O 1
ATOM 5608 N N . ILE A 1 724 ? -30.301 16.105 -8.864 1.00 84.56 724 ILE A N 1
ATOM 5609 C CA . ILE A 1 724 ? -31.496 16.232 -8.037 1.00 84.56 724 ILE A CA 1
ATOM 5610 C C . ILE A 1 724 ? -32.622 15.516 -8.770 1.00 84.56 724 ILE A C 1
ATOM 5612 O O . ILE A 1 724 ? -32.862 15.799 -9.944 1.00 84.56 724 ILE A O 1
ATOM 5616 N N . THR A 1 725 ? -33.296 14.570 -8.120 1.00 75.12 725 THR A N 1
ATOM 5617 C CA . THR A 1 725 ? -34.400 13.835 -8.749 1.00 75.12 725 THR A CA 1
ATOM 5618 C C . THR A 1 725 ? -35.633 13.841 -7.852 1.00 75.12 725 THR A C 1
ATOM 5620 O O . THR A 1 725 ? -35.611 13.425 -6.693 1.00 75.12 725 THR A O 1
ATOM 5623 N N . SER A 1 726 ? -36.737 14.326 -8.411 1.00 66.00 726 SER A N 1
ATOM 5624 C CA . SER A 1 726 ? -38.075 14.210 -7.837 1.00 66.00 726 SER A CA 1
ATOM 5625 C C . SER A 1 726 ? -38.809 13.148 -8.647 1.00 66.00 726 SER A C 1
ATOM 5627 O O . SER A 1 726 ? -38.824 13.249 -9.874 1.00 66.00 726 SER A O 1
ATOM 5629 N N . LYS A 1 727 ? -39.356 12.125 -7.989 1.00 57.31 727 LYS A N 1
ATOM 5630 C CA . LYS A 1 727 ? -40.304 11.193 -8.609 1.00 57.31 727 LYS A CA 1
ATOM 5631 C C . LYS A 1 727 ? -41.717 11.554 -8.200 1.00 57.31 727 LYS A C 1
ATOM 5633 O O . LYS A 1 727 ? -41.874 11.986 -7.036 1.00 57.31 727 LYS A O 1
#

Foldseek 3Di:
DLDLVCLVVPVCVLVLVVLVLLLVLQAAEDEPDDQPDDPVPPCVVVLVSVLSSQVSSVVSNHAYEYADALVLLLDLCNLVSNCVSRLRHQYYEHEDQADPRHDALAAVSQQSSVVSCVVSPHAYEYELQHDDRCVHFVQLASLLRSLVRPLVRAQSHDPRYEYEYEQASHDLFLQADGRLVLLRHDRHAYAYEHELDDLAQADSLVVVLVSQQDAQCSVFFPNGNVVSHPYYHYDDPFDPDPCRGNAVNSSLSSSVVSNCRQFVVDDPLNSLCVVCCVPQNDDVLSSLLSSQLNLLRSLLCQLLSPVADDLRFGADLVDLFRGPSSHQWGDALFWTAGPDPVVLVSQLVSGDPLVSVQCVDCQSSVSNNRHRDTDGQQCAHLLLAGNVLSNLVSLVVSLVSLVLSLVSLVVCPPSGDPVSSVVNNVSSVVSSVVSVVSSVSSQVSSCVRNVDDSVVSVVLVDQVSSVVSLEFELVNQPFDLSQPDASQNSQQVSQVSSVVSVAGEYHYEAHHHAYEEHEHAARYAYEYEVNHEHEYDALQYAPVSQENYEYEQYEQYHYYYLYEYHDVNAAQDPDDDGSGHQAHYEYYLYENYEYGNYEYEAGGQEHYEYENYEQYEAENYEYAHCHEYYEHELYYQYEYYLYEFAQFDDDPNHGPHGYASYEYAFACVVDVGTHEAENYEYESYEFEHLDENAEADPHHPHHYYNYYYYSYHYDNHNHYPHDYHYD

Sequence (727 aa):
IYSWEELRTGDHKLIRDWVRLLASAGWNAICPSEVNWDYRDNFLDHLDEVEILAGILRDYGMTLYWSPSYLLALGPDTAKALYARVPDFGGYMMKLGSEKQNGDPRPPMVNRIADTLKPYGGMCLVRGFCYGNSRYTPEPYRHLIPYDIFASEDGNFRDNVVLVPKGSAGDWDLSAPIPGIDGALQKTLMGSELVVDKSFPSSWMEKWTWWLDQDTYRNGPGSLNKFSMHCIMGVAMISPAPAWASSPLNMVNYYGLGRLAWNPDRSLDDIYTEWITQTFGQDPEVMATLKTILYLSDDVARKLYMYRGYRGIWIDRGDEFMVENKTPYAISPQGIGPVSPALKKRLLDQYAPGLREVYGDPLRGEEFLSSFHFRTHDTRLSIGRTLIQDVYGGMEEAVDLAGQMAELWQSLEGRIDSHRFQHTKRILNDFVEDAKKSRDQMAQAFEAHTGQSQHKALAALTASGLAEKGTYNVRHFGARGDGTANDAAAINRAIDACHAAGGGTVFVPSGMYTSGSVHLKSHVTLVLDKGAVLKAMPGAVDSWEASLIWGKNLENVKIYGPGTLDGSALIRSSQIGRGTGDKGIALKRCSQVEIRNLNILEGGHCAILALGCEDMLIDNVAVKTGRDGLILSQCRNVRVAHCHIDAVCREEGQPAGGGDAIKFVDSALSLDRALPSKNITVRDCFLASVRSPGQLSTESVGSLKHIQFENTRILHVGKAGVSITSK

pLDDT: mean 90.32, std 8.19, range [47.19, 98.62]